Protein AF-0000000079572889 (afdb_homodimer)

Nearest PDB structures (foldseek):
  4wls-assembly1_B  TM=6.883E-01  e=1.934E-03  Escherichia coli DH5[alpha]
  6jyw-assembly1_A  TM=7.791E-01  e=6.304E-03  Pseudomonas putida
  6jni-assembly3_E  TM=6.680E-01  e=2.540E-03  Pseudomonas putida
  6jni-assembly2_D  TM=7.021E-01  e=3.654E-03  Pseudomonas putida
  3gp4-assembly1_A  TM=6.039E-01  e=2.355E-02  Listeria monocytogenes serotype 4b str. F2365

InterPro domains:
  IPR000551 MerR-type HTH domain [PF13411] (1-68)
  IPR000551 MerR-type HTH domain [PS50937] (1-69)
  IPR000551 MerR-type HTH domain [SM00422] (1-70)
  IPR009061 Putative DNA-binding domain superfamily [SSF46955] (1-104)
  IPR047057 MerR transcriptional regulator [PTHR30204] (1-224)

Radius of gyration: 36.99 Å; Cα contacts (8 Å, |Δi|>4): 712; chains: 2; bounding box: 58×111×69 Å

Sequence (670 aa):
MRMQEICKISGFTKRNIHYYIKEGLLSPASDVQNGYYDFSEEEVKRLSLIRLFRNAGLSISVIRSILNTPDSTGLYLNQHIKELHKEKERLEGILSAMNDLFERLPVNTDIDKLYALGTQIHIPEICSYPESDSFDANDKLQVNRILWIHFLPEPPLTEYQEFLWQKLNHLTNIQYNENCRKIRQFLHTLDITDIDRLFKKKDKHINYVASLDHDGCLQYAEEMKNRIRAFMKNKENIDAWKRYYSLYIYPEIQIYDSEICSIMLEISPLFVDYCTNIHLTCERVYVWLQQTLEGKALEKQLLDLFDDKIDLIHSQHGELELLANFPQLILGAD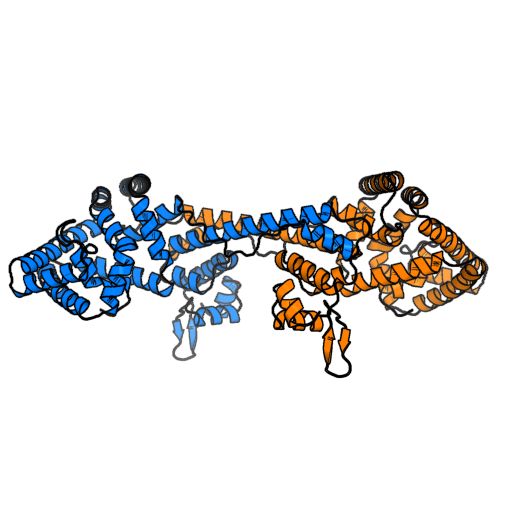WMRMQEICKISGFTKRNIHYYIKEGLLSPASDVQNGYYDFSEEEVKRLSLIRLFRNAGLSISVIRSILNTPDSTGLYLNQHIKELHKEKERLEGILSAMNDLFERLPVNTDIDKLYALGTQIHIPEICSYPESDSFDANDKLQVNRILWIHFLPEPPLTEYQEFLWQKLNHLTNIQYNENCRKIRQFLHTLDITDIDRLFKKKDKHINYVASLDHDGCLQYAEEMKNRIRAFMKNKENIDAWKRYYSLYIYPEIQIYDSEICSIMLEISPLFVDYCTNIHLTCERVYVWLQQTLEGKALEKQLLDLFDDKIDLIHSQHGELELLANFPQLILGADW

Foldseek 3Di:
DFLVVLCVLLVDDSVVVVVCVVLQLDDFDADPPPRTGDDDVLVSVSSNQVVVVVVLPDDSLLSSLCSLPVLCVLVVVVVSVLVVVVVVVLVVQQVVQVVQLVVPADPDDDPVRSVVSVVVGDHDPPPVPPPPLDDDLSLLVSLVCVLCVLQFDDDDFDPVLVVLVVVLSVCCVPPQSVLSSLQSVVVVVDDSVQVSQLVVVVNVVLQQLLPDDPVRLQVVLVLLVVLLVVLLVDPVSLVVLLVCLVRHVVSSLVCCLDVSVVSSVVRGVSSVSNVVSLLSSLLVNVVCLVPDPVSVVSVVVVCVSNVVSDDCDPSSRNVSVCSSCVCCNRVPDDD/DFLVVLCVLLVDDSVVVVVCVVLQLDDFDADPPPRTGDDDVLVSVSSNQVVVVVVLPDDSLVSSLCSLPVLCVLVVVVVSVLVVVVVVVLVVQQVVQVVQLVVPADPDDDPVRSVVSVVVGDHDPPPVPPVPLDDDLSLLVSLVCVLCVLQFDDDDFDPVLVVLVVVLSVCCVVPQSVLSSLQSVVVVVDDSVQVSQLVVVVNVVLQQLLPDDPVRLQVVLVLLVVLLVVLLVDPVSLVVLLVCLVRHVVSSLVSCLDVSVVSSVVRGVSSVSNVVSLLVSLVVNVCCLVPDPVSVVSVVVVCVSNVVSDDCDPSSRNVSVCSSCVCCNRVNDDD

Solvent-accessible surface area (backbone atoms only — not comparable to full-atom values): 36129 Å² total; per-residue (Å²): 80,41,69,70,55,50,26,66,73,70,70,44,50,72,68,55,54,51,48,34,40,73,71,59,62,40,80,61,49,57,41,87,87,80,60,47,57,42,39,55,72,65,50,52,45,47,52,54,46,49,52,54,40,47,66,63,67,52,51,70,68,59,50,34,45,29,72,75,36,32,66,49,38,58,55,53,49,54,53,46,49,54,52,50,50,52,50,50,51,47,51,51,38,33,47,52,32,50,50,52,51,56,74,64,50,58,86,76,40,43,67,68,56,48,38,61,50,50,76,73,52,66,63,64,66,86,49,78,59,63,72,71,82,75,79,50,70,65,53,44,52,40,43,50,42,68,73,42,45,81,41,54,67,74,79,81,70,50,72,65,43,48,49,48,50,52,50,45,53,52,50,44,58,71,74,36,48,67,41,39,53,28,36,47,52,44,57,68,72,48,52,70,69,53,51,52,48,30,54,53,44,44,45,53,48,50,53,52,49,32,67,45,51,76,68,46,28,56,52,47,25,54,51,38,54,53,32,38,56,54,42,73,72,32,67,67,53,51,53,49,48,64,68,36,24,77,26,37,54,52,34,51,48,54,47,60,60,34,74,57,36,60,51,45,48,70,58,10,68,59,39,42,37,27,51,54,36,49,41,52,22,27,46,54,43,49,50,42,29,72,71,37,72,67,26,41,52,50,51,50,50,52,44,68,72,42,53,88,66,63,57,71,72,56,66,63,17,47,50,52,56,48,52,33,38,35,52,40,45,73,69,64,42,78,128,79,43,68,70,55,50,24,66,74,69,69,45,51,72,68,53,53,51,47,35,40,72,72,60,62,39,81,60,51,58,42,86,88,80,61,49,56,40,38,54,72,65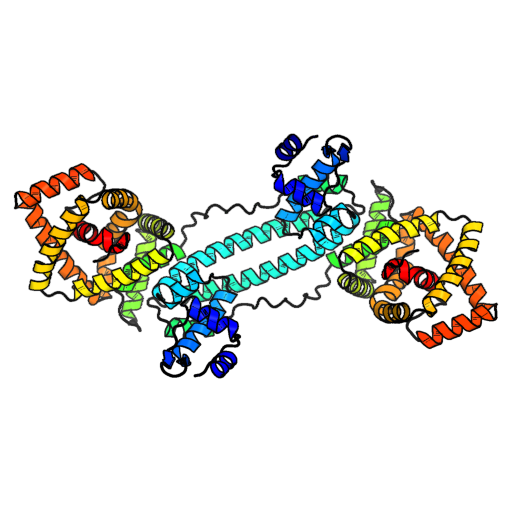,52,55,44,48,50,53,48,50,52,53,40,47,65,62,66,53,50,70,69,58,51,35,44,30,73,77,34,33,66,49,38,58,57,55,50,53,53,46,49,53,52,51,52,52,50,48,52,49,51,50,38,34,48,52,32,51,50,51,51,56,73,65,50,58,88,75,39,42,66,67,56,49,37,60,51,49,74,73,51,68,63,62,67,87,49,78,60,64,72,71,81,74,78,50,72,65,54,46,53,40,43,51,42,68,74,42,44,80,41,54,68,75,80,80,69,50,71,65,43,49,49,48,50,52,49,44,52,52,49,45,59,70,73,36,46,68,38,40,53,29,35,47,53,45,57,68,72,49,51,70,68,52,50,52,47,31,55,53,44,45,44,52,48,51,52,51,48,31,67,44,50,77,68,47,28,54,52,47,25,55,50,38,55,52,33,38,56,53,41,72,72,34,67,67,53,52,52,48,47,66,67,35,25,78,26,36,53,51,34,51,50,53,48,61,62,35,75,57,34,60,53,45,49,70,56,10,68,58,38,42,38,27,51,55,35,49,40,51,21,26,46,54,42,49,50,42,29,72,71,36,72,68,26,39,52,48,50,51,50,50,45,68,72,40,52,89,67,61,57,70,74,56,68,62,17,46,50,54,57,46,53,34,40,36,51,40,46,73,70,65,42,80,130

Organism: NCBI:txid592978

Structure (mmCIF, N/CA/C/O backbone):
data_AF-0000000079572889-model_v1
#
loop_
_entity.id
_entity.type
_entity.pdbx_description
1 polymer 'MerR family transcriptional regulator'
#
loop_
_atom_site.group_PDB
_atom_site.id
_atom_site.type_symbol
_atom_site.label_atom_id
_atom_site.label_alt_id
_atom_site.label_comp_id
_atom_site.label_asym_id
_atom_site.label_entity_id
_atom_site.label_seq_id
_atom_site.pdbx_PDB_ins_code
_atom_site.Cartn_x
_atom_site.Cartn_y
_atom_site.Cartn_z
_atom_site.occupancy
_atom_site.B_iso_or_equiv
_atom_site.auth_seq_id
_atom_site.auth_comp_id
_atom_site.auth_asym_id
_atom_site.auth_atom_id
_atom_site.pdbx_PDB_model_num
ATOM 1 N N . MET A 1 1 ? 28.609 23.125 -4.82 1 90.38 1 MET A N 1
ATOM 2 C CA . MET A 1 1 ? 28.719 21.828 -5.5 1 90.38 1 MET A CA 1
ATOM 3 C C . MET A 1 1 ? 27.938 21.844 -6.812 1 90.38 1 MET A C 1
ATOM 5 O O . MET A 1 1 ? 26.875 22.453 -6.902 1 90.38 1 MET A O 1
ATOM 9 N N . ARG A 1 2 ? 28.484 21.062 -7.828 1 91.62 2 ARG A N 1
ATOM 10 C CA . ARG A 1 2 ? 27.812 21.031 -9.125 1 91.62 2 ARG A CA 1
ATOM 11 C C . ARG A 1 2 ? 26.938 19.781 -9.266 1 91.62 2 ARG A C 1
ATOM 13 O O . ARG A 1 2 ? 26.891 18.953 -8.352 1 91.62 2 ARG A O 1
ATOM 20 N N . MET A 1 3 ? 26.25 19.766 -10.328 1 94.44 3 MET A N 1
ATOM 21 C CA . MET A 1 3 ? 25.234 18.75 -10.562 1 94.44 3 MET A CA 1
ATOM 22 C C . MET A 1 3 ? 25.812 17.344 -10.406 1 94.44 3 MET A C 1
ATOM 24 O O . MET A 1 3 ? 25.234 16.5 -9.719 1 94.44 3 MET A O 1
ATOM 28 N N . GLN A 1 4 ? 26.875 17.031 -10.953 1 93.81 4 GLN A N 1
ATOM 29 C CA . GLN A 1 4 ? 27.484 15.711 -10.906 1 93.81 4 GLN A CA 1
ATOM 30 C C . GLN A 1 4 ? 27.844 15.32 -9.477 1 93.81 4 GLN A C 1
ATOM 32 O O . GLN A 1 4 ? 27.625 14.18 -9.062 1 93.81 4 GLN A O 1
ATOM 37 N N . GLU A 1 5 ? 28.359 16.266 -8.812 1 94.31 5 GLU A N 1
ATOM 38 C CA . GLU A 1 5 ? 28.781 16.031 -7.438 1 94.31 5 GLU A CA 1
ATOM 39 C C . GLU A 1 5 ? 27.578 15.773 -6.531 1 94.31 5 GLU A C 1
ATOM 41 O O . GLU A 1 5 ? 27.609 14.867 -5.688 1 94.31 5 GLU A O 1
ATOM 46 N N . ILE A 1 6 ? 26.594 16.609 -6.688 1 94.12 6 ILE A N 1
ATOM 47 C CA . ILE A 1 6 ? 25.422 16.484 -5.828 1 94.12 6 ILE A CA 1
ATOM 48 C C . ILE A 1 6 ? 24.703 15.156 -6.121 1 94.12 6 ILE A C 1
ATOM 50 O O . ILE A 1 6 ? 24.141 14.539 -5.223 1 94.12 6 ILE A O 1
ATOM 54 N N . CYS A 1 7 ? 24.703 14.672 -7.332 1 95.19 7 CYS A N 1
ATOM 55 C CA . CYS A 1 7 ? 24.141 13.375 -7.695 1 95.19 7 CYS A CA 1
ATOM 56 C C . CYS A 1 7 ? 24.891 12.242 -7.008 1 95.19 7 CYS A C 1
ATOM 58 O O . CYS A 1 7 ? 24.281 11.32 -6.469 1 95.19 7 CYS A O 1
ATOM 60 N N . LYS A 1 8 ? 26.109 12.328 -7.023 1 93.94 8 LYS A N 1
ATOM 61 C CA . LYS A 1 8 ? 26.953 11.305 -6.414 1 93.94 8 LYS A CA 1
ATOM 62 C C . LYS A 1 8 ? 26.719 11.227 -4.91 1 93.94 8 LYS A C 1
ATOM 64 O O . LYS A 1 8 ? 26.609 10.133 -4.348 1 93.94 8 LYS A O 1
ATOM 69 N N . ILE A 1 9 ? 26.656 12.328 -4.305 1 92.25 9 ILE A N 1
ATOM 70 C CA . ILE A 1 9 ? 26.531 12.406 -2.854 1 92.25 9 ILE A CA 1
ATOM 71 C C . ILE A 1 9 ? 25.141 11.977 -2.42 1 92.25 9 ILE A C 1
ATOM 73 O O . ILE A 1 9 ? 24.984 11.266 -1.427 1 92.25 9 ILE A O 1
ATOM 77 N N . SER A 1 10 ? 24.188 12.398 -3.133 1 91.44 10 SER A N 1
ATOM 78 C CA . SER A 1 10 ? 22.812 12.18 -2.717 1 91.44 10 SER A CA 1
ATOM 79 C C . SER A 1 10 ? 22.266 10.852 -3.248 1 91.44 10 SER A C 1
ATOM 81 O O . SER A 1 10 ? 21.297 10.32 -2.721 1 91.44 10 SER A O 1
ATOM 83 N N . GLY A 1 11 ? 22.812 10.352 -4.383 1 91.81 11 GLY A N 1
ATOM 84 C CA . GLY A 1 11 ? 22.344 9.117 -5 1 91.81 11 GLY A CA 1
ATOM 85 C C . GLY A 1 11 ? 21.172 9.328 -5.941 1 91.81 11 GLY A C 1
ATOM 86 O O . GLY A 1 11 ? 20.641 8.367 -6.508 1 91.81 11 GLY A O 1
ATOM 87 N N . PHE A 1 12 ? 20.766 10.57 -6.086 1 94.94 12 PHE A N 1
ATOM 88 C CA . PHE A 1 12 ? 19.672 10.867 -7 1 94.94 12 PHE A CA 1
ATOM 89 C C . PHE A 1 12 ? 20.188 11.055 -8.422 1 94.94 12 PHE A C 1
ATOM 91 O O . PHE A 1 12 ? 21.359 11.406 -8.617 1 94.94 12 PHE A O 1
ATOM 98 N N . THR A 1 13 ? 19.375 10.836 -9.281 1 95.69 13 THR A N 1
ATOM 99 C CA . THR A 1 13 ? 19.734 11.102 -10.672 1 95.69 13 THR A CA 1
ATOM 100 C C . THR A 1 13 ? 19.578 12.586 -11 1 95.69 13 THR A C 1
ATOM 102 O O . THR A 1 13 ? 18.922 13.32 -10.266 1 95.69 13 THR A O 1
ATOM 105 N N . LYS A 1 14 ? 20.25 13 -12.141 1 95.44 14 LYS A N 1
ATOM 106 C CA . LYS A 1 14 ? 20.078 14.375 -12.609 1 95.44 14 LYS A CA 1
ATOM 107 C C . LYS A 1 14 ? 18.609 14.711 -12.828 1 95.44 14 LYS A C 1
ATOM 109 O O . LYS A 1 14 ? 18.172 15.812 -12.484 1 95.44 14 LYS A O 1
ATOM 114 N N . ARG A 1 15 ? 17.953 13.781 -13.305 1 95.88 15 ARG A N 1
ATOM 115 C CA . ARG A 1 15 ? 16.531 13.969 -13.578 1 95.88 15 ARG A CA 1
ATOM 116 C C . ARG A 1 15 ? 15.758 14.258 -12.289 1 95.88 15 ARG A C 1
ATOM 118 O O . ARG A 1 15 ? 14.914 15.156 -12.25 1 95.88 15 ARG A O 1
ATOM 125 N N . ASN A 1 16 ? 16.016 13.523 -11.219 1 96.19 16 ASN A N 1
ATOM 126 C CA . ASN A 1 16 ? 15.367 13.727 -9.93 1 96.19 16 ASN A CA 1
ATOM 127 C C . ASN A 1 16 ? 15.664 15.109 -9.367 1 96.19 16 ASN A C 1
ATOM 129 O O . ASN A 1 16 ? 14.758 15.789 -8.875 1 96.19 16 ASN A O 1
ATOM 133 N N . ILE A 1 17 ? 16.922 15.523 -9.461 1 96.5 17 ILE A N 1
ATOM 134 C CA . ILE A 1 17 ? 17.328 16.812 -8.914 1 96.5 17 ILE A CA 1
ATOM 135 C C . ILE A 1 17 ? 16.609 17.938 -9.641 1 96.5 17 ILE A C 1
ATOM 137 O O . ILE A 1 17 ? 16.094 18.859 -9 1 96.5 17 ILE A O 1
ATOM 141 N N . HIS A 1 18 ? 16.562 17.828 -10.984 1 95.25 18 HIS A N 1
ATOM 142 C CA . HIS A 1 18 ? 15.852 18.828 -11.75 1 95.25 18 HIS A CA 1
ATOM 143 C C . HIS A 1 18 ? 14.367 18.859 -11.375 1 95.25 18 HIS A C 1
ATOM 145 O O . HIS A 1 18 ? 13.766 19.938 -11.297 1 95.25 18 HIS A O 1
ATOM 151 N N . TYR A 1 19 ? 13.875 17.719 -11.18 1 96.81 19 TYR A N 1
ATOM 152 C CA . TYR A 1 19 ? 12.477 17.625 -10.789 1 96.81 19 TYR A CA 1
ATOM 153 C C . TYR A 1 19 ? 12.227 18.328 -9.461 1 96.81 19 TYR A C 1
ATOM 155 O O . TYR A 1 19 ? 11.25 19.062 -9.312 1 96.81 19 TYR A O 1
ATOM 163 N N . TYR A 1 20 ? 13.102 18.141 -8.5 1 96.62 20 TYR A N 1
ATOM 164 C CA . TYR A 1 20 ? 12.922 18.719 -7.172 1 96.62 20 TYR A CA 1
ATOM 165 C C . TYR A 1 20 ? 13.125 20.234 -7.199 1 96.62 20 TYR A C 1
ATOM 167 O O . TYR A 1 20 ? 12.539 20.953 -6.395 1 96.62 20 TYR A O 1
ATOM 175 N N . ILE A 1 21 ? 13.961 20.703 -8.125 1 95.38 21 ILE A N 1
ATOM 176 C CA . ILE A 1 21 ? 14.109 22.141 -8.328 1 95.38 21 ILE A CA 1
ATOM 177 C C . ILE A 1 21 ? 12.812 22.703 -8.906 1 95.38 21 ILE A C 1
ATOM 179 O O . ILE A 1 21 ? 12.297 23.719 -8.406 1 95.38 21 ILE A O 1
ATOM 183 N N . LYS A 1 22 ? 12.312 21.969 -9.883 1 95.44 22 LYS A N 1
ATOM 184 C CA . LYS A 1 22 ? 11.086 22.406 -10.539 1 95.44 22 LYS A CA 1
ATOM 185 C C . LYS A 1 22 ? 9.922 22.453 -9.555 1 95.44 22 LYS A C 1
ATOM 187 O O . LYS A 1 22 ? 9.094 23.359 -9.602 1 95.44 22 LYS A O 1
ATOM 192 N N . GLU A 1 23 ? 9.859 21.5 -8.641 1 95.06 23 GLU A N 1
ATOM 193 C CA . GLU A 1 23 ? 8.758 21.359 -7.695 1 95.06 23 GLU A CA 1
ATOM 194 C C . GLU A 1 23 ? 8.953 22.266 -6.48 1 95.06 23 GLU A C 1
ATOM 196 O O . GLU A 1 23 ? 8.125 22.281 -5.57 1 95.06 23 GLU A O 1
ATOM 201 N N . GLY A 1 24 ? 10.094 22.938 -6.363 1 94.44 24 GLY A N 1
ATOM 202 C CA . GLY A 1 24 ? 10.32 23.938 -5.324 1 94.44 24 GLY A CA 1
ATOM 203 C C . GLY A 1 24 ? 10.883 23.344 -4.047 1 94.44 24 GLY A C 1
ATOM 204 O O . GLY A 1 24 ? 10.859 23.984 -2.994 1 94.44 24 GLY A O 1
ATOM 205 N N . LEU A 1 25 ? 11.352 22.109 -4.121 1 96.62 25 LEU A N 1
ATOM 206 C CA . LEU A 1 25 ? 11.953 21.484 -2.951 1 96.62 25 LEU A CA 1
ATOM 207 C C . LEU A 1 25 ? 13.406 21.938 -2.785 1 96.62 25 LEU A C 1
ATOM 209 O O . LEU A 1 25 ? 13.938 21.938 -1.673 1 96.62 25 LEU A O 1
ATOM 213 N N . LEU A 1 26 ? 14.023 22.266 -3.867 1 96.12 26 LEU A N 1
ATOM 214 C CA . LEU A 1 26 ? 15.375 22.812 -3.896 1 96.12 26 LEU A CA 1
ATOM 215 C C . LEU A 1 26 ? 15.398 24.188 -4.559 1 96.12 26 LEU A C 1
ATOM 217 O O . LEU A 1 26 ? 14.609 24.453 -5.465 1 96.12 26 LEU A O 1
ATOM 221 N N . SER A 1 27 ? 16.234 24.953 -4.039 1 93.06 27 SER A N 1
ATOM 222 C CA . SER A 1 27 ? 16.422 26.281 -4.629 1 93.06 27 SER A CA 1
ATOM 223 C C . SER A 1 27 ? 17.891 26.641 -4.695 1 93.06 27 SER A C 1
ATOM 225 O O . SER A 1 27 ? 18.312 27.656 -4.129 1 93.06 27 SER A O 1
ATOM 227 N N . PRO A 1 28 ? 18.578 25.875 -5.492 1 93.75 28 PRO A N 1
ATOM 228 C CA . PRO A 1 28 ? 20 26.188 -5.605 1 93.75 28 PRO A CA 1
ATOM 229 C C . PRO A 1 28 ? 20.25 27.5 -6.355 1 93.75 28 PRO A C 1
ATOM 231 O O . PRO A 1 28 ? 19.406 27.938 -7.137 1 93.75 28 PRO A O 1
ATOM 234 N N . ALA A 1 29 ? 21.375 28.125 -6.043 1 92.44 29 ALA A N 1
ATOM 235 C CA . ALA A 1 29 ? 21.781 29.297 -6.809 1 92.44 29 ALA A CA 1
ATOM 236 C C . ALA A 1 29 ? 22.172 28.906 -8.234 1 92.44 29 ALA A C 1
ATOM 238 O O . ALA A 1 29 ? 22.609 27.781 -8.484 1 92.44 29 ALA A O 1
ATOM 239 N N . SER A 1 30 ? 21.797 29.672 -9.117 1 89.88 30 SER A N 1
ATOM 240 C CA . SER A 1 30 ? 22.188 29.438 -10.508 1 89.88 30 SER A CA 1
ATOM 241 C C . SER A 1 30 ? 23.094 30.547 -11.031 1 89.88 30 SER A C 1
ATOM 243 O O . SER A 1 30 ? 22.875 31.719 -10.727 1 89.88 30 SER A O 1
ATOM 245 N N . ASP A 1 31 ? 24.156 30.109 -11.703 1 85 31 ASP A N 1
ATOM 246 C CA . ASP A 1 31 ? 25.047 31.094 -12.328 1 85 31 ASP A CA 1
ATOM 247 C C . ASP A 1 31 ? 24.312 31.844 -13.445 1 85 31 ASP A C 1
ATOM 249 O O . ASP A 1 31 ? 23.75 31.234 -14.352 1 85 31 ASP A O 1
ATOM 253 N N . VAL A 1 32 ? 24.391 33.156 -13.398 1 84.38 32 VAL A N 1
ATOM 254 C CA . VAL A 1 32 ? 23.672 34 -14.336 1 84.38 32 VAL A CA 1
ATOM 255 C C . VAL A 1 32 ? 24.266 33.844 -15.734 1 84.38 32 VAL A C 1
ATOM 257 O O . VAL A 1 32 ? 23.547 33.938 -16.734 1 84.38 32 VAL A O 1
ATOM 260 N N . GLN A 1 33 ? 25.562 33.594 -15.797 1 83 33 GLN A N 1
ATOM 261 C CA . GLN A 1 33 ? 26.25 33.594 -17.078 1 83 33 GLN A CA 1
ATOM 262 C C . GLN A 1 33 ? 26.078 32.281 -17.797 1 83 33 GLN A C 1
ATOM 264 O O . GLN A 1 33 ? 25.812 32.25 -19 1 83 33 GLN A O 1
ATOM 269 N N . ASN A 1 34 ? 26.156 31.125 -17.141 1 82.94 34 ASN A N 1
ATOM 270 C CA . ASN A 1 34 ? 26.125 29.828 -17.812 1 82.94 34 ASN A CA 1
ATOM 271 C C . ASN A 1 34 ? 24.906 29.016 -17.406 1 82.94 34 ASN A C 1
ATOM 273 O O . ASN A 1 34 ? 24.609 27.984 -18.016 1 82.94 34 ASN A O 1
ATOM 277 N N . GLY A 1 35 ? 24.188 29.438 -16.391 1 86.81 35 GLY A N 1
ATOM 278 C CA . GLY A 1 35 ? 22.938 28.797 -16.016 1 86.81 35 GLY A CA 1
ATOM 279 C C . GLY A 1 35 ? 23.125 27.578 -15.133 1 86.81 35 GLY A C 1
ATOM 280 O O . GLY A 1 35 ? 22.156 26.906 -14.781 1 86.81 35 GLY A O 1
ATOM 281 N N . TYR A 1 36 ? 24.391 27.312 -14.797 1 89.38 36 TYR A N 1
ATOM 282 C CA . TYR A 1 36 ? 24.656 26.109 -14.016 1 89.38 36 TYR A CA 1
ATOM 283 C C . TYR A 1 36 ? 24.281 26.328 -12.547 1 89.38 36 TYR A C 1
ATOM 285 O O . TYR A 1 36 ? 24.484 27.422 -12.008 1 89.38 36 TYR A O 1
ATOM 293 N N . TYR A 1 37 ? 23.797 25.266 -12.008 1 92.56 37 TYR A N 1
ATOM 294 C CA . TYR A 1 37 ? 23.406 25.328 -10.602 1 92.56 37 TYR A CA 1
ATOM 295 C C . TYR A 1 37 ? 24.625 25.156 -9.695 1 92.56 37 TYR A C 1
ATOM 297 O O . TYR A 1 37 ? 25.594 24.484 -10.047 1 92.56 37 TYR A O 1
ATOM 305 N N . ASP A 1 38 ? 24.547 25.922 -8.609 1 94.19 38 ASP A N 1
ATOM 306 C CA . ASP A 1 38 ? 25.469 25.734 -7.504 1 94.19 38 ASP A CA 1
ATOM 307 C C . ASP A 1 38 ? 24.734 25.328 -6.223 1 94.19 38 ASP A C 1
ATOM 309 O O . ASP A 1 38 ? 23.969 26.125 -5.668 1 94.19 38 ASP A O 1
ATOM 313 N N . PHE A 1 39 ? 25.047 24.125 -5.734 1 95.38 39 PHE A N 1
ATOM 314 C CA . PHE A 1 39 ? 24.312 23.562 -4.605 1 95.38 39 PHE A CA 1
ATOM 315 C C . PHE A 1 39 ? 25.094 23.75 -3.309 1 95.38 39 PHE A C 1
ATOM 317 O O . PHE A 1 39 ? 26.281 23.469 -3.248 1 95.38 39 PHE A O 1
ATOM 324 N N . SER A 1 40 ? 24.422 24.266 -2.312 1 94.31 40 SER A N 1
ATOM 325 C CA . SER A 1 40 ? 25.016 24.469 -0.995 1 94.31 40 SER A CA 1
ATOM 326 C C . SER A 1 40 ? 24.875 23.219 -0.128 1 94.31 40 SER A C 1
ATOM 328 O O . SER A 1 40 ? 24.266 22.234 -0.554 1 94.31 40 SER A O 1
ATOM 330 N N . GLU A 1 41 ? 25.406 23.266 1.081 1 93.5 41 GLU A N 1
ATOM 331 C CA . GLU A 1 41 ? 25.25 22.188 2.047 1 93.5 41 GLU A CA 1
ATOM 332 C C . GLU A 1 41 ? 23.797 22.016 2.457 1 93.5 41 GLU A C 1
ATOM 334 O O . GLU A 1 41 ? 23.359 20.906 2.775 1 93.5 41 GLU A O 1
ATOM 339 N N . GLU A 1 42 ? 23.125 23.062 2.447 1 94.44 42 GLU A N 1
ATOM 340 C CA . GLU A 1 42 ? 21.719 23.016 2.785 1 94.44 42 GLU A CA 1
ATOM 341 C C . GLU A 1 42 ? 20.938 22.141 1.805 1 94.44 42 GLU A C 1
ATOM 343 O O . GLU A 1 42 ? 20.031 21.406 2.201 1 94.44 42 GLU A O 1
ATOM 348 N N . GLU A 1 43 ? 21.328 22.219 0.538 1 95.38 43 GLU A N 1
ATOM 349 C CA . GLU A 1 43 ? 20.641 21.406 -0.467 1 95.38 43 GLU A CA 1
ATOM 350 C C . GLU A 1 43 ? 20.906 19.922 -0.25 1 95.38 43 GLU A C 1
ATOM 352 O O . GLU A 1 43 ? 20.031 19.094 -0.509 1 95.38 43 GLU A O 1
ATOM 357 N N . VAL A 1 44 ? 22.062 19.672 0.25 1 94.62 44 VAL A N 1
ATOM 358 C CA . VAL A 1 44 ? 22.391 18.281 0.555 1 94.62 44 VAL A CA 1
ATOM 359 C C . VAL A 1 44 ? 21.484 17.766 1.673 1 94.62 44 VAL A C 1
ATOM 361 O O . VAL A 1 44 ? 20.953 16.656 1.598 1 94.62 44 VAL A O 1
ATOM 364 N N . LYS A 1 45 ? 21.297 18.531 2.678 1 96.56 45 LYS A N 1
ATOM 365 C CA . LYS A 1 45 ? 20.406 18.172 3.785 1 96.56 45 LYS A CA 1
ATOM 366 C C . LYS A 1 45 ? 18.969 18 3.307 1 96.56 45 LYS A C 1
ATOM 368 O O . LYS A 1 45 ? 18.297 17.047 3.695 1 96.56 45 LYS A O 1
ATOM 373 N N . ARG A 1 46 ? 18.594 18.953 2.49 1 97.06 46 ARG A N 1
ATOM 374 C CA . ARG A 1 46 ? 17.25 18.875 1.952 1 97.06 46 ARG A CA 1
ATOM 375 C C . ARG A 1 46 ? 17.031 17.594 1.161 1 97.06 46 ARG A C 1
ATOM 377 O O . ARG A 1 46 ? 16 16.938 1.295 1 97.06 46 ARG A O 1
ATOM 384 N N . LEU A 1 47 ? 18.031 17.219 0.357 1 96.75 47 LEU A N 1
ATOM 385 C CA . LEU A 1 47 ? 17.938 16.016 -0.45 1 96.75 47 LEU A CA 1
ATOM 386 C C . LEU A 1 47 ? 17.859 14.773 0.436 1 96.75 47 LEU A C 1
ATOM 388 O O . LEU A 1 47 ? 17.141 13.828 0.128 1 96.75 47 LEU A O 1
ATOM 392 N N . SER A 1 48 ? 18.609 14.758 1.465 1 95.75 48 SER A N 1
ATOM 393 C CA . SER A 1 48 ? 18.547 13.648 2.414 1 95.75 48 SER A CA 1
ATOM 394 C C . SER A 1 48 ? 17.156 13.516 3.029 1 95.75 48 SER A C 1
ATOM 396 O O . SER A 1 48 ? 16.641 12.406 3.16 1 95.75 48 SER A O 1
ATOM 398 N N . LEU A 1 49 ? 16.594 14.609 3.334 1 96.81 49 LEU A N 1
ATOM 399 C CA . LEU A 1 49 ? 15.266 14.609 3.928 1 96.81 49 LEU A CA 1
ATOM 400 C C . LEU A 1 49 ? 14.211 14.18 2.908 1 96.81 49 LEU A C 1
ATOM 402 O O . LEU A 1 49 ? 13.258 13.484 3.252 1 96.81 49 LEU A O 1
ATOM 406 N N . ILE A 1 50 ? 14.383 14.625 1.704 1 96.69 50 ILE A N 1
ATOM 407 C CA . ILE A 1 50 ? 13.477 14.211 0.637 1 96.69 50 ILE A CA 1
ATOM 408 C C . ILE A 1 50 ? 13.477 12.688 0.516 1 96.69 50 ILE A C 1
ATOM 410 O O . ILE A 1 50 ? 12.414 12.07 0.448 1 96.69 50 ILE A O 1
ATOM 414 N N . ARG A 1 51 ? 14.641 12.102 0.497 1 94.31 51 ARG A N 1
ATOM 415 C CA . ARG A 1 51 ? 14.75 10.648 0.412 1 94.31 51 ARG A CA 1
ATOM 416 C C . ARG A 1 51 ? 14.055 9.977 1.588 1 94.31 51 ARG A C 1
ATOM 418 O O . ARG A 1 51 ? 13.305 9.016 1.404 1 94.31 51 ARG A O 1
ATOM 425 N N . LEU A 1 52 ? 14.281 10.461 2.713 1 94.69 52 LEU A N 1
ATOM 426 C CA . LEU A 1 52 ? 13.703 9.898 3.928 1 94.69 52 LEU A CA 1
ATOM 427 C C . LEU A 1 52 ? 12.18 9.898 3.852 1 94.69 52 LEU A C 1
ATOM 429 O O . LEU A 1 52 ? 11.547 8.859 4.055 1 94.69 52 LEU A O 1
ATOM 433 N N . PHE A 1 53 ? 11.602 11.047 3.529 1 96.25 53 PHE A N 1
ATOM 434 C CA . PHE A 1 53 ? 10.156 11.203 3.582 1 96.25 53 PHE A CA 1
ATOM 435 C C . PHE A 1 53 ? 9.492 10.508 2.398 1 96.25 53 PHE A C 1
ATOM 437 O O . PHE A 1 53 ? 8.383 9.984 2.521 1 96.25 53 PHE A O 1
ATOM 444 N N . ARG A 1 54 ? 10.188 10.422 1.255 1 94.62 54 ARG A N 1
ATOM 445 C CA . ARG A 1 54 ? 9.672 9.656 0.125 1 94.62 54 ARG A CA 1
ATOM 446 C C . ARG A 1 54 ? 9.602 8.172 0.456 1 94.62 54 ARG A C 1
ATOM 448 O O . ARG A 1 54 ? 8.609 7.504 0.143 1 94.62 54 ARG A O 1
ATOM 455 N N . ASN A 1 55 ? 10.672 7.738 1.053 1 92.56 55 ASN A N 1
ATOM 456 C CA . ASN A 1 55 ? 10.703 6.336 1.448 1 92.56 55 ASN A CA 1
ATOM 457 C C . ASN A 1 55 ? 9.617 6.02 2.473 1 92.56 55 ASN A C 1
ATOM 459 O O . ASN A 1 55 ? 9.148 4.883 2.555 1 92.56 55 ASN A O 1
ATOM 463 N N . ALA A 1 56 ? 9.211 7.027 3.16 1 94.88 56 ALA A N 1
ATOM 464 C CA . ALA A 1 56 ? 8.164 6.852 4.164 1 94.88 56 ALA A CA 1
ATOM 465 C C . ALA A 1 56 ? 6.781 6.973 3.535 1 94.88 56 ALA A C 1
ATOM 467 O O . ALA A 1 56 ? 5.77 6.711 4.195 1 94.88 56 ALA A O 1
ATOM 468 N N . GLY A 1 57 ? 6.707 7.445 2.328 1 94.06 57 GLY A N 1
ATOM 469 C CA . GLY A 1 57 ? 5.441 7.461 1.609 1 94.06 57 GLY A CA 1
ATOM 470 C C . GLY A 1 57 ? 4.789 8.828 1.579 1 94.06 57 GLY A C 1
ATOM 471 O O . GLY A 1 57 ? 3.627 8.961 1.188 1 94.06 57 GLY A O 1
ATOM 472 N N . LEU A 1 58 ? 5.488 9.867 1.986 1 95.75 58 LEU A N 1
ATOM 473 C CA . LEU A 1 58 ? 4.91 11.211 1.959 1 95.75 58 LEU A CA 1
ATOM 474 C C . LEU A 1 58 ? 4.914 11.773 0.543 1 95.75 58 LEU A C 1
ATOM 476 O O . LEU A 1 58 ? 5.816 11.484 -0.243 1 95.75 58 LEU A O 1
ATOM 480 N N . SER A 1 59 ? 3.961 12.562 0.268 1 95.69 59 SER A N 1
ATOM 481 C CA . SER A 1 59 ? 3.848 13.156 -1.057 1 95.69 59 SER A CA 1
ATOM 482 C C . SER A 1 59 ? 4.828 14.312 -1.228 1 95.69 59 SER A C 1
ATOM 484 O O . SER A 1 59 ? 5.301 14.883 -0.243 1 95.69 59 SER A O 1
ATOM 486 N N . ILE A 1 60 ? 5.047 14.711 -2.396 1 96.31 60 ILE A N 1
ATOM 487 C CA . ILE A 1 60 ? 5.961 15.789 -2.756 1 96.31 60 ILE A CA 1
ATOM 488 C C . ILE A 1 60 ? 5.457 17.109 -2.168 1 96.31 60 ILE A C 1
ATOM 490 O O . ILE A 1 60 ? 6.246 17.906 -1.67 1 96.31 60 ILE A O 1
ATOM 494 N N . SER A 1 61 ? 4.191 17.312 -2.174 1 95.62 61 SER A N 1
ATOM 495 C CA . SER A 1 61 ? 3.605 18.547 -1.649 1 95.62 61 SER A CA 1
ATOM 496 C C . SER A 1 61 ? 3.826 18.656 -0.145 1 95.62 61 SER A C 1
ATOM 498 O O . SER A 1 61 ? 4.184 19.734 0.351 1 95.62 61 SER A O 1
ATOM 500 N N . VAL A 1 62 ? 3.646 17.578 0.545 1 96.56 62 VAL A N 1
ATOM 501 C CA . VAL A 1 62 ? 3.844 17.562 1.99 1 96.56 62 VAL A CA 1
ATOM 502 C C . VAL A 1 62 ? 5.32 17.797 2.312 1 96.56 62 VAL A C 1
ATOM 504 O O . VAL A 1 62 ? 5.652 18.562 3.209 1 96.56 62 VAL A O 1
ATOM 507 N N . ILE A 1 63 ? 6.168 17.125 1.555 1 97.56 63 ILE A N 1
ATOM 508 C CA . ILE A 1 63 ? 7.602 17.266 1.783 1 97.56 63 ILE A CA 1
ATOM 509 C C . ILE A 1 63 ? 8.039 18.703 1.542 1 97.56 63 ILE A C 1
ATOM 511 O O . ILE A 1 63 ? 8.828 19.25 2.309 1 97.56 63 ILE A O 1
ATOM 515 N N . ARG A 1 64 ? 7.531 19.281 0.498 1 96.31 64 ARG A N 1
ATOM 516 C CA . ARG A 1 64 ? 7.832 20.672 0.216 1 96.31 64 ARG A CA 1
ATOM 517 C C . ARG A 1 64 ? 7.449 21.562 1.393 1 96.31 64 ARG A C 1
ATOM 519 O O . ARG A 1 64 ? 8.227 22.438 1.792 1 96.31 64 ARG A O 1
ATOM 526 N N . SER A 1 65 ? 6.316 21.359 1.923 1 95.06 65 SER A N 1
ATOM 527 C CA . SER A 1 65 ? 5.855 22.141 3.064 1 95.06 65 SER A CA 1
ATOM 528 C C . SER A 1 65 ? 6.762 21.938 4.273 1 95.06 65 SER A C 1
ATOM 530 O O . SER A 1 65 ? 7.125 22.906 4.949 1 95.06 65 SER A O 1
ATOM 532 N N . ILE A 1 66 ? 7.141 20.719 4.539 1 96.38 66 ILE A N 1
ATOM 533 C CA . ILE A 1 66 ? 8.016 20.406 5.664 1 96.38 66 ILE A CA 1
ATOM 534 C C . ILE A 1 66 ? 9.352 21.125 5.5 1 96.38 66 ILE A C 1
ATOM 536 O O . ILE A 1 66 ? 9.883 21.688 6.465 1 96.38 66 ILE A O 1
ATOM 540 N N . LEU A 1 67 ? 9.812 21.172 4.324 1 96.19 67 LEU A N 1
ATOM 541 C CA . LEU A 1 67 ? 11.109 21.781 4.07 1 96.19 67 LEU A CA 1
ATOM 542 C C . LEU A 1 67 ? 11.016 23.312 4.172 1 96.19 67 LEU A C 1
ATOM 544 O O . LEU A 1 67 ? 11.961 23.969 4.613 1 96.19 67 LEU A O 1
ATOM 548 N N . ASN A 1 68 ? 9.906 23.844 3.77 1 91.88 68 ASN A N 1
ATOM 549 C CA . ASN A 1 68 ? 9.734 25.297 3.793 1 91.88 68 ASN A CA 1
ATOM 550 C C . ASN A 1 68 ? 9.281 25.781 5.164 1 91.88 68 ASN A C 1
ATOM 552 O O . ASN A 1 68 ? 9.586 26.906 5.559 1 91.88 68 ASN A O 1
ATOM 556 N N . THR A 1 69 ? 8.539 24.953 5.836 1 91.19 69 THR A N 1
ATOM 557 C CA . THR A 1 69 ? 8.016 25.219 7.176 1 91.19 69 THR A CA 1
ATOM 558 C C . THR A 1 69 ? 8.273 24.031 8.102 1 91.19 69 THR A C 1
ATOM 560 O O . THR A 1 69 ? 7.332 23.344 8.5 1 91.19 69 THR A O 1
ATOM 563 N N . PRO A 1 70 ? 9.492 23.906 8.539 1 92.31 70 PRO A N 1
ATOM 564 C CA . PRO A 1 70 ? 9.875 22.719 9.305 1 92.31 70 PRO A CA 1
ATOM 565 C C . PRO A 1 70 ? 9.039 22.531 10.57 1 92.31 70 PRO A C 1
ATOM 567 O O . PRO A 1 70 ? 8.82 21.406 11.016 1 92.31 70 PRO A O 1
ATOM 570 N N . ASP A 1 71 ? 8.492 23.609 11.047 1 89.19 71 ASP A N 1
ATOM 571 C CA . ASP A 1 71 ? 7.688 23.547 12.266 1 89.19 71 ASP A CA 1
ATOM 572 C C . ASP A 1 71 ? 6.375 22.812 12.023 1 89.19 71 ASP A C 1
ATOM 574 O O . ASP A 1 71 ? 5.703 22.391 12.977 1 89.19 71 ASP A O 1
ATOM 578 N N . SER A 1 72 ? 6.043 22.625 10.789 1 90.69 72 SER A N 1
ATOM 579 C CA . SER A 1 72 ? 4.816 21.906 10.461 1 90.69 72 SER A CA 1
ATOM 580 C C . SER A 1 72 ? 5.059 20.391 10.398 1 90.69 72 SER A C 1
ATOM 582 O O . SER A 1 72 ? 4.121 19.609 10.219 1 90.69 72 SER A O 1
ATOM 584 N N . THR A 1 73 ? 6.246 19.953 10.602 1 94.25 73 THR A N 1
ATOM 585 C CA . THR A 1 73 ? 6.629 18.547 10.43 1 94.25 73 THR A CA 1
ATOM 586 C C . THR A 1 73 ? 5.758 17.656 11.305 1 94.25 73 THR A C 1
ATOM 588 O O . THR A 1 73 ? 5.258 16.625 10.836 1 94.25 73 THR A O 1
ATOM 591 N N . GLY A 1 74 ? 5.559 18.062 12.547 1 93 74 GLY A N 1
ATOM 592 C CA . GLY A 1 74 ? 4.781 17.25 13.461 1 93 74 GLY A CA 1
ATOM 593 C C . GLY A 1 74 ? 3.354 17.016 12.992 1 93 74 GLY A C 1
ATOM 594 O O . GLY A 1 74 ? 2.805 15.93 13.172 1 93 74 GLY A O 1
ATOM 595 N N . LEU A 1 75 ? 2.828 18.016 12.438 1 91.88 75 LEU A N 1
ATOM 596 C CA . LEU A 1 75 ? 1.461 17.938 11.93 1 91.88 75 LEU A CA 1
ATOM 597 C C . LEU A 1 75 ? 1.354 16.875 10.836 1 91.88 75 LEU A C 1
ATOM 599 O O . LEU A 1 75 ? 0.488 16 10.891 1 91.88 75 LEU A O 1
ATOM 603 N N . TYR A 1 76 ? 2.246 16.891 9.898 1 94 76 TYR A N 1
ATOM 604 C CA . TYR A 1 76 ? 2.199 15.992 8.758 1 94 76 TYR A CA 1
ATOM 605 C C . TYR A 1 76 ? 2.574 14.57 9.164 1 94 76 TYR A C 1
ATOM 607 O O . TYR A 1 76 ? 2.008 13.602 8.648 1 94 76 TYR A O 1
ATOM 615 N N . LEU A 1 77 ? 3.502 14.5 10.047 1 95.38 77 LEU A N 1
ATOM 616 C CA . LEU A 1 77 ? 3.895 13.172 10.516 1 95.38 77 LEU A CA 1
ATOM 617 C C . LEU A 1 77 ? 2.736 12.484 11.219 1 95.38 77 LEU A C 1
ATOM 619 O O . LEU A 1 77 ? 2.477 11.297 10.984 1 95.38 77 LEU A O 1
ATOM 623 N N . ASN A 1 78 ? 2.111 13.25 12.062 1 93.88 78 ASN A N 1
ATOM 624 C CA . ASN A 1 78 ? 0.981 12.672 12.781 1 93.88 78 ASN A CA 1
ATOM 625 C C . ASN A 1 78 ? -0.121 12.219 11.828 1 93.88 78 ASN A C 1
ATOM 627 O O . ASN A 1 78 ? -0.701 11.148 12.008 1 93.88 78 ASN A O 1
ATOM 631 N N . GLN A 1 79 ? -0.39 12.992 10.898 1 92.06 79 GLN A N 1
ATOM 632 C CA . GLN A 1 79 ? -1.391 12.641 9.898 1 92.06 79 GLN A CA 1
ATOM 633 C C . GLN A 1 79 ? -0.976 11.391 9.125 1 92.06 79 GLN A C 1
ATOM 635 O O . GLN A 1 79 ? -1.795 10.5 8.883 1 92.06 79 GLN A O 1
ATOM 640 N N . HIS A 1 80 ? 0.251 11.344 8.758 1 94.56 80 HIS A N 1
ATOM 641 C CA . HIS A 1 80 ? 0.757 10.211 7.988 1 94.56 80 HIS A CA 1
ATOM 642 C C . HIS A 1 80 ? 0.722 8.93 8.812 1 94.56 80 HIS A C 1
ATOM 644 O O . HIS A 1 80 ? 0.384 7.863 8.289 1 94.56 80 HIS A O 1
ATOM 650 N N . ILE A 1 81 ? 1.084 9.023 10.023 1 95.25 81 ILE A N 1
ATOM 651 C CA . ILE A 1 81 ? 1.064 7.875 10.922 1 95.25 81 ILE A CA 1
ATOM 652 C C . ILE A 1 81 ? -0.347 7.297 10.992 1 95.25 81 ILE A C 1
ATOM 654 O O . ILE A 1 81 ? -0.53 6.082 10.922 1 95.25 81 ILE A O 1
ATOM 658 N N . LYS A 1 82 ? -1.28 8.133 11.078 1 92.81 82 LYS A N 1
ATOM 659 C CA . LYS A 1 82 ? -2.664 7.672 11.117 1 92.81 82 LYS A CA 1
ATOM 660 C C . LYS A 1 82 ? -3.055 6.977 9.82 1 92.81 82 LYS A C 1
ATOM 662 O O . LYS A 1 82 ? -3.746 5.953 9.836 1 92.81 82 LYS A O 1
ATOM 667 N N . GLU A 1 83 ? -2.643 7.555 8.742 1 92.38 83 GLU A N 1
ATOM 668 C CA . GLU A 1 83 ? -2.908 6.945 7.445 1 92.38 83 GLU A CA 1
ATOM 669 C C . GLU A 1 83 ? -2.26 5.57 7.34 1 92.38 83 GLU A C 1
ATOM 671 O O . GLU A 1 83 ? -2.859 4.633 6.809 1 92.38 83 GLU A O 1
ATOM 676 N N . LEU A 1 84 ? -1.043 5.492 7.797 1 94.06 84 LEU A N 1
ATOM 677 C CA . LEU A 1 84 ? -0.315 4.23 7.766 1 94.06 84 LEU A CA 1
ATOM 678 C C . LEU A 1 84 ? -1.008 3.18 8.625 1 94.06 84 LEU A C 1
ATOM 680 O O . LEU A 1 84 ? -1.052 2.002 8.258 1 94.06 84 LEU A O 1
ATOM 684 N N . HIS A 1 85 ? -1.548 3.582 9.75 1 93.69 85 HIS A N 1
ATOM 685 C CA . HIS A 1 85 ? -2.277 2.648 10.602 1 93.69 85 HIS A CA 1
ATOM 686 C C . HIS A 1 85 ? -3.521 2.117 9.898 1 93.69 85 HIS A C 1
ATOM 688 O O . HIS A 1 85 ? -3.836 0.929 9.992 1 93.69 85 HIS A O 1
ATOM 694 N N . LYS A 1 86 ? -4.172 2.969 9.281 1 91.5 86 LYS A N 1
ATOM 695 C CA . LYS A 1 86 ? -5.348 2.545 8.523 1 91.5 86 LYS A CA 1
ATOM 696 C C . LYS A 1 86 ? -4.969 1.548 7.43 1 91.5 86 LYS A C 1
ATOM 698 O O . LYS A 1 86 ? -5.672 0.559 7.215 1 91.5 86 LYS A O 1
ATOM 703 N N . GLU A 1 87 ? -3.951 1.851 6.738 1 92.5 87 GLU A N 1
ATOM 704 C CA . GLU A 1 87 ? -3.469 0.951 5.695 1 92.5 87 GLU A CA 1
ATOM 705 C C . GLU A 1 87 ? -3.098 -0.413 6.27 1 92.5 87 GLU A C 1
ATOM 707 O O . GLU A 1 87 ? -3.387 -1.447 5.664 1 92.5 87 GLU A O 1
ATOM 712 N N . LYS A 1 88 ? -2.418 -0.387 7.375 1 93.81 88 LYS A N 1
ATOM 713 C CA . LYS A 1 88 ? -2.033 -1.631 8.031 1 93.81 88 LYS A CA 1
ATOM 714 C C . LYS A 1 88 ? -3.258 -2.463 8.398 1 93.81 88 LYS A C 1
ATOM 716 O O . LYS A 1 88 ? -3.273 -3.68 8.188 1 93.81 88 LYS A O 1
ATOM 721 N N . GLU A 1 89 ? -4.215 -1.821 8.938 1 92.69 89 GLU A N 1
ATOM 722 C CA . GLU A 1 89 ? -5.441 -2.52 9.305 1 92.69 89 GLU A CA 1
ATOM 723 C C . GLU A 1 89 ? -6.121 -3.125 8.078 1 92.69 89 GLU A C 1
ATOM 725 O O . GLU A 1 89 ? -6.617 -4.25 8.133 1 92.69 89 GLU A O 1
ATOM 730 N N . ARG A 1 90 ? -6.148 -2.367 7.102 1 92.62 90 ARG A N 1
ATOM 731 C CA . ARG A 1 90 ? -6.727 -2.867 5.859 1 92.62 90 ARG A CA 1
ATOM 732 C C . ARG A 1 90 ? -5.961 -4.086 5.348 1 92.62 90 ARG A C 1
ATOM 734 O O . ARG A 1 90 ? -6.566 -5.09 4.973 1 92.62 90 ARG A O 1
ATOM 741 N N . LEU A 1 91 ? -4.691 -4.008 5.281 1 94.5 91 LEU A N 1
ATOM 742 C CA . LEU A 1 91 ? -3.846 -5.105 4.832 1 94.5 91 LEU A CA 1
ATOM 743 C C . LEU A 1 91 ? -4.082 -6.355 5.672 1 94.5 91 LEU A C 1
ATOM 745 O O . LEU A 1 91 ? -4.129 -7.465 5.141 1 94.5 91 LEU A O 1
ATOM 749 N N . GLU A 1 92 ? -4.242 -6.164 6.949 1 95.19 92 GLU A N 1
ATOM 750 C CA . GLU A 1 92 ? -4.508 -7.281 7.848 1 95.19 92 GLU A CA 1
ATOM 751 C C . GLU A 1 92 ? -5.855 -7.93 7.535 1 95.19 92 GLU A C 1
ATOM 753 O O . GLU A 1 92 ? -5.992 -9.156 7.598 1 95.19 92 GLU A O 1
ATOM 758 N N . GLY A 1 93 ? -6.773 -7.062 7.273 1 94.69 93 GLY A N 1
ATOM 759 C CA . GLY A 1 93 ? -8.062 -7.586 6.863 1 94.69 93 GLY A CA 1
ATOM 760 C C . GLY A 1 93 ? -8 -8.391 5.582 1 94.69 93 GLY A C 1
ATOM 761 O O . GLY A 1 93 ? -8.602 -9.461 5.484 1 94.69 93 GLY A O 1
ATOM 762 N N . ILE A 1 94 ? -7.316 -7.953 4.594 1 95.94 94 ILE A N 1
ATOM 763 C CA . ILE A 1 94 ? -7.16 -8.648 3.322 1 95.94 94 ILE A CA 1
ATOM 764 C C . ILE A 1 94 ? -6.438 -9.977 3.545 1 95.94 94 ILE A C 1
ATOM 766 O O . ILE A 1 94 ? -6.844 -11.008 3.01 1 95.94 94 ILE A O 1
ATOM 770 N N . LEU A 1 95 ? -5.324 -9.922 4.293 1 96.31 95 LEU A N 1
ATOM 771 C CA . LEU A 1 95 ? -4.555 -11.125 4.605 1 96.31 95 LEU A CA 1
ATOM 772 C C . LEU A 1 95 ? -5.438 -12.18 5.254 1 96.31 95 LEU A C 1
ATOM 774 O O . LEU A 1 95 ? -5.371 -13.359 4.891 1 96.31 95 LEU A O 1
ATOM 778 N N . SER A 1 96 ? -6.223 -11.742 6.215 1 96 96 SER A N 1
ATOM 779 C CA . SER A 1 96 ? -7.129 -12.672 6.879 1 96 96 SER A CA 1
ATOM 780 C C . SER A 1 96 ? -8.109 -13.297 5.891 1 96 96 SER A C 1
ATOM 782 O O . SER A 1 96 ? -8.336 -14.508 5.914 1 96 96 SER A O 1
ATOM 784 N N . ALA A 1 97 ? -8.641 -12.492 5.059 1 95.5 97 ALA A N 1
ATOM 785 C CA . ALA A 1 97 ? -9.594 -12.969 4.059 1 95.5 97 ALA A CA 1
ATOM 786 C C . ALA A 1 97 ? -8.938 -13.945 3.088 1 95.5 97 ALA A C 1
ATOM 788 O O . ALA A 1 97 ? -9.5 -14.992 2.77 1 95.5 97 ALA A O 1
ATOM 789 N N . MET A 1 98 ? -7.797 -13.641 2.588 1 95.69 98 MET A N 1
ATOM 790 C CA . MET A 1 98 ? -7.105 -14.484 1.611 1 95.69 98 MET A CA 1
ATOM 791 C C . MET A 1 98 ? -6.656 -15.797 2.242 1 95.69 98 MET A C 1
ATOM 793 O O . MET A 1 98 ? -6.684 -16.844 1.592 1 95.69 98 MET A O 1
ATOM 797 N N . ASN A 1 99 ? -6.215 -15.711 3.475 1 95.19 99 ASN A N 1
ATOM 798 C CA . ASN A 1 99 ? -5.879 -16.938 4.188 1 95.19 99 ASN A CA 1
ATOM 799 C C . ASN A 1 99 ? -7.098 -17.844 4.344 1 95.19 99 ASN A C 1
ATOM 801 O O . ASN A 1 99 ? -7 -19.062 4.176 1 95.19 99 ASN A O 1
ATOM 805 N N . ASP A 1 100 ? -8.164 -17.203 4.742 1 95.44 100 ASP A N 1
ATOM 806 C CA . ASP A 1 100 ? -9.406 -17.953 4.859 1 95.44 100 ASP A CA 1
ATOM 807 C C . ASP A 1 100 ? -9.773 -18.609 3.533 1 95.44 100 ASP A C 1
ATOM 809 O O . ASP A 1 100 ? -10.102 -19.797 3.492 1 95.44 100 ASP A O 1
ATOM 813 N N . LEU A 1 101 ? -9.727 -17.859 2.463 1 95.12 101 LEU A N 1
ATOM 814 C CA . LEU A 1 101 ? -10.023 -18.375 1.131 1 95.12 101 LEU A CA 1
ATOM 815 C C . LEU A 1 101 ? -9.086 -19.516 0.765 1 95.12 101 LEU A C 1
ATOM 817 O O . LEU A 1 101 ? -9.539 -20.547 0.267 1 95.12 101 LEU A O 1
ATOM 821 N N . PHE A 1 102 ? -7.859 -19.359 1.022 1 94.25 102 PHE A N 1
ATOM 822 C CA . PHE A 1 102 ? -6.852 -20.375 0.709 1 94.25 102 PHE A CA 1
ATOM 823 C C . PHE A 1 102 ? -7.121 -21.672 1.472 1 94.25 102 PHE A C 1
ATOM 825 O O . PHE A 1 102 ? -7.066 -22.75 0.898 1 94.25 102 PHE A O 1
ATOM 832 N N . GLU A 1 103 ? -7.371 -21.562 2.732 1 91.44 103 GLU A N 1
ATOM 833 C CA . GLU A 1 103 ? -7.578 -22.719 3.596 1 91.44 103 GLU A CA 1
ATOM 834 C C . GLU A 1 103 ? -8.82 -23.5 3.186 1 91.44 103 GLU A C 1
ATOM 836 O O . GLU A 1 103 ? -8.867 -24.719 3.314 1 91.44 103 GLU A O 1
ATOM 841 N N . ARG A 1 104 ? -9.805 -22.766 2.684 1 92.19 104 ARG A N 1
ATOM 842 C CA . ARG A 1 104 ? -11.086 -23.391 2.377 1 92.19 104 ARG A CA 1
ATOM 843 C C . ARG A 1 104 ? -11.164 -23.781 0.904 1 92.19 104 ARG A C 1
ATOM 845 O O . ARG A 1 104 ? -12.172 -24.328 0.454 1 92.19 104 ARG A O 1
ATOM 852 N N . LEU A 1 105 ? -10.141 -23.516 0.186 1 90.94 105 LEU A N 1
ATOM 853 C CA . LEU A 1 105 ? -10.148 -23.812 -1.242 1 90.94 105 LEU A CA 1
ATOM 854 C C . LEU A 1 105 ? -10.289 -25.312 -1.489 1 90.94 105 LEU A C 1
ATOM 856 O O . LEU A 1 105 ? -9.516 -26.109 -0.946 1 90.94 105 LEU A O 1
ATOM 860 N N . PRO A 1 106 ? -11.234 -25.656 -2.26 1 84.62 106 PRO A N 1
ATOM 861 C CA . PRO A 1 106 ? -11.367 -27.094 -2.57 1 84.62 106 PRO A CA 1
ATOM 862 C C . PRO A 1 106 ? -10.195 -27.609 -3.402 1 84.62 106 PRO A C 1
ATOM 864 O O . PRO A 1 106 ? -9.523 -26.844 -4.086 1 84.62 106 PRO A O 1
ATOM 867 N N . VAL A 1 107 ? -9.984 -28.922 -3.275 1 77.94 107 VAL A N 1
ATOM 868 C CA . VAL A 1 107 ? -8.891 -29.578 -3.996 1 77.94 107 VAL A CA 1
ATOM 869 C C . VAL A 1 107 ? -9.047 -29.328 -5.496 1 77.94 107 VAL A C 1
ATOM 871 O O . VAL A 1 107 ? -8.07 -29.031 -6.184 1 77.94 107 VAL A O 1
ATOM 874 N N . ASN A 1 108 ? -10.227 -29.547 -6.008 1 79.56 108 ASN A N 1
ATOM 875 C CA . ASN A 1 108 ? -10.57 -29.156 -7.371 1 79.56 108 ASN A CA 1
ATOM 876 C C . ASN A 1 108 ? -11.492 -27.938 -7.398 1 79.56 108 ASN A C 1
ATOM 878 O O . ASN A 1 108 ? -12.508 -27.906 -6.691 1 79.56 108 ASN A O 1
ATOM 882 N N . THR A 1 109 ? -11.047 -26.969 -8.117 1 86.75 109 THR A N 1
ATOM 883 C CA . THR A 1 109 ? -11.766 -25.703 -8.07 1 86.75 109 THR A CA 1
ATOM 884 C C . THR A 1 109 ? -12.359 -25.359 -9.438 1 86.75 109 THR A C 1
ATOM 886 O O . THR A 1 109 ? -11.719 -25.594 -10.469 1 86.75 109 THR A O 1
ATOM 889 N N . ASP A 1 110 ? -13.633 -25.016 -9.43 1 89.88 110 ASP A N 1
ATOM 890 C CA . ASP A 1 110 ? -14.266 -24.422 -10.602 1 89.88 110 ASP A CA 1
ATOM 891 C C . ASP A 1 110 ? -14.914 -23.078 -10.25 1 89.88 110 ASP A C 1
ATOM 893 O O . ASP A 1 110 ? -14.828 -22.625 -9.102 1 89.88 110 ASP A O 1
ATOM 897 N N . ILE A 1 111 ? -15.508 -22.5 -11.164 1 93.31 111 ILE A N 1
ATOM 898 C CA . ILE A 1 111 ? -16.047 -21.156 -10.984 1 93.31 111 ILE A CA 1
ATOM 899 C C . ILE A 1 111 ? -17.172 -21.172 -9.953 1 93.31 111 ILE A C 1
ATOM 901 O O . ILE A 1 111 ? -17.25 -20.281 -9.102 1 93.31 111 ILE A O 1
ATOM 905 N N . ASP A 1 112 ? -17.953 -22.219 -10.055 1 93.81 112 ASP A N 1
ATOM 906 C CA . ASP A 1 112 ? -19.094 -22.312 -9.141 1 93.81 112 ASP A CA 1
ATOM 907 C C . ASP A 1 112 ? -18.641 -22.438 -7.695 1 93.81 112 ASP A C 1
ATOM 909 O O . ASP A 1 112 ? -19.156 -21.766 -6.805 1 93.81 112 ASP A O 1
ATOM 913 N N . LYS A 1 113 ? -17.688 -23.234 -7.473 1 92.5 113 LYS A N 1
ATOM 914 C CA . LYS A 1 113 ? -17.141 -23.438 -6.133 1 92.5 113 LYS A CA 1
ATOM 915 C C . LYS A 1 113 ? -16.438 -22.188 -5.625 1 92.5 113 LYS A C 1
ATOM 917 O O . LYS A 1 113 ? -16.578 -21.812 -4.461 1 92.5 113 LYS A O 1
ATOM 922 N N . LEU A 1 114 ? -15.664 -21.688 -6.504 1 94.44 114 LEU A N 1
ATOM 923 C CA . LEU A 1 114 ? -14.945 -20.484 -6.137 1 94.44 114 LEU A CA 1
ATOM 924 C C . LEU A 1 114 ? -15.914 -19.344 -5.805 1 94.44 114 LEU A C 1
ATOM 926 O O . LEU A 1 114 ? -15.688 -18.594 -4.855 1 94.44 114 LEU A O 1
ATOM 930 N N . TYR A 1 115 ? -16.969 -19.25 -6.586 1 95.81 115 TYR A N 1
ATOM 931 C CA . TYR A 1 115 ? -18 -18.234 -6.34 1 95.81 115 TYR A CA 1
ATOM 932 C C . TYR A 1 115 ? -18.672 -18.469 -4.992 1 95.81 115 TYR A C 1
ATOM 934 O O . TYR A 1 115 ? -18.844 -17.531 -4.215 1 95.81 115 TYR A O 1
ATOM 942 N N . ALA A 1 116 ? -19.062 -19.688 -4.77 1 95.06 116 ALA A N 1
ATOM 943 C CA . ALA A 1 116 ? -19.719 -20.031 -3.508 1 95.06 116 ALA A CA 1
ATOM 944 C C . ALA A 1 116 ? -18.828 -19.672 -2.316 1 95.06 116 ALA A C 1
ATOM 946 O O . ALA A 1 116 ? -19.312 -19.125 -1.322 1 95.06 116 ALA A O 1
ATOM 947 N N . LEU A 1 117 ? -17.625 -19.953 -2.414 1 94.88 117 LEU A N 1
ATOM 948 C CA . LEU A 1 117 ? -16.672 -19.625 -1.359 1 94.88 117 LEU A CA 1
ATOM 949 C C . LEU A 1 117 ? -16.469 -18.109 -1.255 1 94.88 117 LEU A C 1
ATOM 951 O O . LEU A 1 117 ? -16.453 -17.562 -0.153 1 94.88 117 LEU A O 1
ATOM 955 N N . GLY A 1 118 ? -16.312 -17.453 -2.355 1 94.62 118 GLY A N 1
ATOM 956 C CA . GLY A 1 118 ? -16.078 -16.031 -2.402 1 94.62 118 GLY A CA 1
ATOM 957 C C . GLY A 1 118 ? -17.172 -15.219 -1.731 1 94.62 118 GLY A C 1
ATOM 958 O O . GLY A 1 118 ? -16.891 -14.18 -1.124 1 94.62 118 GLY A O 1
ATOM 959 N N . THR A 1 119 ? -18.375 -15.688 -1.841 1 94.12 119 THR A N 1
ATOM 960 C CA . THR A 1 119 ? -19.516 -14.969 -1.267 1 94.12 119 THR A CA 1
ATOM 961 C C . THR A 1 119 ? -19.453 -14.984 0.258 1 94.12 119 THR A C 1
ATOM 963 O O . THR A 1 119 ? -20.109 -14.18 0.922 1 94.12 119 THR A O 1
ATOM 966 N N . GLN A 1 120 ? -18.656 -15.914 0.741 1 94.81 120 GLN A N 1
ATOM 967 C CA . GLN A 1 120 ? -18.531 -16.047 2.189 1 94.81 120 GLN A CA 1
ATOM 968 C C . GLN A 1 120 ? -17.328 -15.273 2.715 1 94.81 120 GLN A C 1
ATOM 970 O O . GLN A 1 120 ? -17.109 -15.211 3.926 1 94.81 120 GLN A O 1
ATOM 975 N N . ILE A 1 121 ? -16.594 -14.758 1.805 1 93.25 121 ILE A N 1
ATOM 976 C CA . ILE A 1 121 ? -15.367 -14.07 2.176 1 93.25 121 ILE A CA 1
ATOM 977 C C . ILE A 1 121 ? -15.594 -12.562 2.182 1 93.25 121 ILE A C 1
ATOM 979 O O . ILE A 1 121 ? -16.141 -12.008 1.223 1 93.25 121 ILE A O 1
ATOM 983 N N . HIS A 1 122 ? -15.219 -11.891 3.221 1 88.38 122 HIS A N 1
ATOM 984 C CA . HIS A 1 122 ? -15.352 -10.438 3.334 1 88.38 122 HIS A CA 1
ATOM 985 C C . HIS A 1 122 ? -13.992 -9.75 3.229 1 88.38 122 HIS A C 1
ATOM 987 O O . HIS A 1 122 ? -13.086 -10.047 4.008 1 88.38 122 HIS A O 1
ATOM 993 N N . ILE A 1 123 ? -13.898 -8.961 2.256 1 87.81 123 ILE A N 1
ATOM 994 C CA . ILE A 1 123 ? -12.695 -8.148 2.113 1 87.81 123 ILE A CA 1
ATOM 995 C C . ILE A 1 123 ? -13 -6.699 2.479 1 87.81 123 ILE A C 1
ATOM 997 O O . ILE A 1 123 ? -13.961 -6.117 1.969 1 87.81 123 ILE A O 1
ATOM 1001 N N . PRO A 1 124 ? -12.234 -6.156 3.342 1 82 124 PRO A N 1
ATOM 1002 C CA . PRO A 1 124 ? -12.492 -4.762 3.711 1 82 124 PRO A CA 1
ATOM 1003 C C . PRO A 1 124 ? -12.406 -3.811 2.52 1 82 124 PRO A C 1
ATOM 1005 O O . PRO A 1 124 ? -11.547 -3.986 1.645 1 82 124 PRO A O 1
ATOM 1008 N N . GLU A 1 125 ? -13.445 -3.08 2.238 1 72.19 125 GLU A N 1
ATOM 1009 C CA . GLU A 1 125 ? -13.414 -2.074 1.18 1 72.19 125 GLU A CA 1
ATOM 1010 C C . GLU A 1 125 ? -12.43 -0.955 1.512 1 72.19 125 GLU A C 1
ATOM 1012 O O . GLU A 1 125 ? -12.125 -0.715 2.682 1 72.19 125 GLU A O 1
ATOM 1017 N N . ILE A 1 126 ? -11.75 -0.606 0.408 1 62.59 126 ILE A N 1
ATOM 1018 C CA . ILE A 1 126 ? -10.922 0.581 0.606 1 62.59 126 ILE A CA 1
ATOM 1019 C C . ILE A 1 126 ? -11.766 1.7 1.213 1 62.59 126 ILE A C 1
ATOM 1021 O O . ILE A 1 126 ? -12.719 2.172 0.593 1 62.59 126 ILE A O 1
ATOM 1025 N N . CYS A 1 127 ? -12.695 1.328 2.018 1 49.72 127 CYS A N 1
ATOM 1026 C CA . CYS A 1 127 ? -13.438 2.471 2.535 1 49.72 127 CYS A CA 1
ATOM 1027 C C . CYS A 1 127 ? -12.492 3.574 2.996 1 49.72 127 CYS A C 1
ATOM 1029 O O . CYS A 1 127 ? -11.461 3.297 3.6 1 49.72 127 CYS A O 1
ATOM 1031 N N . SER A 1 128 ? -12.453 4.641 2.219 1 45.72 128 SER A N 1
ATOM 1032 C CA . SER A 1 128 ? -11.945 5.816 2.926 1 45.72 128 SER A CA 1
ATOM 1033 C C . SER A 1 128 ? -12.234 5.723 4.422 1 45.72 128 SER A C 1
ATOM 1035 O O . SER A 1 128 ? -13.383 5.852 4.848 1 45.72 128 SER A O 1
ATOM 1037 N N . TYR A 1 129 ? -11.734 4.422 4.996 1 44.22 129 TYR A N 1
ATOM 1038 C CA . TYR A 1 129 ? -12.016 4.434 6.426 1 44.22 129 TYR A CA 1
ATOM 1039 C C . TYR A 1 129 ? -12.344 5.844 6.906 1 44.22 129 TYR A C 1
ATOM 1041 O O . TYR A 1 129 ? -11.609 6.793 6.609 1 44.22 129 TYR A O 1
ATOM 1049 N N . PRO A 1 130 ? -13.562 5.969 7.168 1 43.44 130 PRO A N 1
ATOM 1050 C CA . PRO A 1 130 ? -13.836 7.281 7.754 1 43.44 130 PRO A CA 1
ATOM 1051 C C . PRO A 1 130 ? -12.68 7.801 8.609 1 43.44 130 PRO A C 1
ATOM 1053 O O . PRO A 1 130 ? -11.914 7.008 9.164 1 43.44 130 PRO A O 1
ATOM 1056 N N . GLU A 1 131 ? -12.047 8.703 8.242 1 47.53 131 GLU A N 1
ATOM 1057 C CA . GLU A 1 131 ? -11.117 9.375 9.148 1 47.53 131 GLU A CA 1
ATOM 1058 C C . GLU A 1 131 ? -11.352 8.938 10.594 1 47.53 131 GLU A C 1
ATOM 1060 O O . GLU A 1 131 ? -12.398 9.219 11.172 1 47.53 131 GLU A O 1
ATOM 1065 N N . SER A 1 132 ? -11.188 7.727 10.875 1 49.41 132 SER A N 1
ATOM 1066 C CA . SER A 1 132 ? -11.281 7.492 12.312 1 49.41 132 SER A CA 1
ATOM 1067 C C . SER A 1 132 ? -10.992 8.758 13.102 1 49.41 132 SER A C 1
ATOM 1069 O O . SER A 1 132 ? -9.953 9.398 12.914 1 49.41 132 SER A O 1
ATOM 1071 N N . ASP A 1 133 ? -11.914 9.562 13.305 1 58.62 133 ASP A N 1
ATOM 1072 C CA . ASP A 1 133 ? -11.969 10.68 14.242 1 58.62 133 ASP A CA 1
ATOM 1073 C C . ASP A 1 133 ? -11.156 10.391 15.492 1 58.62 133 ASP A C 1
ATOM 1075 O O . ASP A 1 133 ? -11.547 10.773 16.594 1 58.62 133 ASP A O 1
ATOM 1079 N N . SER A 1 134 ? -10.062 9.492 15.281 1 75.19 134 SER A N 1
ATOM 1080 C CA . SER A 1 134 ? -9.367 9.188 16.531 1 75.19 134 SER A CA 1
ATOM 1081 C C . SER A 1 134 ? -8.523 10.367 16.984 1 75.19 134 SER A C 1
ATOM 1083 O O . SER A 1 134 ? -7.672 10.859 16.25 1 75.19 134 SER A O 1
ATOM 1085 N N . PHE A 1 135 ? -9.055 11.039 17.891 1 85.5 135 PHE A N 1
ATOM 1086 C CA . PHE A 1 135 ? -8.336 12.086 18.609 1 85.5 135 PHE A CA 1
ATOM 1087 C C . PHE A 1 135 ? -7.527 11.492 19.766 1 85.5 135 PHE A C 1
ATOM 1089 O O . PHE A 1 135 ? -8.094 11.094 20.781 1 85.5 135 PHE A O 1
ATOM 1096 N N . ASP A 1 136 ? -6.215 11.336 19.484 1 87.06 136 ASP A N 1
ATOM 1097 C CA . ASP A 1 136 ? -5.379 10.648 20.453 1 87.06 136 ASP A CA 1
ATOM 1098 C C . ASP A 1 136 ? -4.348 11.602 21.062 1 87.06 136 ASP A C 1
ATOM 1100 O O . ASP A 1 136 ? -4.457 12.82 20.922 1 87.06 136 ASP A O 1
ATOM 1104 N N . ALA A 1 137 ? -3.461 11.094 21.812 1 85 137 ALA A N 1
ATOM 1105 C CA . ALA A 1 137 ? -2.48 11.891 22.547 1 85 137 ALA A CA 1
ATOM 1106 C C . ALA A 1 137 ? -1.57 12.656 21.594 1 85 137 ALA A C 1
ATOM 1108 O O . ALA A 1 137 ? -1.181 13.789 21.875 1 85 137 ALA A O 1
ATOM 1109 N N . ASN A 1 138 ? -1.248 12.109 20.484 1 87.5 138 ASN A N 1
ATOM 1110 C CA . ASN A 1 138 ? -0.4 12.773 19.5 1 87.5 138 ASN A CA 1
ATOM 1111 C C . ASN A 1 138 ? -1.094 13.992 18.891 1 87.5 138 ASN A C 1
ATOM 1113 O O . ASN A 1 138 ? -0.447 15 18.609 1 87.5 138 ASN A O 1
ATOM 1117 N N . ASP A 1 139 ? -2.35 13.844 18.688 1 90.94 139 ASP A N 1
ATOM 1118 C CA . ASP A 1 139 ? -3.123 14.984 18.203 1 90.94 139 ASP A CA 1
ATOM 1119 C C . ASP A 1 139 ? -3.025 16.172 19.156 1 90.94 139 ASP A C 1
ATOM 1121 O O . ASP A 1 139 ? -2.812 17.297 18.734 1 90.94 139 ASP A O 1
ATOM 1125 N N . LYS A 1 140 ? -3.18 15.852 20.422 1 89.38 140 LYS A N 1
ATOM 1126 C CA . LYS A 1 140 ? -3.135 16.891 21.438 1 89.38 140 LYS A CA 1
ATOM 1127 C C . LYS A 1 140 ? -1.765 17.578 21.469 1 89.38 140 LYS A C 1
ATOM 1129 O O . LYS A 1 140 ? -1.672 18.797 21.562 1 89.38 140 LYS A O 1
ATOM 1134 N N . LEU A 1 141 ? -0.844 16.75 21.391 1 88.25 141 LEU A N 1
ATOM 1135 C CA . LEU A 1 141 ? 0.518 17.266 21.391 1 88.25 141 LEU A CA 1
ATOM 1136 C C . LEU A 1 141 ? 0.75 18.188 20.203 1 88.25 141 LEU A C 1
ATOM 1138 O O . LEU A 1 141 ? 1.374 19.25 20.328 1 88.25 141 LEU A O 1
ATOM 1142 N N . GLN A 1 142 ? 0.249 17.828 19.125 1 89.44 142 GLN A N 1
ATOM 1143 C CA . GLN A 1 142 ? 0.47 18.625 17.922 1 89.44 142 GLN A CA 1
ATOM 1144 C C . GLN A 1 142 ? -0.333 19.922 17.953 1 89.44 142 GLN A C 1
ATOM 1146 O O . GLN A 1 142 ? 0.141 20.969 17.5 1 89.44 142 GLN A O 1
ATOM 1151 N N . VAL A 1 143 ? -1.515 19.797 18.453 1 90.75 143 VAL A N 1
ATOM 1152 C CA . VAL A 1 143 ? -2.32 21 18.594 1 90.75 143 VAL A CA 1
ATOM 1153 C C . VAL A 1 143 ? -1.605 22 19.516 1 90.75 143 VAL A C 1
ATOM 1155 O O . VAL A 1 143 ? -1.511 23.188 19.188 1 90.75 143 VAL A O 1
ATOM 1158 N N . ASN A 1 144 ? -1.082 21.5 20.562 1 89.31 144 ASN A N 1
ATOM 1159 C CA . ASN A 1 144 ? -0.348 22.359 21.484 1 89.31 144 ASN A CA 1
ATOM 1160 C C . ASN A 1 144 ? 0.881 22.969 20.828 1 89.31 144 ASN A C 1
ATOM 1162 O O . ASN A 1 144 ? 1.176 24.156 21.031 1 89.31 144 ASN A O 1
ATOM 1166 N N . ARG A 1 145 ? 1.506 22.188 20.156 1 88.94 145 ARG A N 1
ATOM 1167 C CA . ARG A 1 145 ? 2.684 22.688 19.438 1 88.94 145 ARG A CA 1
ATOM 1168 C C . ARG A 1 145 ? 2.316 23.812 18.484 1 88.94 145 ARG A C 1
ATOM 1170 O O . ARG A 1 145 ? 2.994 24.844 18.438 1 88.94 145 ARG A O 1
ATOM 1177 N N . ILE A 1 146 ? 1.285 23.641 17.797 1 89.75 146 ILE A N 1
ATOM 1178 C CA . ILE A 1 146 ? 0.885 24.609 16.797 1 89.75 146 ILE A CA 1
ATOM 1179 C C . ILE A 1 146 ? 0.431 25.906 17.469 1 89.75 146 ILE A C 1
ATOM 1181 O O . ILE A 1 146 ? 0.703 27 16.984 1 89.75 146 ILE A O 1
ATOM 1185 N N . LEU A 1 147 ? -0.138 25.766 18.609 1 90.5 147 LEU A N 1
ATOM 1186 C CA . LEU A 1 147 ? -0.636 26.906 19.344 1 90.5 147 LEU A CA 1
ATOM 1187 C C . LEU A 1 147 ? 0.518 27.766 19.875 1 90.5 147 LEU A C 1
ATOM 1189 O O . LEU A 1 147 ? 0.424 28.984 19.906 1 90.5 147 LEU A O 1
ATOM 1193 N N . TRP A 1 148 ? 1.634 27.078 20.156 1 92.38 148 TRP A N 1
ATOM 1194 C CA . TRP A 1 148 ? 2.602 27.797 20.984 1 92.38 148 TRP A CA 1
ATOM 1195 C C . TRP A 1 148 ? 3.957 27.875 20.297 1 92.38 148 TRP A C 1
ATOM 1197 O O . TRP A 1 148 ? 4.844 28.625 20.734 1 92.38 148 TRP A O 1
ATOM 1207 N N . ILE A 1 149 ? 4.133 27.234 19.219 1 89.19 149 ILE A N 1
ATOM 1208 C CA . ILE A 1 149 ? 5.445 27.031 18.625 1 89.19 149 ILE A CA 1
ATOM 1209 C C . ILE A 1 149 ? 6.082 28.391 18.297 1 89.19 149 ILE A C 1
ATOM 1211 O O . ILE A 1 149 ? 7.293 28.562 18.469 1 89.19 149 ILE A O 1
ATOM 1215 N N . HIS A 1 150 ? 5.352 29.344 17.938 1 89.94 150 HIS A N 1
ATOM 1216 C CA . HIS A 1 150 ? 5.879 30.625 17.484 1 89.94 150 HIS A CA 1
ATOM 1217 C C . HIS A 1 150 ? 6.379 31.453 18.672 1 89.94 150 HIS A C 1
ATOM 1219 O O . HIS A 1 150 ? 7.098 32.438 18.469 1 89.94 150 HIS A O 1
ATOM 1225 N N . PHE A 1 151 ? 6.023 31.047 19.812 1 93.19 151 PHE A N 1
ATOM 1226 C CA . PHE A 1 151 ? 6.406 31.797 21 1 93.19 151 PHE A CA 1
ATOM 1227 C C . PHE A 1 151 ? 7.609 31.156 21.688 1 93.19 151 PHE A C 1
ATOM 1229 O O . PHE A 1 151 ? 8.242 31.766 22.547 1 93.19 151 PHE A O 1
ATOM 1236 N N . LEU A 1 152 ? 7.832 29.984 21.312 1 89 152 LEU A N 1
ATOM 1237 C CA . LEU A 1 152 ? 8.867 29.25 22.016 1 89 152 LEU A CA 1
ATOM 1238 C C . LEU A 1 152 ? 10.25 29.828 21.734 1 89 152 LEU A C 1
ATOM 1240 O O . LEU A 1 152 ? 10.531 30.25 20.609 1 89 152 LEU A O 1
ATOM 1244 N N . PRO A 1 153 ? 11.055 29.875 22.766 1 87.25 153 PRO A N 1
ATOM 1245 C CA . PRO A 1 153 ? 12.406 30.406 22.578 1 87.25 153 PRO A CA 1
ATOM 1246 C C . PRO A 1 153 ? 13.266 29.516 21.672 1 87.25 153 PRO A C 1
ATOM 1248 O O . PRO A 1 153 ? 12.938 28.344 21.453 1 87.25 153 PRO A O 1
ATOM 1251 N N . GLU A 1 154 ? 14.328 30.125 21.156 1 79.88 154 GLU A N 1
ATOM 1252 C CA . GLU A 1 154 ? 15.258 29.375 20.312 1 79.88 154 GLU A CA 1
ATOM 1253 C C . GLU A 1 154 ? 15.938 28.266 21.109 1 79.88 154 GLU A C 1
ATOM 1255 O O . GLU A 1 154 ? 16.312 28.453 22.266 1 79.88 154 GLU A O 1
ATOM 1260 N N . PRO A 1 155 ? 16.109 27.203 20.594 1 75.69 155 PRO A N 1
ATOM 1261 C CA . PRO A 1 155 ? 16.766 26.094 21.281 1 75.69 155 PRO A CA 1
ATOM 1262 C C . PRO A 1 155 ? 18.25 26.375 21.547 1 75.69 155 PRO A C 1
ATOM 1264 O O . PRO A 1 155 ? 18.875 27.156 20.828 1 75.69 155 PRO A O 1
ATOM 1267 N N . PRO A 1 156 ? 18.844 25.734 22.625 1 78.38 156 PRO A N 1
ATOM 1268 C CA . PRO A 1 156 ? 18.234 24.734 23.516 1 78.38 156 PRO A CA 1
ATOM 1269 C C . PRO A 1 156 ? 17.469 25.359 24.688 1 78.38 156 PRO A C 1
ATOM 1271 O O . PRO A 1 156 ? 17.922 26.359 25.25 1 78.38 156 PRO A O 1
ATOM 1274 N N . LEU A 1 157 ? 16.359 24.781 25 1 83.38 157 LEU A N 1
ATOM 1275 C CA . LEU A 1 157 ? 15.602 25.203 26.172 1 83.38 157 LEU A CA 1
ATOM 1276 C C . LEU A 1 157 ? 16.328 24.797 27.453 1 83.38 157 LEU A C 1
ATOM 1278 O O . LEU A 1 157 ? 17.031 23.797 27.484 1 83.38 157 LEU A O 1
ATOM 1282 N N . THR A 1 158 ? 16.156 25.656 28.406 1 89.94 158 THR A N 1
ATOM 1283 C CA . THR A 1 158 ? 16.672 25.281 29.719 1 89.94 158 THR A CA 1
ATOM 1284 C C . THR A 1 158 ? 15.891 24.109 30.297 1 89.94 158 THR A C 1
ATOM 1286 O O . THR A 1 158 ? 14.789 23.812 29.828 1 89.94 158 THR A O 1
ATOM 1289 N N . GLU A 1 159 ? 16.469 23.453 31.297 1 91.75 159 GLU A N 1
ATOM 1290 C CA . GLU A 1 159 ? 15.766 22.344 31.953 1 91.75 159 GLU A CA 1
ATOM 1291 C C . GLU A 1 159 ? 14.43 22.812 32.531 1 91.75 159 GLU A C 1
ATOM 1293 O O . GLU A 1 159 ? 13.445 22.078 32.469 1 91.75 159 GLU A O 1
ATOM 1298 N N . TYR A 1 160 ? 14.531 23.984 33.031 1 93.75 160 TYR A N 1
ATOM 1299 C CA . TYR A 1 160 ? 13.32 24.547 33.625 1 93.75 160 TYR A CA 1
ATOM 1300 C C . TYR A 1 160 ? 12.266 24.797 32.562 1 93.75 160 TYR A C 1
ATOM 1302 O O . TYR A 1 160 ? 11.094 24.469 32.75 1 93.75 160 TYR A O 1
ATOM 1310 N N . GLN A 1 161 ? 12.602 25.375 31.453 1 91.56 161 GLN A N 1
ATOM 1311 C CA . GLN A 1 161 ? 11.672 25.625 30.344 1 91.56 161 GLN A CA 1
ATOM 1312 C C . GLN A 1 161 ? 11.102 24.328 29.797 1 91.56 161 GLN A C 1
ATOM 1314 O O . GLN A 1 161 ? 9.922 24.25 29.453 1 91.56 161 GLN A O 1
ATOM 1319 N N . GLU A 1 162 ? 11.93 23.359 29.766 1 89.19 162 GLU A N 1
ATOM 1320 C CA . GLU A 1 162 ? 11.484 22.047 29.312 1 89.19 162 GLU A CA 1
ATOM 1321 C C . GLU A 1 162 ? 10.461 21.438 30.266 1 89.19 162 GLU A C 1
ATOM 1323 O O . GLU A 1 162 ? 9.477 20.844 29.828 1 89.19 162 GLU A O 1
ATOM 1328 N N . PHE A 1 163 ? 10.805 21.578 31.453 1 93.75 163 PHE A N 1
ATOM 1329 C CA . PHE A 1 163 ? 9.883 21.109 32.469 1 93.75 163 PHE A CA 1
ATOM 1330 C C . PHE A 1 163 ? 8.531 21.797 32.344 1 93.75 163 PHE A C 1
ATOM 1332 O O . PHE A 1 163 ? 7.484 21.141 32.406 1 93.75 163 PHE A O 1
ATOM 1339 N N . LEU A 1 164 ? 8.547 23.078 32.188 1 94.5 164 LEU A N 1
ATOM 1340 C CA . LEU A 1 164 ? 7.312 23.844 32.031 1 94.5 164 LEU A CA 1
ATOM 1341 C C . LEU A 1 164 ? 6.555 23.438 30.781 1 94.5 164 LEU A C 1
ATOM 1343 O O . LEU A 1 164 ? 5.32 23.391 30.781 1 94.5 164 LEU A O 1
ATOM 1347 N N . TRP A 1 165 ? 7.277 23.188 29.766 1 91.5 165 TRP A N 1
ATOM 1348 C CA . TRP A 1 165 ? 6.648 22.75 28.516 1 91.5 165 TRP A CA 1
ATOM 1349 C C . TRP A 1 165 ? 5.93 21.422 28.703 1 91.5 165 TRP A C 1
ATOM 1351 O O . TRP A 1 165 ? 4.816 21.234 28.203 1 91.5 165 TRP A O 1
ATOM 1361 N N . GLN A 1 166 ? 6.535 20.484 29.375 1 90.69 166 GLN A N 1
ATOM 1362 C CA . GLN A 1 166 ? 5.902 19.203 29.672 1 90.69 166 GLN A CA 1
ATOM 1363 C C . GLN A 1 166 ? 4.66 19.375 30.531 1 90.69 166 GLN A C 1
ATOM 1365 O O . GLN A 1 166 ? 3.648 18.703 30.328 1 90.69 166 GLN A O 1
ATOM 1370 N N . LYS A 1 167 ? 4.852 20.234 31.484 1 93.75 167 LYS A N 1
ATOM 1371 C CA . LYS A 1 167 ? 3.713 20.547 32.344 1 93.75 167 LYS A CA 1
ATOM 1372 C C . LYS A 1 167 ? 2.555 21.125 31.547 1 93.75 167 LYS A C 1
ATOM 1374 O O . LYS A 1 167 ? 1.398 20.75 31.75 1 93.75 167 LYS A O 1
ATOM 1379 N N . LEU A 1 168 ? 2.891 22.031 30.656 1 92.94 168 LEU A N 1
ATOM 1380 C CA . LEU A 1 168 ? 1.896 22.641 29.781 1 92.94 168 LEU A CA 1
ATOM 1381 C C . LEU A 1 168 ? 1.188 21.594 28.938 1 92.94 168 LEU A C 1
ATOM 1383 O O . LEU A 1 168 ? -0.04 21.594 28.828 1 92.94 168 LEU A O 1
ATOM 1387 N N . ASN A 1 169 ? 1.944 20.719 28.391 1 89.31 169 ASN A N 1
ATOM 1388 C CA . ASN A 1 169 ? 1.381 19.656 27.578 1 89.31 169 ASN A CA 1
ATOM 1389 C C . ASN A 1 169 ? 0.462 18.75 28.391 1 89.31 169 ASN A C 1
ATOM 1391 O O . ASN A 1 169 ? -0.612 18.375 27.922 1 89.31 169 ASN A O 1
ATOM 1395 N N . HIS A 1 170 ? 0.86 18.453 29.547 1 89.94 170 HIS A N 1
ATOM 1396 C CA . HIS A 1 170 ? 0.069 17.594 30.422 1 89.94 170 HIS A CA 1
ATOM 1397 C C . HIS A 1 170 ? -1.247 18.25 30.797 1 89.94 170 HIS A C 1
ATOM 1399 O O . HIS A 1 170 ? -2.307 17.625 30.75 1 89.94 170 HIS A O 1
ATOM 1405 N N . LEU A 1 171 ? -1.153 19.5 31.125 1 89.44 171 LEU A N 1
ATOM 1406 C CA . LEU A 1 171 ? -2.336 20.25 31.531 1 89.44 171 LEU A CA 1
ATOM 1407 C C . LEU A 1 171 ? -3.324 20.375 30.375 1 89.44 171 LEU A C 1
ATOM 1409 O O . LEU A 1 171 ? -4.535 20.25 30.578 1 89.44 171 LEU A O 1
ATOM 1413 N N . THR A 1 172 ? -2.83 20.719 29.234 1 86.19 172 THR A N 1
ATOM 1414 C CA . THR A 1 172 ? -3.684 20.844 28.062 1 86.19 172 THR A CA 1
ATOM 1415 C C . THR A 1 172 ? -4.391 19.531 27.766 1 86.19 172 THR A C 1
ATOM 1417 O O . THR A 1 172 ? -5.562 19.516 27.375 1 86.19 172 THR A O 1
ATOM 1420 N N . ASN A 1 173 ? -3.645 18.469 27.938 1 82 173 ASN A N 1
ATOM 1421 C CA . ASN A 1 173 ? -4.176 17.141 27.672 1 82 173 ASN A CA 1
ATOM 1422 C C . ASN A 1 173 ? -5.344 16.812 28.594 1 82 173 ASN A C 1
ATOM 1424 O O . ASN A 1 173 ? -6.277 16.109 28.188 1 82 173 ASN A O 1
ATOM 1428 N N . ILE A 1 174 ? -5.324 17.25 29.719 1 85.56 174 ILE A N 1
ATOM 1429 C CA . ILE A 1 174 ? -6.305 16.844 30.734 1 85.56 174 ILE A CA 1
ATOM 1430 C C . ILE A 1 174 ? -7.492 17.797 30.703 1 85.56 174 ILE A C 1
ATOM 1432 O O . ILE A 1 174 ? -8.641 17.375 30.844 1 85.56 174 ILE A O 1
ATOM 1436 N N . GLN A 1 175 ? -7.258 19.047 30.516 1 86.69 175 GLN A N 1
ATOM 1437 C CA . GLN A 1 175 ? -8.289 20.031 30.812 1 86.69 175 GLN A CA 1
ATOM 1438 C C . GLN A 1 175 ? -8.93 20.562 29.531 1 86.69 175 GLN A C 1
ATOM 1440 O O . GLN A 1 175 ? -10.062 21.031 29.531 1 86.69 175 GLN A O 1
ATOM 1445 N N . TYR A 1 176 ? -8.297 20.438 28.438 1 87.31 176 TYR A N 1
ATOM 1446 C CA . TYR A 1 176 ? -8.805 21.141 27.266 1 87.31 176 TYR A CA 1
ATOM 1447 C C . TYR A 1 176 ? -8.914 20.219 26.078 1 87.31 176 TYR A C 1
ATOM 1449 O O . TYR A 1 176 ? -8.625 20.609 24.938 1 87.31 176 TYR A O 1
ATOM 1457 N N . ASN A 1 177 ? -9.305 19.109 26.375 1 87.94 177 ASN A N 1
ATOM 1458 C CA . ASN A 1 177 ? -9.422 18.062 25.375 1 87.94 177 ASN A CA 1
ATOM 1459 C C . ASN A 1 177 ? -10.375 18.453 24.25 1 87.94 177 ASN A C 1
ATOM 1461 O O . ASN A 1 177 ? -10.062 18.266 23.078 1 87.94 177 ASN A O 1
ATOM 1465 N N . GLU A 1 178 ? -11.484 18.984 24.656 1 91.12 178 GLU A N 1
ATOM 1466 C CA . GLU A 1 178 ? -12.484 19.328 23.656 1 91.12 178 GLU A CA 1
ATOM 1467 C C . GLU A 1 178 ? -12.016 20.469 22.766 1 91.12 178 GLU A C 1
ATOM 1469 O O . GLU A 1 178 ? -12.258 20.484 21.562 1 91.12 178 GLU A O 1
ATOM 1474 N N . ASN A 1 179 ? -11.375 21.438 23.344 1 93.62 179 ASN A N 1
ATOM 1475 C CA . ASN A 1 179 ? -10.828 22.547 22.578 1 93.62 179 ASN A CA 1
ATOM 1476 C C . ASN A 1 179 ? -9.773 22.062 21.578 1 93.62 179 ASN A C 1
ATOM 1478 O O . ASN A 1 179 ? -9.789 22.469 20.422 1 93.62 179 ASN A O 1
ATOM 1482 N N . CYS A 1 180 ? -8.977 21.172 22.078 1 92.5 180 CYS A N 1
ATOM 1483 C CA . CYS A 1 180 ? -7.926 20.641 21.219 1 92.5 180 CYS A CA 1
ATOM 1484 C C . CYS A 1 180 ? -8.523 19.844 20.062 1 92.5 180 CYS A C 1
ATOM 1486 O O . CYS A 1 180 ? -8.023 19.906 18.938 1 92.5 180 CYS A O 1
ATOM 1488 N N . ARG A 1 181 ? -9.539 19.078 20.312 1 92.12 181 ARG A N 1
ATOM 1489 C CA . ARG A 1 181 ? -10.219 18.297 19.281 1 92.12 181 ARG A CA 1
ATOM 1490 C C . ARG A 1 181 ? -10.781 19.203 18.188 1 92.12 181 ARG A C 1
ATOM 1492 O O . ARG A 1 181 ? -10.656 18.891 17 1 92.12 181 ARG A O 1
ATOM 1499 N N . LYS A 1 182 ? -11.383 20.281 18.625 1 94.38 182 LYS A N 1
ATOM 1500 C CA . LYS A 1 182 ? -11.953 21.234 17.672 1 94.38 182 LYS A CA 1
ATOM 1501 C C . LYS A 1 182 ? -10.867 21.891 16.828 1 94.38 182 LYS A C 1
ATOM 1503 O O . LYS A 1 182 ? -11.008 22 15.609 1 94.38 182 LYS A O 1
ATOM 1508 N N . ILE A 1 183 ? -9.836 22.266 17.453 1 94.06 183 ILE A N 1
ATOM 1509 C CA . ILE A 1 183 ? -8.734 22.906 16.734 1 94.06 183 ILE A CA 1
ATOM 1510 C C . ILE A 1 183 ? -8.133 21.922 15.734 1 94.06 183 ILE A C 1
ATOM 1512 O O . ILE A 1 183 ? -7.797 22.297 14.609 1 94.06 183 ILE A O 1
ATOM 1516 N N . ARG A 1 184 ? -8.016 20.734 16.188 1 92.31 184 ARG A N 1
ATOM 1517 C CA . ARG A 1 184 ? -7.527 19.703 15.273 1 92.31 184 ARG A CA 1
ATOM 1518 C C . ARG A 1 184 ? -8.43 19.578 14.055 1 92.31 184 ARG A C 1
ATOM 1520 O O . ARG A 1 184 ? -7.949 19.453 12.922 1 92.31 184 ARG A O 1
ATOM 1527 N N . GLN A 1 185 ? -9.656 19.609 14.234 1 91.56 185 GLN A N 1
ATOM 1528 C CA . GLN A 1 185 ? -10.625 19.547 13.133 1 91.56 185 GLN A CA 1
ATOM 1529 C C . GLN A 1 185 ? -10.445 20.719 12.18 1 91.56 185 GLN A C 1
ATOM 1531 O O . GLN A 1 185 ? -10.492 20.547 10.961 1 91.56 185 GLN A O 1
ATOM 1536 N N . PHE A 1 186 ? -10.242 21.797 12.758 1 93.31 186 PHE A N 1
ATOM 1537 C CA . PHE A 1 186 ? -9.992 23 11.961 1 93.31 186 PHE A CA 1
ATOM 1538 C C . PHE A 1 186 ? -8.758 22.812 11.086 1 93.31 186 PHE A C 1
ATOM 1540 O O . PHE A 1 186 ? -8.797 23.062 9.883 1 93.31 186 PHE A O 1
ATOM 1547 N N . LEU A 1 187 ? -7.742 22.328 11.672 1 90.56 187 LEU A N 1
ATOM 1548 C CA . LEU A 1 187 ? -6.484 22.156 10.953 1 90.56 187 LEU A CA 1
ATOM 1549 C C . LEU A 1 187 ? -6.645 21.188 9.797 1 90.56 187 LEU A C 1
ATOM 1551 O O . LEU A 1 187 ? -6 21.328 8.758 1 90.56 187 LEU A O 1
ATOM 1555 N N . HIS A 1 188 ? -7.5 20.281 9.938 1 87.62 188 HIS A N 1
ATOM 1556 C CA . HIS A 1 188 ? -7.715 19.266 8.914 1 87.62 188 HIS A CA 1
ATOM 1557 C C . HIS A 1 188 ? -8.516 19.812 7.742 1 87.62 188 HIS A C 1
ATOM 1559 O O . HIS A 1 188 ? -8.578 19.203 6.676 1 87.62 188 HIS A O 1
ATOM 1565 N N . THR A 1 189 ? -9.156 20.938 7.973 1 89.56 189 THR A N 1
ATOM 1566 C CA . THR A 1 189 ? -9.898 21.547 6.879 1 89.56 189 THR A CA 1
ATOM 1567 C C . THR A 1 189 ? -8.969 22.359 5.984 1 89.56 189 THR A C 1
ATOM 1569 O O . THR A 1 189 ? -9.344 22.734 4.871 1 89.56 189 THR A O 1
ATOM 1572 N N . LEU A 1 190 ? -7.793 22.609 6.473 1 89.25 190 LEU A N 1
ATOM 1573 C CA . LEU A 1 190 ? -6.848 23.438 5.738 1 89.25 190 LEU A CA 1
ATOM 1574 C C . LEU A 1 190 ? -6.043 22.609 4.746 1 89.25 190 LEU A C 1
ATOM 1576 O O . LEU A 1 190 ? -5.676 21.469 5.043 1 89.25 190 LEU A O 1
ATOM 1580 N N . ASP A 1 191 ? -5.766 23.219 3.631 1 89.56 191 ASP A N 1
ATOM 1581 C CA . ASP A 1 191 ? -4.863 22.547 2.695 1 89.56 191 ASP A CA 1
ATOM 1582 C C . ASP A 1 191 ? -3.408 22.891 2.996 1 89.56 191 ASP A C 1
ATOM 1584 O O . ASP A 1 191 ? -3.127 23.672 3.908 1 89.56 191 ASP A O 1
ATOM 1588 N N . ILE A 1 192 ? -2.57 22.391 2.307 1 90.31 192 ILE A N 1
ATOM 1589 C CA . ILE A 1 192 ? -1.14 22.5 2.576 1 90.31 192 ILE A CA 1
ATOM 1590 C C . ILE A 1 192 ? -0.696 23.953 2.443 1 90.31 192 ILE A C 1
ATOM 1592 O O . ILE A 1 192 ? 0.048 24.469 3.287 1 90.31 192 ILE A O 1
ATOM 1596 N N . THR A 1 193 ? -1.179 24.609 1.428 1 88.94 193 THR A N 1
ATOM 1597 C CA . THR A 1 193 ? -0.823 26 1.201 1 88.94 193 THR A CA 1
ATOM 1598 C C . THR A 1 193 ? -1.324 26.875 2.346 1 88.94 193 THR A C 1
ATOM 1600 O O . THR A 1 193 ? -0.634 27.812 2.77 1 88.94 193 THR A O 1
ATOM 1603 N N . ASP A 1 194 ? -2.48 26.594 2.805 1 90.31 194 ASP A N 1
ATOM 1604 C CA . ASP A 1 194 ? -3.068 27.328 3.918 1 90.31 194 ASP A CA 1
ATOM 1605 C C . ASP A 1 194 ? -2.244 27.156 5.191 1 90.31 194 ASP A C 1
ATOM 1607 O O . ASP A 1 194 ? -2.037 28.109 5.941 1 90.31 194 ASP A O 1
ATOM 1611 N N . ILE A 1 195 ? -1.785 26 5.406 1 89.5 195 ILE A N 1
ATOM 1612 C CA . ILE A 1 195 ? -0.995 25.703 6.598 1 89.5 195 ILE A CA 1
ATOM 1613 C C . ILE A 1 195 ? 0.326 26.469 6.543 1 89.5 195 ILE A C 1
ATOM 1615 O O . ILE A 1 195 ? 0.709 27.125 7.512 1 89.5 195 ILE A O 1
ATOM 1619 N N . ASP A 1 196 ? 0.948 26.453 5.441 1 88.81 196 ASP A N 1
ATOM 1620 C CA . ASP A 1 196 ? 2.207 27.172 5.281 1 88.81 196 ASP A CA 1
ATOM 1621 C C . ASP A 1 196 ? 2.016 28.672 5.508 1 88.81 196 ASP A C 1
ATOM 1623 O O . ASP A 1 196 ? 2.797 29.297 6.223 1 88.81 196 ASP A O 1
ATOM 1627 N N . ARG A 1 197 ? 1.025 29.078 4.883 1 89.88 197 ARG A N 1
ATOM 1628 C CA . ARG A 1 197 ? 0.726 30.5 5.016 1 89.88 197 ARG A CA 1
ATOM 1629 C C . ARG A 1 197 ? 0.417 30.859 6.465 1 89.88 197 ARG A C 1
ATOM 1631 O O . ARG A 1 197 ? 0.886 31.891 6.969 1 89.88 197 ARG A O 1
ATOM 1638 N N . LEU A 1 198 ? -0.362 30.078 7.105 1 90.38 198 LEU A N 1
ATOM 1639 C CA . LEU A 1 198 ? -0.75 30.312 8.492 1 90.38 198 LEU A CA 1
ATOM 1640 C C . LEU A 1 198 ? 0.477 30.406 9.391 1 90.38 198 LEU A C 1
ATOM 1642 O O . LEU A 1 198 ? 0.592 31.328 10.203 1 90.38 198 LEU A O 1
ATOM 1646 N N . PHE A 1 199 ? 1.415 29.547 9.234 1 89.31 199 PHE A N 1
ATOM 1647 C CA . PHE A 1 199 ? 2.613 29.531 10.07 1 89.31 199 PHE A CA 1
ATOM 1648 C C . PHE A 1 199 ? 3.48 30.75 9.797 1 89.31 199 PHE A C 1
ATOM 1650 O O . PHE A 1 199 ? 3.943 31.406 10.734 1 89.31 199 PHE A O 1
ATOM 1657 N N . LYS A 1 200 ? 3.584 31.047 8.594 1 89.31 200 LYS A N 1
ATOM 1658 C CA . LYS A 1 200 ? 4.438 32.156 8.211 1 89.31 200 LYS A CA 1
ATOM 1659 C C . LYS A 1 200 ? 3.838 33.5 8.672 1 89.31 200 LYS A C 1
ATOM 1661 O O . LYS A 1 200 ? 4.539 34.344 9.234 1 89.31 200 LYS A O 1
ATOM 1666 N N . LYS A 1 201 ? 2.65 33.656 8.453 1 91.88 201 LYS A N 1
ATOM 1667 C CA . LYS A 1 201 ? 1.993 34.938 8.797 1 91.88 201 LYS A CA 1
ATOM 1668 C C . LYS A 1 201 ? 1.881 35.094 10.305 1 91.88 201 LYS A C 1
ATOM 1670 O O . LYS A 1 201 ? 2.018 36.188 10.828 1 91.88 201 LYS A O 1
ATOM 1675 N N . LYS A 1 202 ? 1.632 34 10.938 1 92.19 202 LYS A N 1
ATOM 1676 C CA . LYS A 1 202 ? 1.561 34.094 12.398 1 92.19 202 LYS A CA 1
ATOM 1677 C C . LYS A 1 202 ? 2.906 34.469 12.992 1 92.19 202 LYS A C 1
ATOM 1679 O O . LYS A 1 202 ? 2.967 35.281 13.922 1 92.19 202 LYS A O 1
ATOM 1684 N N . ASP A 1 203 ? 3.863 33.875 12.484 1 90.44 203 ASP A N 1
ATOM 1685 C CA . ASP A 1 203 ? 5.203 34.219 12.961 1 90.44 203 ASP A CA 1
ATOM 1686 C C . ASP A 1 203 ? 5.516 35.688 12.773 1 90.44 203 ASP A C 1
ATOM 1688 O O . ASP A 1 203 ? 5.969 36.344 13.711 1 90.44 203 ASP A O 1
ATOM 1692 N N . LYS A 1 204 ? 5.246 36.156 11.641 1 92.56 204 LYS A N 1
ATOM 1693 C CA . LYS A 1 204 ? 5.488 37.562 11.336 1 92.56 204 LYS A CA 1
ATOM 1694 C C . LYS A 1 204 ? 4.637 38.469 12.219 1 92.56 204 LYS A C 1
ATOM 1696 O O . LYS A 1 204 ? 5.121 39.5 12.719 1 92.56 204 LYS A O 1
ATOM 1701 N N . HIS A 1 205 ? 3.455 38.125 12.398 1 94.56 205 HIS A N 1
ATOM 1702 C CA . HIS A 1 205 ? 2.52 38.938 13.172 1 94.56 205 HIS A CA 1
ATOM 1703 C C . HIS A 1 205 ? 2.928 39 14.641 1 94.56 205 HIS A C 1
ATOM 1705 O O . HIS A 1 205 ? 2.936 40.062 15.242 1 94.56 205 HIS A O 1
ATOM 1711 N N . ILE A 1 206 ? 3.248 37.875 15.18 1 94.5 206 ILE A N 1
ATOM 1712 C CA . ILE A 1 206 ? 3.623 37.75 16.594 1 94.5 206 ILE A CA 1
ATOM 1713 C C . ILE A 1 206 ? 4.871 38.594 16.859 1 94.5 206 ILE A C 1
ATOM 1715 O O . ILE A 1 206 ? 4.918 39.375 17.812 1 94.5 206 ILE A O 1
ATOM 1719 N N . ASN A 1 207 ? 5.758 38.5 15.977 1 94.94 207 ASN A N 1
ATOM 1720 C CA . ASN A 1 207 ? 6.988 39.25 16.141 1 94.94 207 ASN A CA 1
ATOM 1721 C C . ASN A 1 207 ? 6.738 40.75 16.016 1 94.94 207 ASN A C 1
ATOM 1723 O O . ASN A 1 207 ? 7.34 41.562 16.734 1 94.94 207 ASN A O 1
ATOM 1727 N N . TYR A 1 208 ? 5.895 41.062 15.102 1 96.44 208 TYR A N 1
ATOM 1728 C CA . TYR A 1 208 ? 5.531 42.469 14.93 1 96.44 208 TYR A CA 1
ATOM 1729 C C . TYR A 1 208 ? 4.898 43.031 16.188 1 96.44 208 TYR A C 1
ATOM 1731 O O . TYR A 1 208 ? 5.371 44.031 16.734 1 96.44 208 TYR A O 1
ATOM 1739 N N . VAL A 1 209 ? 3.941 42.406 16.734 1 97 209 VAL A N 1
ATOM 1740 C CA . VAL A 1 209 ? 3.215 42.906 17.906 1 97 209 VAL A CA 1
ATOM 1741 C C . VAL A 1 209 ? 4.152 42.938 19.109 1 97 209 VAL A C 1
ATOM 1743 O O . VAL A 1 209 ? 4.125 43.906 19.875 1 97 209 VAL A O 1
ATOM 1746 N N . ALA A 1 210 ? 4.941 41.938 19.234 1 97.06 210 ALA A N 1
ATOM 1747 C CA . ALA A 1 210 ? 5.848 41.875 20.375 1 97.06 210 ALA A CA 1
ATOM 1748 C C . ALA A 1 210 ? 6.879 43 20.328 1 97.06 210 ALA A C 1
ATOM 1750 O O . ALA A 1 210 ? 7.375 43.406 21.375 1 97.06 210 ALA A O 1
ATOM 1751 N N . SER A 1 211 ? 7.141 43.5 19.188 1 97.44 211 SER A N 1
ATOM 1752 C CA . SER A 1 211 ? 8.203 44.469 19.016 1 97.44 211 SER A CA 1
ATOM 1753 C C . SER A 1 211 ? 7.691 45.906 19.25 1 97.44 211 SER A C 1
ATOM 1755 O O . SER A 1 211 ? 8.477 46.844 19.312 1 97.44 211 SER A O 1
ATOM 1757 N N . LEU A 1 212 ? 6.469 46.031 19.406 1 97.62 212 LEU A N 1
ATOM 1758 C CA . LEU A 1 212 ? 5.871 47.375 19.5 1 97.62 212 LEU A CA 1
ATOM 1759 C C . LEU A 1 212 ? 6.191 48.031 20.844 1 97.62 212 LEU A C 1
ATOM 1761 O O . LEU A 1 212 ? 6.23 47.344 21.875 1 97.62 212 LEU A O 1
ATOM 1765 N N . ASP A 1 213 ? 6.441 49.281 20.797 1 97.06 213 ASP A N 1
ATOM 1766 C CA . ASP A 1 213 ? 6.48 50.094 22.016 1 97.06 213 ASP A CA 1
ATOM 1767 C C . ASP A 1 213 ? 5.117 50.688 22.312 1 97.06 213 ASP A C 1
ATOM 1769 O O . ASP A 1 213 ? 4.125 50.375 21.672 1 97.06 213 ASP A O 1
ATOM 1773 N N . HIS A 1 214 ? 5.047 51.531 23.312 1 96.31 214 HIS A N 1
ATOM 1774 C CA . HIS A 1 214 ? 3.768 52.094 23.734 1 96.31 214 HIS A CA 1
ATOM 1775 C C . HIS A 1 214 ? 3.092 52.844 22.594 1 96.31 214 HIS A C 1
ATOM 1777 O O . HIS A 1 214 ? 1.896 52.656 22.344 1 96.31 214 HIS A O 1
ATOM 1783 N N . ASP A 1 215 ? 3.824 53.656 21.859 1 97.19 215 ASP A N 1
ATOM 1784 C CA . ASP A 1 215 ? 3.277 54.406 20.75 1 97.19 215 ASP A CA 1
ATOM 1785 C C . ASP A 1 215 ? 2.889 53.5 19.594 1 97.19 215 ASP A C 1
ATOM 1787 O O . ASP A 1 215 ? 1.897 53.75 18.906 1 97.19 215 ASP A O 1
ATOM 1791 N N . GLY A 1 216 ? 3.684 52.562 19.438 1 97.75 216 GLY A N 1
ATOM 1792 C CA . GLY A 1 216 ? 3.377 51.562 18.422 1 97.75 216 GLY A CA 1
ATOM 1793 C C . GLY A 1 216 ? 2.072 50.812 18.688 1 97.75 216 GLY A C 1
ATOM 1794 O O . GLY A 1 216 ? 1.319 50.531 17.75 1 97.75 216 GLY A O 1
ATOM 1795 N N . CYS A 1 217 ? 1.807 50.531 19.906 1 97.75 217 CYS A N 1
ATOM 1796 C CA . CYS A 1 217 ? 0.562 49.875 20.281 1 97.75 217 CYS A CA 1
ATOM 1797 C C . CYS A 1 217 ? -0.64 50.75 19.984 1 97.75 217 CYS A C 1
ATOM 1799 O O . CYS A 1 217 ? -1.684 50.281 19.547 1 97.75 217 CYS A O 1
ATOM 1801 N N . LEU A 1 218 ? -0.497 52 20.266 1 96.81 218 LEU A N 1
ATOM 1802 C CA . LEU A 1 218 ? -1.578 52.969 19.984 1 96.81 218 LEU A CA 1
ATOM 1803 C C . LEU A 1 218 ? -1.859 53.031 18.484 1 96.81 218 LEU A C 1
ATOM 1805 O O . LEU A 1 218 ? -3.02 53.062 18.078 1 96.81 218 LEU A O 1
ATOM 1809 N N . GLN A 1 219 ? -0.762 53.094 17.75 1 97.69 219 GLN A N 1
ATOM 1810 C CA . GLN A 1 219 ? -0.912 53.125 16.297 1 97.69 219 GLN A CA 1
ATOM 1811 C C . GLN A 1 219 ? -1.543 51.812 15.797 1 97.69 219 GLN A C 1
ATOM 1813 O O . GLN A 1 219 ? -2.377 51.844 14.891 1 97.69 219 GLN A O 1
ATOM 1818 N N . TYR A 1 220 ? -1.082 50.781 16.375 1 97.69 220 TYR A N 1
ATOM 1819 C CA . TYR A 1 220 ? -1.632 49.469 15.992 1 97.69 220 TYR A CA 1
ATOM 1820 C C . TYR A 1 220 ? -3.117 49.406 16.328 1 97.69 220 TYR A C 1
ATOM 1822 O O . TYR A 1 220 ? -3.895 48.781 15.578 1 97.69 220 TYR A O 1
ATOM 1830 N N . ALA A 1 221 ? -3.557 49.938 17.391 1 97.75 221 ALA A N 1
ATOM 1831 C CA . ALA A 1 221 ? -4.973 49.969 17.766 1 97.75 221 ALA A CA 1
ATOM 1832 C C . ALA A 1 221 ? -5.793 50.688 16.688 1 97.75 221 ALA A C 1
ATOM 1834 O O . ALA A 1 221 ? -6.898 50.25 16.359 1 97.75 221 ALA A O 1
ATOM 1835 N N . GLU A 1 222 ? -5.188 51.75 16.172 1 97.31 222 GLU A N 1
ATOM 1836 C CA . GLU A 1 222 ? -5.867 52.469 15.094 1 97.31 222 GLU A CA 1
ATOM 1837 C C . GLU A 1 222 ? -5.98 51.594 13.844 1 97.31 222 GLU A C 1
ATOM 1839 O O . GLU A 1 222 ? -7.012 51.594 13.172 1 97.31 222 GLU A O 1
ATOM 1844 N N . GLU A 1 223 ? -4.941 50.938 13.633 1 96.81 223 GLU A N 1
ATOM 1845 C CA . GLU A 1 223 ? -4.949 50.031 12.492 1 96.81 223 GLU A CA 1
ATOM 1846 C C . GLU A 1 223 ? -5.992 48.906 12.672 1 96.81 223 GLU A C 1
ATOM 1848 O O . GLU A 1 223 ? -6.684 48.562 11.719 1 96.81 223 GLU A O 1
ATOM 1853 N N . MET A 1 224 ? -6.082 48.375 13.82 1 97.06 224 MET A N 1
ATOM 1854 C CA . MET A 1 224 ? -7.043 47.344 14.109 1 97.06 224 MET A CA 1
ATOM 1855 C C . MET A 1 224 ? -8.469 47.812 13.883 1 97.06 224 MET A C 1
ATOM 1857 O O . MET A 1 224 ? -9.297 47.062 13.344 1 97.06 224 MET A O 1
ATOM 1861 N N . LYS A 1 225 ? -8.75 49.031 14.289 1 96.5 225 LYS A N 1
ATOM 1862 C CA . LYS A 1 225 ? -10.07 49.594 14.062 1 96.5 225 LYS A CA 1
ATOM 1863 C C . LYS A 1 225 ? -10.43 49.594 12.578 1 96.5 225 LYS A C 1
ATOM 1865 O O . LYS A 1 225 ? -11.523 49.188 12.195 1 96.5 225 LYS A O 1
ATOM 1870 N N . ASN A 1 226 ? -9.477 50 11.828 1 95.94 226 ASN A N 1
ATOM 1871 C CA . ASN A 1 226 ? -9.672 50.062 10.383 1 95.94 226 ASN A CA 1
ATOM 1872 C C . ASN A 1 226 ? -9.859 48.656 9.789 1 95.94 226 ASN A C 1
ATOM 1874 O O . ASN A 1 226 ? -10.695 48.469 8.906 1 95.94 226 ASN A O 1
ATOM 1878 N N . ARG A 1 227 ? -9.117 47.75 10.289 1 96 227 ARG A N 1
ATOM 1879 C CA . ARG A 1 227 ? -9.188 46.375 9.781 1 96 227 ARG A CA 1
ATOM 1880 C C . ARG A 1 227 ? -10.523 45.75 10.133 1 96 227 ARG A C 1
ATOM 1882 O O . ARG A 1 227 ? -11.062 44.969 9.352 1 96 227 ARG A O 1
ATOM 1889 N N . ILE A 1 228 ? -11 46.031 11.266 1 96 228 ILE A N 1
ATOM 1890 C CA . ILE A 1 228 ? -12.281 45.469 11.688 1 96 228 ILE A CA 1
ATOM 1891 C C . ILE A 1 228 ? -13.398 46.031 10.812 1 96 228 ILE A C 1
ATOM 1893 O O . ILE A 1 228 ? -14.305 45.312 10.406 1 96 228 ILE A O 1
ATOM 1897 N N . ARG A 1 229 ? -13.297 47.312 10.555 1 94.62 229 ARG A N 1
ATOM 1898 C CA . ARG A 1 229 ? -14.266 47.938 9.664 1 94.62 229 ARG A CA 1
ATOM 1899 C C . ARG A 1 229 ? -14.242 47.281 8.281 1 94.62 229 ARG A C 1
ATOM 1901 O O . ARG A 1 229 ? -15.289 47 7.699 1 94.62 229 ARG A O 1
ATOM 1908 N N . ALA A 1 230 ? -13.078 47.094 7.84 1 94.5 230 ALA A N 1
ATOM 1909 C CA . ALA A 1 230 ? -12.914 46.469 6.531 1 94.5 230 ALA A CA 1
ATOM 1910 C C . ALA A 1 230 ? -13.438 45.031 6.551 1 94.5 230 ALA A C 1
ATOM 1912 O O . ALA A 1 230 ? -14.016 44.562 5.57 1 94.5 230 ALA A O 1
ATOM 1913 N N . PHE A 1 231 ? -13.188 44.312 7.621 1 94.94 231 PHE A N 1
ATOM 1914 C CA . PHE A 1 231 ? -13.656 42.938 7.809 1 94.94 231 PHE A CA 1
ATOM 1915 C C . PHE A 1 231 ? -15.172 42.875 7.664 1 94.94 231 PHE A C 1
ATOM 1917 O O . PHE A 1 231 ? -15.695 41.969 7.023 1 94.94 231 PHE A O 1
ATOM 1924 N N . MET A 1 232 ? -15.852 43.812 8.156 1 93.06 232 MET A N 1
ATOM 1925 C CA . MET A 1 232 ? -17.312 43.812 8.219 1 93.06 232 MET A CA 1
ATOM 1926 C C . MET A 1 232 ? -17.906 44.062 6.84 1 93.06 232 MET A C 1
ATOM 1928 O O . MET A 1 232 ? -19.078 43.75 6.602 1 93.06 232 MET A O 1
ATOM 1932 N N . LYS A 1 233 ? -17.141 44.531 5.953 1 93.44 233 LYS A N 1
ATOM 1933 C CA . LYS A 1 233 ? -17.641 44.844 4.617 1 93.44 233 LYS A CA 1
ATOM 1934 C C . LYS A 1 233 ? -17.516 43.656 3.682 1 93.44 233 LYS A C 1
ATOM 1936 O O . LYS A 1 233 ? -18.047 43.656 2.566 1 93.44 233 LYS A O 1
ATOM 1941 N N . ASN A 1 234 ? -16.922 42.625 4.102 1 94.06 234 ASN A N 1
ATOM 1942 C CA . ASN A 1 234 ? -16.672 41.469 3.268 1 94.06 234 ASN A CA 1
ATOM 1943 C C . ASN A 1 234 ? -17.5 40.25 3.73 1 94.06 234 ASN A C 1
ATOM 1945 O O . ASN A 1 234 ? -17.203 39.688 4.777 1 94.06 234 ASN A O 1
ATOM 1949 N N . LYS A 1 235 ? -18.312 39.781 2.904 1 94.06 235 LYS A N 1
ATOM 1950 C CA . LYS A 1 235 ? -19.234 38.719 3.242 1 94.06 235 LYS A CA 1
ATOM 1951 C C . LYS A 1 235 ? -18.484 37.375 3.424 1 94.06 235 LYS A C 1
ATOM 1953 O O . LYS A 1 235 ? -18.859 36.562 4.266 1 94.06 235 LYS A O 1
ATOM 1958 N N . GLU A 1 236 ? -17.516 37.219 2.684 1 93.69 236 GLU A N 1
ATOM 1959 C CA . GLU A 1 236 ? -16.734 36 2.789 1 93.69 236 GLU A CA 1
ATOM 1960 C C . GLU A 1 236 ? -16.047 35.906 4.152 1 93.69 236 GLU A C 1
ATOM 1962 O O . GLU A 1 236 ? -15.945 34.812 4.715 1 93.69 236 GLU A O 1
ATOM 1967 N N . ASN A 1 237 ? -15.586 37 4.602 1 94 237 ASN A N 1
ATOM 1968 C CA . ASN A 1 237 ? -14.977 37.062 5.93 1 94 237 ASN A CA 1
ATOM 1969 C C . ASN A 1 237 ? -15.984 36.656 7.012 1 94 237 ASN A C 1
ATOM 1971 O O . ASN A 1 237 ? -15.664 35.875 7.898 1 94 237 ASN A O 1
ATOM 1975 N N . ILE A 1 238 ? -17.078 37.188 6.871 1 94.81 238 ILE A N 1
ATOM 1976 C CA . ILE A 1 238 ? -18.125 37 7.863 1 94.81 238 ILE A CA 1
ATOM 1977 C C . ILE A 1 238 ? -18.531 35.531 7.887 1 94.81 238 ILE A C 1
ATOM 1979 O O . ILE A 1 238 ? -18.641 34.906 8.961 1 94.81 238 ILE A O 1
ATOM 1983 N N . ASP A 1 239 ? -18.688 34.969 6.75 1 95.31 239 ASP A N 1
ATOM 1984 C CA . ASP A 1 239 ? -19.078 33.562 6.648 1 95.31 239 ASP A CA 1
ATOM 1985 C C . ASP A 1 239 ? -18 32.656 7.203 1 95.31 239 ASP A C 1
ATOM 1987 O O . ASP A 1 239 ? -18.297 31.672 7.895 1 95.31 239 ASP A O 1
ATOM 1991 N N . ALA A 1 240 ? -16.844 32.969 6.898 1 94.75 240 ALA A N 1
ATOM 1992 C CA . ALA A 1 240 ? -15.727 32.156 7.379 1 94.75 240 ALA A CA 1
ATOM 1993 C C . ALA A 1 240 ? -15.602 32.25 8.898 1 94.75 240 ALA A C 1
ATOM 1995 O O . ALA A 1 240 ? -15.312 31.25 9.562 1 94.75 240 ALA A O 1
ATOM 1996 N N . TRP A 1 241 ? -15.742 33.438 9.445 1 95.62 241 TRP A N 1
ATOM 1997 C CA . TRP A 1 241 ? -15.703 33.625 10.898 1 95.62 241 TRP A CA 1
ATOM 1998 C C . TRP A 1 241 ? -16.766 32.75 11.578 1 95.62 241 TRP A C 1
ATOM 2000 O O . TRP A 1 241 ? -16.469 32.062 12.555 1 95.62 241 TRP A O 1
ATOM 2010 N N . LYS A 1 242 ? -17.906 32.75 11 1 95.94 242 LYS A N 1
ATOM 2011 C CA . LYS A 1 242 ? -19 31.953 11.562 1 95.94 242 LYS A CA 1
ATOM 2012 C C . LYS A 1 242 ? -18.688 30.469 11.477 1 95.94 242 LYS A C 1
ATOM 2014 O O . LYS A 1 242 ? -18.969 29.703 12.414 1 95.94 242 LYS A O 1
ATOM 2019 N N . ARG A 1 243 ? -18.078 30.125 10.43 1 94.44 243 ARG A N 1
ATOM 2020 C CA . ARG A 1 243 ? -17.75 28.734 10.18 1 94.44 243 ARG A CA 1
ATOM 2021 C C . ARG A 1 243 ? -16.688 28.234 11.156 1 94.44 243 ARG A C 1
ATOM 2023 O O . ARG A 1 243 ? -16.75 27.094 11.617 1 94.44 243 ARG A O 1
ATOM 2030 N N . TYR A 1 244 ? -15.742 29.109 11.484 1 95.12 244 TYR A N 1
ATOM 2031 C CA . TYR A 1 244 ? -14.562 28.641 12.219 1 95.12 244 TYR A CA 1
ATOM 2032 C C . TYR A 1 244 ? -14.641 29.062 13.68 1 95.12 244 TYR A C 1
ATOM 2034 O O . TYR A 1 244 ? -13.781 28.688 14.484 1 95.12 244 TYR A O 1
ATOM 2042 N N . TYR A 1 245 ? -15.648 29.781 14.031 1 96.31 245 TYR A N 1
ATOM 2043 C CA . TYR A 1 245 ? -15.703 30.328 15.391 1 96.31 245 TYR A CA 1
ATOM 2044 C C . TYR A 1 245 ? -15.664 29.219 16.422 1 96.31 245 TYR A C 1
ATOM 2046 O O . TYR A 1 245 ? -14.828 29.234 17.328 1 96.31 245 TYR A O 1
ATOM 2054 N N . SER A 1 246 ? -16.484 28.219 16.188 1 95 246 SER A N 1
ATOM 2055 C CA . SER A 1 246 ? -16.594 27.141 17.172 1 95 246 SER A CA 1
ATOM 2056 C C . SER A 1 246 ? -15.43 26.156 17.062 1 95 246 SER A C 1
ATOM 2058 O O . SER A 1 246 ? -15.109 25.453 18.016 1 95 246 SER A O 1
ATOM 2060 N N . LEU A 1 247 ? -14.758 26.156 15.922 1 94.19 247 LEU A N 1
ATOM 2061 C CA . LEU A 1 247 ? -13.734 25.156 15.656 1 94.19 247 LEU A CA 1
ATOM 2062 C C . LEU A 1 247 ? -12.352 25.672 16.047 1 94.19 247 LEU A C 1
ATOM 2064 O O . LEU A 1 247 ? -11.484 24.906 16.469 1 94.19 247 LEU A O 1
ATOM 2068 N N . TYR A 1 248 ? -12.258 26.938 15.953 1 94.81 248 TYR A N 1
ATOM 2069 C CA . TYR A 1 248 ? -10.891 27.422 16.078 1 94.81 248 TYR A CA 1
ATOM 2070 C C . TYR A 1 248 ? -10.836 28.656 16.969 1 94.81 248 TYR A C 1
ATOM 2072 O O . TYR A 1 248 ? -10.125 28.672 17.984 1 94.81 248 TYR A O 1
ATOM 2080 N N . ILE A 1 249 ? -11.625 29.703 16.75 1 94.88 249 ILE A N 1
ATOM 2081 C CA . ILE A 1 249 ? -11.523 31.016 17.391 1 94.88 249 ILE A CA 1
ATOM 2082 C C . ILE A 1 249 ? -11.805 30.875 18.875 1 94.88 249 ILE A C 1
ATOM 2084 O O . ILE A 1 249 ? -10.953 31.203 19.719 1 94.88 249 ILE A O 1
ATOM 2088 N N . TYR A 1 250 ? -12.922 30.344 19.109 1 94.69 250 TYR A N 1
ATOM 2089 C CA . TYR A 1 250 ? -13.344 30.25 20.5 1 94.69 250 TYR A CA 1
ATOM 2090 C C . TYR A 1 250 ? -12.43 29.328 21.297 1 94.69 250 TYR A C 1
ATOM 2092 O O . TYR A 1 250 ? -11.93 29.688 22.359 1 94.69 250 TYR A O 1
ATOM 2100 N N . PRO A 1 251 ? -12.125 28.141 20.75 1 94.44 251 PRO A N 1
ATOM 2101 C CA . PRO A 1 251 ? -11.242 27.234 21.4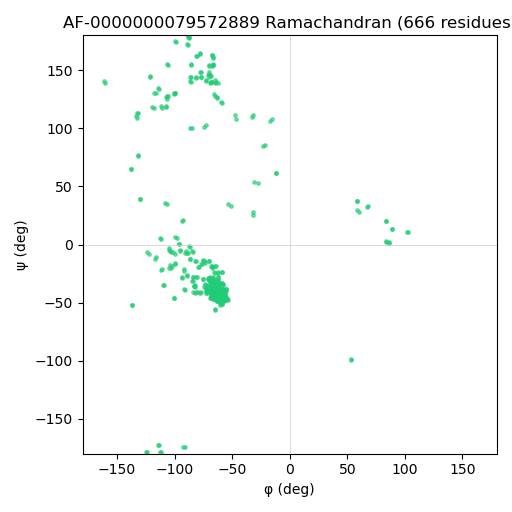84 1 94.44 251 PRO A CA 1
ATOM 2102 C C . PRO A 1 251 ? -9.852 27.828 21.719 1 94.44 251 PRO A C 1
ATOM 2104 O O . PRO A 1 251 ? -9.273 27.656 22.797 1 94.44 251 PRO A O 1
ATOM 2107 N N . GLU A 1 252 ? -9.32 28.469 20.797 1 92.75 252 GLU A N 1
ATOM 2108 C CA . GLU A 1 252 ? -7.996 29.062 20.938 1 92.75 252 GLU A CA 1
ATOM 2109 C C . GLU A 1 252 ? -7.984 30.141 22.016 1 92.75 252 GLU A C 1
ATOM 2111 O O . GLU A 1 252 ? -7.09 30.188 22.859 1 92.75 252 GLU A O 1
ATOM 2116 N N . ILE A 1 253 ? -8.984 31.016 22.031 1 92.69 253 ILE A N 1
ATOM 2117 C CA . ILE A 1 253 ? -9.078 32.094 22.984 1 92.69 253 ILE A CA 1
ATOM 2118 C C . ILE A 1 253 ? -9.234 31.547 24.391 1 92.69 253 ILE A C 1
ATOM 2120 O O . ILE A 1 253 ? -8.664 32.094 25.344 1 92.69 253 ILE A O 1
ATOM 2124 N N . GLN A 1 254 ? -9.969 30.5 24.469 1 91.38 254 GLN A N 1
ATOM 2125 C CA . GLN A 1 254 ? -10.172 29.875 25.781 1 91.38 254 GLN A CA 1
ATOM 2126 C C . GLN A 1 254 ? -8.852 29.344 26.344 1 91.38 254 GLN A C 1
ATOM 2128 O O . GLN A 1 254 ? -8.609 29.438 27.547 1 91.38 254 GLN A O 1
ATOM 2133 N N . ILE A 1 255 ? -8.062 28.844 25.5 1 91.31 255 ILE A N 1
ATOM 2134 C CA . ILE A 1 255 ? -6.781 28.297 25.922 1 91.31 255 ILE A CA 1
ATOM 2135 C C . ILE A 1 255 ? -5.836 29.438 26.312 1 91.31 255 ILE A C 1
ATOM 2137 O O . ILE A 1 255 ? -5.16 29.359 27.328 1 91.31 255 ILE A O 1
ATOM 2141 N N . TYR A 1 256 ? -5.867 30.5 25.547 1 89.5 256 TYR A N 1
ATOM 2142 C CA . TYR A 1 256 ? -4.984 31.625 25.797 1 89.5 256 TYR A CA 1
ATOM 2143 C C . TYR A 1 256 ? -5.375 32.344 27.078 1 89.5 256 TYR A C 1
ATOM 2145 O O . TYR A 1 256 ? -4.539 32.969 27.719 1 89.5 256 TYR A O 1
ATOM 2153 N N . ASP A 1 257 ? -6.645 32.25 27.375 1 88.31 257 ASP A N 1
ATOM 2154 C CA . ASP A 1 257 ? -7.145 32.906 28.594 1 88.31 257 ASP A CA 1
ATOM 2155 C C . ASP A 1 257 ? -7.145 31.953 29.766 1 88.31 257 ASP A C 1
ATOM 2157 O O . ASP A 1 257 ? -7.77 32.219 30.797 1 88.31 257 ASP A O 1
ATOM 2161 N N . SER A 1 258 ? -6.422 30.906 29.781 1 89.75 258 SER A N 1
ATOM 2162 C CA . SER A 1 258 ? -6.418 29.891 30.828 1 89.75 258 SER A CA 1
ATOM 2163 C C . SER A 1 258 ? -5.102 29.906 31.594 1 89.75 258 SER A C 1
ATOM 2165 O O . SER A 1 258 ? -4.242 30.75 31.359 1 89.75 258 SER A O 1
ATOM 2167 N N . GLU A 1 259 ? -5.039 28.984 32.531 1 89.75 259 GLU A N 1
ATOM 2168 C CA . GLU A 1 259 ? -3.838 28.844 33.344 1 89.75 259 GLU A CA 1
ATOM 2169 C C . GLU A 1 259 ? -2.639 28.422 32.5 1 89.75 259 GLU A C 1
ATOM 2171 O O . GLU A 1 259 ? -1.489 28.641 32.906 1 89.75 259 GLU A O 1
ATOM 2176 N N . ILE A 1 260 ? -2.879 27.906 31.359 1 91.62 260 ILE A N 1
ATOM 2177 C CA . ILE A 1 260 ? -1.807 27.5 30.469 1 91.62 260 ILE A CA 1
ATOM 2178 C C . ILE A 1 260 ? -0.999 28.719 30.031 1 91.62 260 ILE A C 1
ATOM 2180 O O . ILE A 1 260 ? 0.221 28.641 29.875 1 91.62 260 ILE A O 1
ATOM 2184 N N . CYS A 1 261 ? -1.693 29.781 29.875 1 91.56 261 CYS A N 1
ATOM 2185 C CA . CYS A 1 261 ? -1.053 31.031 29.5 1 91.56 261 CYS A CA 1
ATOM 2186 C C . CYS A 1 261 ? 0.008 31.438 30.516 1 91.56 261 CYS A C 1
ATOM 2188 O O . CYS A 1 261 ? 1.087 31.906 30.141 1 91.56 261 CYS A O 1
ATOM 2190 N N . SER A 1 262 ? -0.314 31.203 31.766 1 93.88 262 SER A N 1
ATOM 2191 C CA . SER A 1 262 ? 0.624 31.562 32.812 1 93.88 262 SER A CA 1
ATOM 2192 C C . SER A 1 262 ? 1.929 30.781 32.688 1 93.88 262 SER A C 1
ATOM 2194 O O . SER A 1 262 ? 3.006 31.312 32.969 1 93.88 262 SER A O 1
ATOM 2196 N N . ILE A 1 263 ? 1.794 29.562 32.281 1 95.75 263 ILE A N 1
ATOM 2197 C CA . ILE A 1 263 ? 2.979 28.734 32.094 1 95.75 263 ILE A CA 1
ATOM 2198 C C . ILE A 1 263 ? 3.807 29.25 30.922 1 95.75 263 ILE A C 1
ATOM 2200 O O . ILE A 1 263 ? 5.031 29.359 31.016 1 95.75 263 ILE A O 1
ATOM 2204 N N . MET A 1 264 ? 3.166 29.625 29.922 1 95.38 264 MET A N 1
ATOM 2205 C CA . MET A 1 264 ? 3.873 30.125 28.75 1 95.38 264 MET A CA 1
ATOM 2206 C C . MET A 1 264 ? 4.547 31.469 29.047 1 95.38 264 MET A C 1
ATOM 2208 O O . MET A 1 264 ? 5.617 31.75 28.516 1 95.38 264 MET A O 1
ATOM 2212 N N . LEU A 1 265 ? 3.977 32.25 29.906 1 96.12 265 LEU A N 1
ATOM 2213 C CA . LEU A 1 265 ? 4.574 33.5 30.312 1 96.12 265 LEU A CA 1
ATOM 2214 C C . LEU A 1 265 ? 5.922 33.281 31 1 96.12 265 LEU A C 1
ATOM 2216 O O . LEU A 1 265 ? 6.824 34.125 30.891 1 96.12 265 LEU A O 1
ATOM 2220 N N . GLU A 1 266 ? 5.988 32.156 31.562 1 95.69 266 GLU A N 1
ATOM 2221 C CA . GLU A 1 266 ? 7.234 31.812 32.25 1 95.69 266 GLU A CA 1
ATOM 2222 C C . GLU A 1 266 ? 8.266 31.25 31.266 1 95.69 266 GLU A C 1
ATOM 2224 O O . GLU A 1 266 ? 9.469 31.406 31.469 1 95.69 266 GLU A O 1
ATOM 2229 N N . ILE A 1 267 ? 7.801 30.672 30.266 1 94.44 267 ILE A N 1
ATOM 2230 C CA . ILE A 1 267 ? 8.68 29.984 29.312 1 94.44 267 ILE A CA 1
ATOM 2231 C C . ILE A 1 267 ? 9.266 31 28.328 1 94.44 267 ILE A C 1
ATOM 2233 O O . ILE A 1 267 ? 10.445 30.938 27.984 1 94.44 267 ILE A O 1
ATOM 2237 N N . SER A 1 268 ? 8.477 32 27.953 1 95.56 268 SER A N 1
ATOM 2238 C CA . SER A 1 268 ? 8.82 32.75 26.75 1 95.56 268 SER A CA 1
ATOM 2239 C C . SER A 1 268 ? 8.766 34.25 27.016 1 95.56 268 SER A C 1
ATOM 2241 O O . SER A 1 268 ? 7.684 34.844 27.141 1 95.56 268 SER A O 1
ATOM 2243 N N . PRO A 1 269 ? 9.852 34.875 26.969 1 95.06 269 PRO A N 1
ATOM 2244 C CA . PRO A 1 269 ? 9.852 36.344 27.047 1 95.06 269 PRO A CA 1
ATOM 2245 C C . PRO A 1 269 ? 9.109 37 25.875 1 95.06 269 PRO A C 1
ATOM 2247 O O . PRO A 1 269 ? 8.469 38.031 26.047 1 95.06 269 PRO A O 1
ATOM 2250 N N . LEU A 1 270 ? 9.227 36.406 24.734 1 96.25 270 LEU A N 1
ATOM 2251 C CA . LEU A 1 270 ? 8.5 36.906 23.578 1 96.25 270 LEU A CA 1
ATOM 2252 C C . LEU A 1 270 ? 7 36.938 23.828 1 96.25 270 LEU A C 1
ATOM 2254 O O . LEU A 1 270 ? 6.312 37.875 23.438 1 96.25 270 LEU A O 1
ATOM 2258 N N . PHE A 1 271 ? 6.566 35.938 24.469 1 96.69 271 PHE A N 1
ATOM 2259 C CA . PHE A 1 271 ? 5.141 35.844 24.766 1 96.69 271 PHE A CA 1
ATOM 2260 C C . PHE A 1 271 ? 4.734 36.938 25.766 1 96.69 271 PHE A C 1
ATOM 2262 O O . PHE A 1 271 ? 3.637 37.5 25.672 1 96.69 271 PHE A O 1
ATOM 2269 N N . VAL A 1 272 ? 5.551 37.219 26.672 1 97 272 VAL A N 1
ATOM 2270 C CA . VAL A 1 272 ? 5.285 38.281 27.641 1 97 272 VAL A CA 1
ATOM 2271 C C . VAL A 1 272 ? 5.098 39.625 26.891 1 97 272 VAL A C 1
ATOM 2273 O O . VAL A 1 272 ? 4.125 40.344 27.141 1 97 272 VAL A O 1
ATOM 2276 N N . ASP A 1 273 ? 6.027 39.844 26.047 1 97.56 273 ASP A N 1
ATOM 2277 C CA . ASP A 1 273 ? 5.957 41.094 25.266 1 97.56 273 ASP A CA 1
ATOM 2278 C C . ASP A 1 273 ? 4.691 41.125 24.406 1 97.56 273 ASP A C 1
ATOM 2280 O O . ASP A 1 273 ? 4.012 42.156 24.344 1 97.56 273 ASP A O 1
ATOM 2284 N N . TYR A 1 274 ? 4.465 40.031 23.797 1 97.31 274 TYR A N 1
ATOM 2285 C CA . TYR A 1 274 ? 3.291 39.938 22.938 1 97.31 274 TYR A CA 1
ATOM 2286 C C . TYR A 1 274 ? 2.012 40.188 23.734 1 97.31 274 TYR A C 1
ATOM 2288 O O . TYR A 1 274 ? 1.162 40.969 23.328 1 97.31 274 TYR A O 1
ATOM 2296 N N . CYS A 1 275 ? 1.853 39.5 24.844 1 95.81 275 CYS A N 1
ATOM 2297 C CA . CYS A 1 275 ? 0.655 39.594 25.672 1 95.81 275 CYS A CA 1
ATOM 2298 C C . CYS A 1 275 ? 0.47 41 26.203 1 95.81 275 CYS A C 1
ATOM 2300 O O . CYS A 1 275 ? -0.646 41.531 26.219 1 95.81 275 CYS A O 1
ATOM 2302 N N . THR A 1 276 ? 1.522 41.562 26.625 1 96.75 276 THR A N 1
ATOM 2303 C CA . THR A 1 276 ? 1.46 42.906 27.141 1 96.75 276 THR A CA 1
ATOM 2304 C C . THR A 1 276 ? 0.956 43.875 26.078 1 96.75 276 THR A C 1
ATOM 2306 O O . THR A 1 276 ? 0.044 44.688 26.328 1 96.75 276 THR A O 1
ATOM 2309 N N . ASN A 1 277 ? 1.56 43.781 24.953 1 97.62 277 ASN A N 1
ATOM 2310 C CA . ASN A 1 277 ? 1.239 44.688 23.859 1 97.62 277 ASN A CA 1
ATOM 2311 C C . ASN A 1 277 ? -0.169 44.469 23.328 1 97.62 277 ASN A C 1
ATOM 2313 O O . ASN A 1 277 ? -0.908 45.406 23.062 1 97.62 277 ASN A O 1
ATOM 2317 N N . ILE A 1 278 ? -0.514 43.219 23.219 1 96.12 278 ILE A N 1
ATOM 2318 C CA . ILE A 1 278 ? -1.805 42.906 22.609 1 96.12 278 ILE A CA 1
ATOM 2319 C C . ILE A 1 278 ? -2.93 43.281 23.562 1 96.12 278 ILE A C 1
ATOM 2321 O O . ILE A 1 278 ? -3.998 43.719 23.141 1 96.12 278 ILE A O 1
ATOM 2325 N N . HIS A 1 279 ? -2.719 43.094 24.844 1 95.62 279 HIS A N 1
ATOM 2326 C CA . HIS A 1 279 ? -3.719 43.469 25.828 1 95.62 279 HIS A CA 1
ATOM 2327 C C . HIS A 1 279 ? -3.936 44.969 25.844 1 95.62 279 HIS A C 1
ATOM 2329 O O . HIS A 1 279 ? -5.074 45.438 25.922 1 95.62 279 HIS A O 1
ATOM 2335 N N . LEU A 1 280 ? -2.873 45.625 25.75 1 97.06 280 LEU A N 1
ATOM 2336 C CA . LEU A 1 280 ? -2.961 47.094 25.688 1 97.06 280 LEU A CA 1
ATOM 2337 C C . LEU A 1 280 ? -3.715 47.531 24.438 1 97.06 280 LEU A C 1
ATOM 2339 O O . LEU A 1 280 ? -4.59 48.406 24.516 1 97.06 280 LEU A O 1
ATOM 2343 N N . THR A 1 281 ? -3.354 46.969 23.359 1 97.62 281 THR A N 1
ATOM 2344 C CA . THR A 1 281 ? -3.949 47.344 22.078 1 97.62 281 THR A CA 1
ATOM 2345 C C . THR A 1 281 ? -5.441 47.031 22.078 1 97.62 281 THR A C 1
ATOM 2347 O O . THR A 1 281 ? -6.258 47.875 21.672 1 97.62 281 THR A O 1
ATOM 2350 N N . CYS A 1 282 ? -5.762 45.875 22.5 1 97.31 282 CYS A N 1
ATOM 2351 C CA . CYS A 1 282 ? -7.156 45.469 22.5 1 97.31 282 CYS A CA 1
ATOM 2352 C C . CYS A 1 282 ? -7.98 46.312 23.469 1 97.31 282 CYS A C 1
ATOM 2354 O O . CYS A 1 282 ? -9.133 46.625 23.172 1 97.31 282 CYS A O 1
ATOM 2356 N N . GLU A 1 283 ? -7.414 46.594 24.594 1 97.12 283 GLU A N 1
ATOM 2357 C CA . GLU A 1 283 ? -8.094 47.469 25.547 1 97.12 283 GLU A CA 1
ATOM 2358 C C . GLU A 1 283 ? -8.406 48.844 24.922 1 97.12 283 GLU A C 1
ATOM 2360 O O . GLU A 1 283 ? -9.5 49.375 25.109 1 97.12 283 GLU A O 1
ATOM 2365 N N . ARG A 1 284 ? -7.492 49.344 24.219 1 97.38 284 ARG A N 1
ATOM 2366 C CA . ARG A 1 284 ? -7.68 50.625 23.562 1 97.38 284 ARG A CA 1
ATOM 2367 C C . ARG A 1 284 ? -8.812 50.562 22.547 1 97.38 284 ARG A C 1
ATOM 2369 O O . ARG A 1 284 ? -9.562 51.531 22.375 1 97.38 284 ARG A O 1
ATOM 2376 N N . VAL A 1 285 ? -8.828 49.531 21.844 1 97.75 285 VAL A N 1
ATOM 2377 C CA . VAL A 1 285 ? -9.883 49.375 20.844 1 97.75 285 VAL A CA 1
ATOM 2378 C C . VAL A 1 285 ? -11.234 49.188 21.531 1 97.75 285 VAL A C 1
ATOM 2380 O O . VAL A 1 285 ? -12.234 49.75 21.078 1 97.75 285 VAL A O 1
ATOM 2383 N N . TYR A 1 286 ? -11.227 48.438 22.562 1 97.75 286 TYR A N 1
ATOM 2384 C CA . TYR A 1 286 ? -12.477 48.219 23.281 1 97.75 286 TYR A CA 1
ATOM 2385 C C . TYR A 1 286 ? -13.016 49.5 23.875 1 97.75 286 TYR A C 1
ATOM 2387 O O . TYR A 1 286 ? -14.219 49.781 23.844 1 97.75 286 TYR A O 1
ATOM 2395 N N . VAL A 1 287 ? -12.148 50.281 24.453 1 97.25 287 VAL A N 1
ATOM 2396 C CA . VAL A 1 287 ? -12.539 51.562 25.016 1 97.25 287 VAL A CA 1
ATOM 2397 C C . VAL A 1 287 ? -13.141 52.438 23.922 1 97.25 287 VAL A C 1
ATOM 2399 O O . VAL A 1 287 ? -14.148 53.125 24.156 1 97.25 287 VAL A O 1
ATOM 2402 N N . TRP A 1 288 ? -12.547 52.438 22.812 1 97.12 288 TRP A N 1
ATOM 2403 C CA . TRP A 1 288 ? -13.07 53.156 21.672 1 97.12 288 TRP A CA 1
ATOM 2404 C C . TRP A 1 288 ? -14.469 52.656 21.297 1 97.12 288 TRP A C 1
ATOM 2406 O O . TRP A 1 288 ? -15.359 53.469 21.016 1 97.12 288 TRP A O 1
ATOM 2416 N N . LEU A 1 289 ? -14.688 51.375 21.297 1 96.69 289 LEU A N 1
ATOM 2417 C CA . LEU A 1 289 ? -15.984 50.781 21 1 96.69 289 LEU A CA 1
ATOM 2418 C C . LEU A 1 289 ? -17.047 51.281 21.969 1 96.69 289 LEU A C 1
ATOM 2420 O O . LEU A 1 289 ? -18.203 51.5 21.594 1 96.69 289 LEU A O 1
ATOM 2424 N N . GLN A 1 290 ? -16.625 51.531 23.203 1 95.75 290 GLN A N 1
ATOM 2425 C CA . GLN A 1 290 ? -17.562 51.844 24.266 1 95.75 290 GLN A CA 1
ATOM 2426 C C . GLN A 1 290 ? -17.781 53.344 24.375 1 95.75 290 GLN A C 1
ATOM 2428 O O . GLN A 1 290 ? -18.844 53.812 24.812 1 95.75 290 GLN A O 1
ATOM 2433 N N . GLN A 1 291 ? -16.891 54.125 23.922 1 96.44 291 GLN A N 1
ATOM 2434 C CA . GLN A 1 291 ? -16.922 55.531 24.297 1 96.44 291 GLN A CA 1
ATOM 2435 C C . GLN A 1 291 ? -17.281 56.406 23.094 1 96.44 291 GLN A C 1
ATOM 2437 O O . GLN A 1 291 ? -17.703 57.562 23.266 1 96.44 291 GLN A O 1
ATOM 2442 N N . THR A 1 292 ? -17.109 55.938 21.922 1 96.56 292 THR A N 1
ATOM 2443 C CA . THR A 1 292 ? -17.359 56.781 20.75 1 96.56 292 THR A CA 1
ATOM 2444 C C . THR A 1 292 ? -18.656 56.344 20.062 1 96.56 292 THR A C 1
ATOM 2446 O O . THR A 1 292 ? -19.047 55.188 20.156 1 96.56 292 THR A O 1
ATOM 2449 N N . LEU A 1 293 ? -19.266 57.25 19.344 1 96.25 293 LEU A N 1
ATOM 2450 C CA . LEU A 1 293 ? -20.484 56.969 18.609 1 96.25 293 LEU A CA 1
ATOM 2451 C C . LEU A 1 293 ? -20.219 55.938 17.516 1 96.25 293 LEU A C 1
ATOM 2453 O O . LEU A 1 293 ? -21.016 55 17.312 1 96.25 293 LEU A O 1
ATOM 2457 N N . GLU A 1 294 ? -19.203 56.156 16.875 1 94.94 294 GLU A N 1
ATOM 2458 C CA . GLU A 1 294 ? -18.828 55.219 15.82 1 94.94 294 GLU A CA 1
ATOM 2459 C C . GLU A 1 294 ? -18.531 53.844 16.375 1 94.94 294 GLU A C 1
ATOM 2461 O O . GLU A 1 294 ? -18.922 52.844 15.766 1 94.94 294 GLU A O 1
ATOM 2466 N N . GLY A 1 295 ? -17.812 53.812 17.422 1 95.94 295 GLY A N 1
ATOM 2467 C CA . GLY A 1 295 ? -17.5 52.531 18.062 1 95.94 295 GLY A CA 1
ATOM 2468 C C . GLY A 1 295 ? -18.719 51.781 18.531 1 95.94 295 GLY A C 1
ATOM 2469 O O . GLY A 1 295 ? -18.844 50.594 18.281 1 95.94 295 GLY A O 1
ATOM 2470 N N . LYS A 1 296 ? -19.625 52.438 19.109 1 96.69 296 LYS A N 1
ATOM 2471 C CA . LYS A 1 296 ? -20.844 51.812 19.609 1 96.69 296 LYS A CA 1
ATOM 2472 C C . LYS A 1 296 ? -21.688 51.25 18.453 1 96.69 296 LYS A C 1
ATOM 2474 O O . LYS A 1 296 ? -22.297 50.188 18.578 1 96.69 296 LYS A O 1
ATOM 2479 N N . ALA A 1 297 ? -21.656 52 17.453 1 96.38 297 ALA A N 1
ATOM 2480 C CA . ALA A 1 297 ? -22.375 51.562 16.266 1 96.38 297 ALA A CA 1
ATOM 2481 C C . ALA A 1 297 ? -21.766 50.25 15.711 1 96.38 297 ALA A C 1
ATOM 2483 O O . ALA A 1 297 ? -22.484 49.344 15.32 1 96.38 297 ALA A O 1
ATOM 2484 N N . LEU A 1 298 ? -20.469 50.281 15.664 1 95.88 298 LEU A N 1
ATOM 2485 C CA . LEU A 1 298 ? -19.781 49.094 15.164 1 95.88 298 LEU A CA 1
ATOM 2486 C C . LEU A 1 298 ? -20 47.906 16.078 1 95.88 298 LEU A C 1
ATOM 2488 O O . LEU A 1 298 ? -20.203 46.781 15.602 1 95.88 298 LEU A O 1
ATOM 2492 N N . GLU A 1 299 ? -19.906 48.125 17.328 1 95.88 299 GLU A N 1
ATOM 2493 C CA . GLU A 1 299 ? -20.141 47.062 18.297 1 95.88 299 GLU A CA 1
ATOM 2494 C C . GLU A 1 299 ? -21.531 46.438 18.109 1 95.88 299 GLU A C 1
ATOM 2496 O O . GLU A 1 299 ? -21.688 45.219 18.141 1 95.88 299 GLU A O 1
ATOM 2501 N N . LYS A 1 300 ? -22.5 47.281 17.953 1 95.88 300 LYS A N 1
ATOM 2502 C CA . LYS A 1 300 ? -23.875 46.812 17.734 1 95.88 300 LYS A CA 1
ATOM 2503 C C . LYS A 1 300 ? -23.969 46 16.469 1 95.88 300 LYS A C 1
ATOM 2505 O O . LYS A 1 300 ? -24.641 44.969 16.453 1 95.88 300 LYS A O 1
ATOM 2510 N N . GLN A 1 301 ? -23.344 46.375 15.469 1 95.69 301 GLN A N 1
ATOM 2511 C CA . GLN A 1 301 ? -23.359 45.656 14.203 1 95.69 301 GLN A CA 1
ATOM 2512 C C . GLN A 1 301 ? -22.719 44.281 14.367 1 95.69 301 GLN A C 1
ATOM 2514 O O . GLN A 1 301 ? -23.234 43.281 13.836 1 95.69 301 GLN A O 1
ATOM 2519 N N . LEU A 1 302 ? -21.594 44.312 15.039 1 95.81 302 LEU A N 1
ATOM 2520 C CA . LEU A 1 302 ? -20.875 43.031 15.273 1 95.81 302 LEU A CA 1
ATOM 2521 C C . LEU A 1 302 ? -21.75 42.062 16.062 1 95.81 302 LEU A C 1
ATOM 2523 O O . LEU A 1 302 ? -21.859 40.906 15.703 1 95.81 302 LEU A O 1
ATOM 2527 N N . LEU A 1 303 ? -22.391 42.531 17.062 1 95.19 303 LEU A N 1
ATOM 2528 C CA . LEU A 1 303 ? -23.219 41.688 17.922 1 95.19 303 LEU A CA 1
ATOM 2529 C C . LEU A 1 303 ? -24.453 41.219 17.188 1 95.19 303 LEU A C 1
ATOM 2531 O O . LEU A 1 303 ? -24.875 40.062 17.359 1 95.19 303 LEU A O 1
ATOM 2535 N N . ASP A 1 304 ? -25 42.062 16.375 1 94.81 304 ASP A N 1
ATOM 2536 C CA . ASP A 1 304 ? -26.172 41.688 15.594 1 94.81 304 ASP A CA 1
ATOM 2537 C C . ASP A 1 304 ? -25.828 40.625 14.555 1 94.81 304 ASP A C 1
ATOM 2539 O O . ASP A 1 304 ? -26.609 39.719 14.297 1 94.81 304 ASP A O 1
ATOM 2543 N N . LEU A 1 305 ? -24.719 40.781 14.008 1 94.62 305 LEU A N 1
ATOM 2544 C CA . LEU A 1 305 ? -24.328 39.938 12.898 1 94.62 305 LEU A CA 1
ATOM 2545 C C . LEU A 1 305 ? -23.891 38.562 13.398 1 94.62 305 LEU A C 1
ATOM 2547 O O . LEU A 1 305 ? -24.156 37.531 12.742 1 94.62 305 LEU A O 1
ATOM 2551 N N . PHE A 1 306 ? -23.156 38.531 14.492 1 95.62 306 PHE A N 1
ATOM 2552 C CA . PHE A 1 306 ? -22.516 37.281 14.891 1 95.62 306 PHE A CA 1
ATOM 2553 C C . PHE A 1 306 ? -23.25 36.625 16.062 1 95.62 306 PHE A C 1
ATOM 2555 O O . PHE A 1 306 ? -23.062 35.469 16.344 1 95.62 306 PHE A O 1
ATOM 2562 N N . ASP A 1 307 ? -24.047 37.438 16.703 1 92.31 307 ASP A N 1
ATOM 2563 C CA . ASP A 1 307 ? -24.859 36.938 17.797 1 92.31 307 ASP A CA 1
ATOM 2564 C C . ASP A 1 307 ? -24.016 36.219 18.844 1 92.31 307 ASP A C 1
ATOM 2566 O O . ASP A 1 307 ? -23.234 36.875 19.547 1 92.31 307 ASP A O 1
ATOM 2570 N N . ASP A 1 308 ? -23.969 34.875 18.828 1 92 308 ASP A N 1
ATOM 2571 C CA . ASP A 1 308 ? -23.281 34.125 19.875 1 92 308 ASP A CA 1
ATOM 2572 C C . ASP A 1 308 ? -21.875 33.719 19.422 1 92 308 ASP A C 1
ATOM 2574 O O . ASP A 1 308 ? -21.156 33.031 20.156 1 92 308 ASP A O 1
ATOM 2578 N N . LYS A 1 309 ? -21.484 34.188 18.281 1 96.06 309 LYS A N 1
ATOM 2579 C CA . LYS A 1 309 ? -20.188 33.812 17.734 1 96.06 309 LYS A CA 1
ATOM 2580 C C . LYS A 1 309 ? -19.188 34.938 17.828 1 96.06 309 LYS A C 1
ATOM 2582 O O . LYS A 1 309 ? -18.422 35.188 16.891 1 96.06 309 LYS A O 1
ATOM 2587 N N . ILE A 1 310 ? -19.344 35.656 18.891 1 95.81 310 ILE A N 1
ATOM 2588 C CA . ILE A 1 310 ? -18.359 36.688 19.172 1 95.81 310 ILE A CA 1
ATOM 2589 C C . ILE A 1 310 ? -18.406 37.094 20.641 1 95.81 310 ILE A C 1
ATOM 2591 O O . ILE A 1 310 ? -19.484 37.062 21.25 1 95.81 310 ILE A O 1
ATOM 2595 N N . ASP A 1 311 ? -17.281 37.281 21.188 1 95.44 311 ASP A N 1
ATOM 2596 C CA . ASP A 1 311 ? -17.141 37.75 22.547 1 95.44 311 ASP A CA 1
ATOM 2597 C C . ASP A 1 311 ? -16.109 38.906 22.641 1 95.44 311 ASP A C 1
ATOM 2599 O O . ASP A 1 311 ? -14.906 38.656 22.547 1 95.44 311 ASP A O 1
ATOM 2603 N N . LEU A 1 312 ? -16.641 40.094 22.891 1 94.94 312 LEU A N 1
ATOM 2604 C CA . LEU A 1 312 ? -15.773 41.281 22.875 1 94.94 312 LEU A CA 1
ATOM 2605 C C . LEU A 1 312 ? -15.375 41.688 24.281 1 94.94 312 LEU A C 1
ATOM 2607 O O . LEU A 1 312 ? -14.492 42.531 24.469 1 94.94 312 LEU A O 1
ATOM 2611 N N . ILE A 1 313 ? -15.961 41.062 25.25 1 93.56 313 ILE A N 1
ATOM 2612 C CA . ILE A 1 313 ? -15.836 41.531 26.625 1 93.56 313 ILE A CA 1
ATOM 2613 C C . ILE A 1 313 ? -14.797 40.688 27.359 1 93.56 313 ILE A C 1
ATOM 2615 O O . ILE A 1 313 ? -13.938 41.25 28.047 1 93.56 313 ILE A O 1
ATOM 2619 N N . HIS A 1 314 ? -14.828 39.469 27.25 1 92.56 314 HIS A N 1
ATOM 2620 C CA . HIS A 1 314 ? -14.008 38.594 28.078 1 92.56 314 HIS A CA 1
ATOM 2621 C C . HIS A 1 314 ? -12.648 38.344 27.438 1 92.56 314 HIS A C 1
ATOM 2623 O O . HIS A 1 314 ? -12.367 38.844 26.359 1 92.56 314 HIS A O 1
ATOM 2629 N N . SER A 1 315 ? -11.703 37.688 28.109 1 92.19 315 SER A N 1
ATOM 2630 C CA . SER A 1 315 ? -10.391 37.281 27.641 1 92.19 315 SER A CA 1
ATOM 2631 C C . SER A 1 315 ? -9.562 38.469 27.172 1 92.19 315 SER A C 1
ATOM 2633 O O . SER A 1 315 ? -8.953 38.438 26.109 1 92.19 315 SER A O 1
ATOM 2635 N N . GLN A 1 316 ? -9.734 39.531 27.906 1 92.56 316 GLN A N 1
ATOM 2636 C CA . GLN A 1 316 ? -8.984 40.781 27.656 1 92.56 316 GLN A CA 1
ATOM 2637 C C . GLN A 1 316 ? -9.25 41.281 26.25 1 92.56 316 GLN A C 1
ATOM 2639 O O . GLN A 1 316 ? -8.336 41.781 25.578 1 92.56 316 GLN A O 1
ATOM 2644 N N . HIS A 1 317 ? -10.398 41 25.719 1 94.75 317 HIS A N 1
ATOM 2645 C CA . HIS A 1 317 ? -10.875 41.5 24.422 1 94.75 317 HIS A CA 1
ATOM 2646 C C . HIS A 1 317 ? -10.062 40.906 23.281 1 94.75 317 HIS A C 1
ATOM 2648 O O . HIS A 1 317 ? -9.82 41.562 22.266 1 94.75 317 HIS A O 1
ATOM 2654 N N . GLY A 1 318 ? -9.617 39.688 23.453 1 93.25 318 GLY A N 1
ATOM 2655 C CA . GLY A 1 318 ? -8.703 39.062 22.516 1 93.25 318 GLY A CA 1
ATOM 2656 C C . GLY A 1 318 ? -9.328 38.812 21.156 1 93.25 318 GLY A C 1
ATOM 2657 O O . GLY A 1 318 ? -8.625 38.75 20.141 1 93.25 318 GLY A O 1
ATOM 2658 N N . GLU A 1 319 ? -10.594 38.625 21.109 1 95.25 319 GLU A N 1
ATOM 2659 C CA . GLU A 1 319 ? -11.242 38.312 19.844 1 95.25 319 GLU A CA 1
ATOM 2660 C C . GLU A 1 319 ? -11.18 39.5 18.891 1 95.25 319 GLU A C 1
ATOM 2662 O O . GLU A 1 319 ? -11.336 39.344 17.672 1 95.25 319 GLU A O 1
ATOM 2667 N N . LEU A 1 320 ? -10.953 40.688 19.469 1 95.75 320 LEU A N 1
ATOM 2668 C CA . LEU A 1 320 ? -10.789 41.875 18.625 1 95.75 320 LEU A CA 1
ATOM 2669 C C . LEU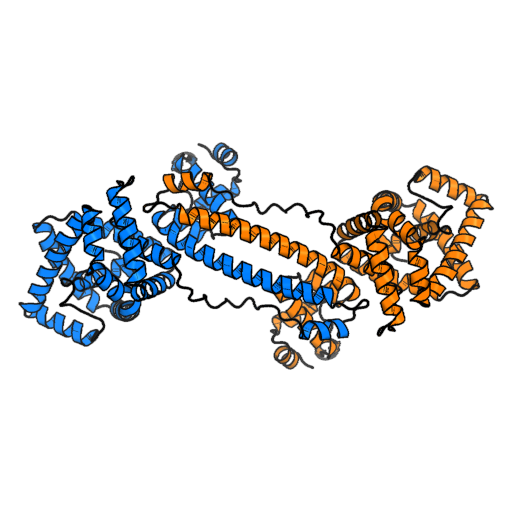 A 1 320 ? -9.531 41.75 17.766 1 95.75 320 LEU A C 1
ATOM 2671 O O . LEU A 1 320 ? -9.539 42.156 16.594 1 95.75 320 LEU A O 1
ATOM 2675 N N . GLU A 1 321 ? -8.516 41.25 18.406 1 94.75 321 GLU A N 1
ATOM 2676 C CA . GLU A 1 321 ? -7.277 41.062 17.656 1 94.75 321 GLU A CA 1
ATOM 2677 C C . GLU A 1 321 ? -7.465 40.031 16.547 1 94.75 321 GLU A C 1
ATOM 2679 O O . GLU A 1 321 ? -6.961 40.188 15.445 1 94.75 321 GLU A O 1
ATOM 2684 N N . LEU A 1 322 ? -8.094 38.969 16.875 1 93.44 322 LEU A N 1
ATOM 2685 C CA . LEU A 1 322 ? -8.328 37.938 15.883 1 93.44 322 LEU A CA 1
ATOM 2686 C C . LEU A 1 322 ? -9.227 38.438 14.758 1 93.44 322 LEU A C 1
ATOM 2688 O O . LEU A 1 322 ? -9.008 38.094 13.586 1 93.44 322 LEU A O 1
ATOM 2692 N N . LEU A 1 323 ? -10.195 39.156 15.125 1 94.88 323 LEU A N 1
ATOM 2693 C CA . LEU A 1 323 ? -11.094 39.719 14.133 1 94.88 323 LEU A CA 1
ATOM 2694 C C . LEU A 1 323 ? -10.336 40.594 13.156 1 94.88 323 LEU A C 1
ATOM 2696 O O . LEU A 1 323 ? -10.547 40.531 11.945 1 94.88 323 LEU A O 1
ATOM 2700 N N . ALA A 1 324 ? -9.492 41.438 13.664 1 95.44 324 ALA A N 1
ATOM 2701 C CA . ALA A 1 324 ? -8.742 42.375 12.859 1 95.44 324 ALA A CA 1
ATOM 2702 C C . ALA A 1 324 ? -7.797 41.656 11.891 1 95.44 324 ALA A C 1
ATOM 2704 O O . ALA A 1 324 ? -7.539 42.156 10.797 1 95.44 324 ALA A O 1
ATOM 2705 N N . ASN A 1 325 ? -7.324 40.562 12.297 1 94.31 325 ASN A N 1
ATOM 2706 C CA . ASN A 1 325 ? -6.27 39.906 11.516 1 94.31 325 ASN A CA 1
ATOM 2707 C C . ASN A 1 325 ? -6.758 38.625 10.875 1 94.31 325 ASN A C 1
ATOM 2709 O O . ASN A 1 325 ? -5.996 37.938 10.18 1 94.31 325 ASN A O 1
ATOM 2713 N N . PHE A 1 326 ? -7.969 38.312 10.992 1 93.5 326 PHE A N 1
ATOM 2714 C CA . PHE A 1 326 ? -8.555 37.062 10.539 1 93.5 326 PHE A CA 1
ATOM 2715 C C . PHE A 1 326 ? -8.359 36.875 9.031 1 93.5 326 PHE A C 1
ATOM 2717 O O . PHE A 1 326 ? -7.918 35.844 8.578 1 93.5 326 PHE A O 1
ATOM 2724 N N . PRO A 1 327 ? -8.617 37.906 8.203 1 92.62 327 PRO A N 1
ATOM 2725 C CA . PRO A 1 327 ? -8.445 37.75 6.758 1 92.62 327 PRO A CA 1
ATOM 2726 C C . PRO A 1 327 ? -7.016 37.375 6.371 1 92.62 327 PRO A C 1
ATOM 2728 O O . PRO A 1 327 ? -6.797 36.562 5.484 1 92.62 327 PRO A O 1
ATOM 2731 N N . GLN A 1 328 ? -6.098 37.969 7.062 1 89.94 328 GLN A N 1
ATOM 2732 C CA . GLN A 1 328 ? -4.695 37.75 6.723 1 89.94 328 GLN A CA 1
ATOM 2733 C C . GLN A 1 328 ? -4.188 36.438 7.285 1 89.94 328 GLN A C 1
ATOM 2735 O O . GLN A 1 328 ? -3.523 35.656 6.586 1 89.94 328 GLN A O 1
ATOM 2740 N N . LEU A 1 329 ? -4.566 36.125 8.461 1 87.31 329 LEU A N 1
ATOM 2741 C CA . LEU A 1 329 ? -3.988 35 9.156 1 87.31 329 LEU A CA 1
ATOM 2742 C C . LEU A 1 329 ? -4.672 33.688 8.742 1 87.31 329 LEU A C 1
ATOM 2744 O O . LEU A 1 329 ? -4.023 32.656 8.625 1 87.31 329 LEU A O 1
ATOM 2748 N N . ILE A 1 330 ? -5.977 33.781 8.5 1 86 330 ILE A N 1
ATOM 2749 C CA . ILE A 1 330 ? -6.73 32.562 8.312 1 86 330 ILE A CA 1
ATOM 2750 C C . ILE A 1 330 ? -7.148 32.438 6.852 1 86 330 ILE A C 1
ATOM 2752 O O . ILE A 1 330 ? -7.102 31.328 6.281 1 86 330 ILE A O 1
ATOM 2756 N N . LEU A 1 331 ? -7.441 33.531 6.184 1 87.38 331 LEU A N 1
ATOM 2757 C CA . LEU A 1 331 ? -7.992 33.438 4.836 1 87.38 331 LEU A CA 1
ATOM 2758 C C . LEU A 1 331 ? -6.93 33.781 3.793 1 87.38 331 LEU A C 1
ATOM 2760 O O . LEU A 1 331 ? -7.172 33.625 2.592 1 87.38 331 LEU A O 1
ATOM 2764 N N . GLY A 1 332 ? -5.793 34.188 4.16 1 81.5 332 GLY A N 1
ATOM 2765 C CA . GLY A 1 332 ? -4.66 34.375 3.27 1 81.5 332 GLY A CA 1
ATOM 2766 C C . GLY A 1 332 ? -4.676 35.719 2.543 1 81.5 332 GLY A C 1
AT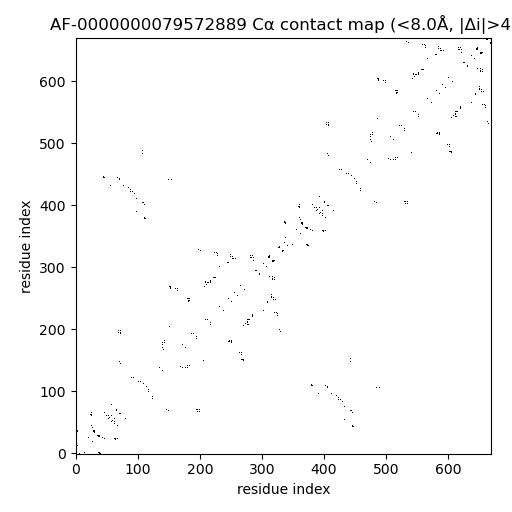OM 2767 O O . GLY A 1 332 ? -4.078 35.844 1.474 1 81.5 332 GLY A O 1
ATOM 2768 N N . ALA A 1 333 ? -5.406 36.625 3.08 1 82.69 333 ALA A N 1
ATOM 2769 C CA . ALA A 1 333 ? -5.418 37.969 2.486 1 82.69 333 ALA A CA 1
ATOM 2770 C C . ALA A 1 333 ? -4.086 38.688 2.699 1 82.69 333 ALA A C 1
ATOM 2772 O O . ALA A 1 333 ? -3.309 38.281 3.58 1 82.69 333 ALA A O 1
ATOM 2773 N N . ASP A 1 334 ? -3.734 39.5 1.733 1 78.12 334 ASP A N 1
ATOM 2774 C CA . ASP A 1 334 ? -2.525 40.312 1.893 1 78.12 334 ASP A CA 1
ATOM 2775 C C . ASP A 1 334 ? -2.705 41.375 2.98 1 78.12 334 ASP A C 1
ATOM 2777 O O . ASP A 1 334 ? -3.828 41.781 3.27 1 78.12 334 ASP A O 1
ATOM 2781 N N . TRP A 1 335 ? -1.642 41.625 3.664 1 69.81 335 TRP A N 1
ATOM 2782 C CA . TRP A 1 335 ? -1.713 42.688 4.645 1 69.81 335 TRP A CA 1
ATOM 2783 C C . TRP A 1 335 ? -1.859 44.031 3.951 1 69.81 335 TRP A C 1
ATOM 2785 O O . TRP A 1 335 ? -1.356 44.25 2.842 1 69.81 335 TRP A O 1
ATOM 2795 N N . MET B 1 1 ? -29.109 -11.719 -19.703 1 90.06 1 MET B N 1
ATOM 2796 C CA . MET B 1 1 ? -29.203 -10.383 -19.125 1 90.06 1 MET B CA 1
ATOM 2797 C C . MET B 1 1 ? -28.5 -9.352 -20 1 90.06 1 MET B C 1
ATOM 2799 O O . MET B 1 1 ? -27.453 -9.648 -20.578 1 90.06 1 MET B O 1
ATOM 2803 N N . ARG B 1 2 ? -29.062 -8.078 -20 1 91.5 2 ARG B N 1
ATOM 2804 C CA . ARG B 1 2 ? -28.453 -7.043 -20.812 1 91.5 2 ARG B CA 1
ATOM 2805 C C . ARG B 1 2 ? -27.562 -6.137 -19.984 1 91.5 2 ARG B C 1
ATOM 2807 O O . ARG B 1 2 ? -27.438 -6.312 -18.766 1 91.5 2 ARG B O 1
ATOM 2814 N N . MET B 1 3 ? -26.922 -5.266 -20.672 1 94.38 3 MET B N 1
ATOM 2815 C CA . MET B 1 3 ? -25.875 -4.426 -20.094 1 94.38 3 MET B CA 1
ATOM 2816 C C . MET B 1 3 ? -26.406 -3.678 -18.875 1 94.38 3 MET B C 1
ATOM 2818 O O . MET B 1 3 ? -25.781 -3.672 -17.812 1 94.38 3 MET B O 1
ATOM 2822 N N . GLN B 1 4 ? -27.516 -3.082 -18.922 1 93.69 4 GLN B N 1
ATOM 2823 C CA . GLN B 1 4 ? -28.078 -2.297 -17.828 1 93.69 4 GLN B CA 1
ATOM 2824 C C . GLN B 1 4 ? -28.344 -3.172 -16.594 1 93.69 4 GLN B C 1
ATOM 2826 O O . GLN B 1 4 ? -28.078 -2.771 -15.469 1 93.69 4 GLN B O 1
ATOM 2831 N N . GLU B 1 5 ? -28.859 -4.289 -16.906 1 94.19 5 GLU B N 1
ATOM 2832 C CA . GLU B 1 5 ? -29.203 -5.219 -15.836 1 94.19 5 GLU B CA 1
ATOM 2833 C C . GLU B 1 5 ? -27.953 -5.734 -15.133 1 94.19 5 GLU B C 1
ATOM 2835 O O . GLU B 1 5 ? -27.922 -5.824 -13.898 1 94.19 5 GLU B O 1
ATOM 2840 N N . ILE B 1 6 ? -27 -6.121 -15.93 1 94.06 6 ILE B N 1
ATOM 2841 C CA . ILE B 1 6 ? -25.781 -6.684 -15.352 1 94.06 6 ILE B CA 1
ATOM 2842 C C . ILE B 1 6 ? -25.047 -5.609 -14.547 1 94.06 6 ILE B C 1
ATOM 2844 O O . ILE B 1 6 ? -24.422 -5.906 -13.531 1 94.06 6 ILE B O 1
ATOM 2848 N N . CYS B 1 7 ? -25.094 -4.363 -14.922 1 95 7 CYS B N 1
ATOM 2849 C CA . CYS B 1 7 ? -24.516 -3.258 -14.172 1 95 7 CYS B CA 1
ATOM 2850 C C . CYS B 1 7 ? -25.203 -3.094 -12.82 1 95 7 CYS B C 1
ATOM 2852 O O . CYS B 1 7 ? -24.531 -2.922 -11.797 1 95 7 CYS B O 1
ATOM 2854 N N . LYS B 1 8 ? -26.422 -3.154 -12.828 1 93.81 8 LYS B N 1
ATOM 2855 C CA . LYS B 1 8 ? -27.203 -3.002 -11.609 1 93.81 8 LYS B CA 1
ATOM 2856 C C . LYS B 1 8 ? -26.906 -4.121 -10.617 1 93.81 8 LYS B C 1
ATOM 2858 O O . LYS B 1 8 ? -26.734 -3.871 -9.422 1 93.81 8 LYS B O 1
ATOM 2863 N N . ILE B 1 9 ? -26.828 -5.277 -11.102 1 92 9 ILE B N 1
ATOM 2864 C CA . ILE B 1 9 ? -26.641 -6.453 -10.258 1 92 9 ILE B CA 1
ATOM 2865 C C . ILE B 1 9 ? -25.219 -6.496 -9.727 1 92 9 ILE B C 1
ATOM 2867 O O . ILE B 1 9 ? -24.984 -6.816 -8.555 1 92 9 ILE B O 1
ATOM 2871 N N . SER B 1 10 ? -24.312 -6.188 -10.562 1 91.25 10 SER B N 1
ATOM 2872 C CA . SER B 1 10 ? -22.906 -6.344 -10.203 1 91.25 10 SER B CA 1
ATOM 2873 C C . SER B 1 10 ? -22.359 -5.086 -9.531 1 91.25 10 SER B C 1
ATOM 2875 O O . SER B 1 10 ? -21.359 -5.137 -8.828 1 91.25 10 SER B O 1
ATOM 2877 N N . GLY B 1 11 ? -22.922 -3.902 -9.812 1 91.62 11 GLY B N 1
ATOM 2878 C CA . GLY B 1 11 ? -22.469 -2.637 -9.266 1 91.62 11 GLY B CA 1
ATOM 2879 C C . GLY B 1 11 ? -21.344 -2.01 -10.078 1 91.62 11 GLY B C 1
ATOM 2880 O O . GLY B 1 11 ? -20.828 -0.953 -9.719 1 91.62 11 GLY B O 1
ATOM 2881 N N . PHE B 1 12 ? -20.984 -2.676 -11.156 1 94.81 12 PHE B N 1
ATOM 2882 C CA . PHE B 1 12 ? -19.953 -2.127 -12.016 1 94.81 12 PHE B CA 1
ATOM 2883 C C . PHE B 1 12 ? -20.547 -1.154 -13.031 1 94.81 12 PHE B C 1
ATOM 2885 O O . PHE B 1 12 ? -21.719 -1.251 -13.375 1 94.81 12 PHE B O 1
ATOM 2892 N N . THR B 1 13 ? -19.781 -0.323 -13.438 1 95.56 13 THR B N 1
ATOM 2893 C CA . THR B 1 13 ? -20.203 0.582 -14.5 1 95.56 13 THR B CA 1
ATOM 2894 C C . THR B 1 13 ? -20.094 -0.096 -15.859 1 95.56 13 THR B C 1
ATOM 2896 O O . THR B 1 13 ? -19.422 -1.114 -16 1 95.56 13 THR B O 1
ATOM 2899 N N . LYS B 1 14 ? -20.828 0.517 -16.875 1 95.44 14 LYS B N 1
ATOM 2900 C CA . LYS B 1 14 ? -20.734 0.024 -18.25 1 95.44 14 LYS B CA 1
ATOM 2901 C C . LYS B 1 14 ? -19.281 0.004 -18.719 1 95.44 14 LYS B C 1
ATOM 2903 O O . LYS B 1 14 ? -18.844 -0.944 -19.375 1 95.44 14 LYS B O 1
ATOM 2908 N N . ARG B 1 15 ? -18.609 0.989 -18.312 1 95.75 15 ARG B N 1
ATOM 2909 C CA . ARG B 1 15 ? -17.219 1.111 -18.703 1 95.75 15 ARG B CA 1
ATOM 2910 C C . ARG B 1 15 ? -16.391 -0.053 -18.156 1 95.75 15 ARG B C 1
ATOM 2912 O O . ARG B 1 15 ? -15.586 -0.641 -18.875 1 95.75 15 ARG B O 1
ATOM 2919 N N . ASN B 1 16 ? -16.578 -0.424 -16.906 1 96.06 16 ASN B N 1
ATOM 2920 C CA . ASN B 1 16 ? -15.883 -1.541 -16.281 1 96.06 16 ASN B CA 1
ATOM 2921 C C . ASN B 1 16 ? -16.188 -2.857 -17 1 96.06 16 ASN B C 1
ATOM 2923 O O . ASN B 1 16 ? -15.273 -3.646 -17.266 1 96.06 16 ASN B O 1
ATOM 2927 N N . ILE B 1 17 ? -17.438 -3.072 -17.312 1 96.38 17 ILE B N 1
ATOM 2928 C CA . ILE B 1 17 ? -17.859 -4.316 -17.953 1 96.38 17 ILE B CA 1
ATOM 2929 C C . ILE B 1 17 ? -17.203 -4.449 -19.328 1 96.38 17 ILE B C 1
ATOM 2931 O O . ILE B 1 17 ? -16.672 -5.508 -19.672 1 96.38 17 ILE B O 1
ATOM 2935 N N . HIS B 1 18 ? -17.234 -3.342 -20.078 1 95.19 18 HIS B N 1
ATOM 2936 C CA . HIS B 1 18 ? -16.578 -3.361 -21.375 1 95.19 18 HIS B CA 1
ATOM 2937 C C . HIS B 1 18 ? -15.094 -3.641 -21.25 1 95.19 18 HIS B C 1
ATOM 2939 O O . HIS B 1 18 ? -14.516 -4.363 -22.062 1 95.19 18 HIS B O 1
ATOM 2945 N N . TYR B 1 19 ? -14.539 -3.066 -20.25 1 96.69 19 TYR B N 1
ATOM 2946 C CA . TYR B 1 19 ? -13.117 -3.279 -20 1 96.69 19 TYR B CA 1
ATOM 2947 C C . TYR B 1 19 ? -12.828 -4.754 -19.734 1 96.69 19 TYR B C 1
ATOM 2949 O O . TYR B 1 19 ? -11.859 -5.309 -20.266 1 96.69 19 TYR B O 1
ATOM 2957 N N . TYR B 1 20 ? -13.656 -5.391 -18.938 1 96.56 20 TYR B N 1
ATOM 2958 C CA . TYR B 1 20 ? -13.43 -6.781 -18.562 1 96.56 20 TYR B CA 1
ATOM 2959 C C . TYR B 1 20 ? -13.672 -7.711 -19.75 1 96.56 20 TYR B C 1
ATOM 2961 O O . TYR B 1 20 ? -13.062 -8.781 -19.844 1 96.56 20 TYR B O 1
ATOM 2969 N N . ILE B 1 21 ? -14.562 -7.305 -20.656 1 95.25 21 ILE B N 1
ATOM 2970 C CA . ILE B 1 21 ? -14.758 -8.055 -21.891 1 95.25 21 ILE B CA 1
ATOM 2971 C C . ILE B 1 21 ? -13.508 -7.938 -22.766 1 95.25 21 ILE B C 1
ATOM 2973 O O . ILE B 1 21 ? -12.992 -8.945 -23.266 1 95.25 21 ILE B O 1
ATOM 2977 N N . LYS B 1 22 ? -13.039 -6.695 -22.828 1 95.31 22 LYS B N 1
ATOM 2978 C CA . LYS B 1 22 ? -11.859 -6.434 -23.641 1 95.31 22 LYS B CA 1
ATOM 2979 C C . LYS B 1 22 ? -10.648 -7.203 -23.125 1 95.31 22 LYS B C 1
ATOM 2981 O O . LYS B 1 22 ? -9.859 -7.734 -23.906 1 95.31 22 LYS B O 1
ATOM 2986 N N . GLU B 1 23 ? -10.516 -7.32 -21.812 1 95 23 GLU B N 1
ATOM 2987 C CA . GLU B 1 23 ? -9.359 -7.949 -21.172 1 95 23 GLU B CA 1
ATOM 2988 C C . GLU B 1 23 ? -9.523 -9.461 -21.094 1 95 23 GLU B C 1
ATOM 2990 O O . GLU B 1 23 ? -8.648 -10.164 -20.594 1 95 23 GLU B O 1
ATOM 2995 N N . GLY B 1 24 ? -10.688 -9.992 -21.484 1 94.31 24 GLY B N 1
ATOM 2996 C CA . GLY B 1 24 ? -10.891 -11.43 -21.594 1 94.31 24 GLY B CA 1
ATOM 2997 C C . GLY B 1 24 ? -11.375 -12.062 -20.312 1 94.31 24 GLY B C 1
ATOM 2998 O O . GLY B 1 24 ? -11.312 -13.289 -20.156 1 94.31 24 GLY B O 1
ATOM 2999 N N . LEU B 1 25 ? -11.797 -11.258 -19.391 1 96.56 25 LEU B N 1
ATOM 3000 C CA . LEU B 1 25 ? -12.328 -11.789 -18.125 1 96.56 25 LEU B CA 1
ATOM 3001 C C . LEU B 1 25 ? -13.773 -12.227 -18.297 1 96.56 25 LEU B C 1
ATOM 3003 O O . LEU B 1 25 ? -14.25 -13.109 -17.578 1 96.56 25 LEU B O 1
ATOM 3007 N N . LEU B 1 26 ? -14.461 -11.609 -19.203 1 96.06 26 LEU B N 1
ATOM 3008 C CA . LEU B 1 26 ? -15.828 -11.953 -19.562 1 96.06 26 LEU B CA 1
ATOM 3009 C C . LEU B 1 26 ? -15.922 -12.305 -21.047 1 96.06 26 LEU B C 1
ATOM 3011 O O . LEU B 1 26 ? -15.188 -11.75 -21.875 1 96.06 26 LEU B O 1
ATOM 3015 N N . SER B 1 27 ? -16.75 -13.219 -21.281 1 93.06 27 SER B N 1
ATOM 3016 C CA . SER B 1 27 ? -17 -13.594 -22.672 1 93.06 27 SER B CA 1
ATOM 3017 C C . SER B 1 27 ? -18.5 -13.812 -22.922 1 93.06 27 SER B C 1
ATOM 3019 O O . SER B 1 27 ? -18.906 -14.891 -23.328 1 93.06 27 SER B O 1
ATOM 3021 N N . PRO B 1 28 ? -19.188 -12.711 -22.781 1 93.75 28 PRO B N 1
ATOM 3022 C CA . PRO B 1 28 ? -20.625 -12.859 -23.031 1 93.75 28 PRO B CA 1
ATOM 3023 C C . PRO B 1 28 ? -20.953 -13.102 -24.5 1 93.75 28 PRO B C 1
ATOM 3025 O O . PRO B 1 28 ? -20.156 -12.75 -25.375 1 93.75 28 PRO B O 1
ATOM 3028 N N . ALA B 1 29 ? -22.094 -13.75 -24.75 1 92.38 29 ALA B N 1
ATOM 3029 C CA . ALA B 1 29 ? -22.562 -13.906 -26.109 1 92.38 29 ALA B CA 1
ATOM 3030 C C . ALA B 1 29 ? -23.016 -12.562 -26.688 1 92.38 29 ALA B C 1
ATOM 3032 O O . ALA B 1 29 ? -23.438 -11.672 -25.953 1 92.38 29 ALA B O 1
ATOM 3033 N N . SER B 1 30 ? -22.688 -12.359 -27.844 1 89.69 30 SER B N 1
ATOM 3034 C CA . SER B 1 30 ? -23.125 -11.141 -28.516 1 89.69 30 SER B CA 1
ATOM 3035 C C . SER B 1 30 ? -24.094 -11.445 -29.656 1 89.69 30 SER B C 1
ATOM 3037 O O . SER B 1 30 ? -23.906 -12.43 -30.375 1 89.69 30 SER B O 1
ATOM 3039 N N . ASP B 1 31 ? -25.188 -10.664 -29.688 1 84.69 31 ASP B N 1
ATOM 3040 C CA . ASP B 1 31 ? -26.125 -10.812 -30.797 1 84.69 31 ASP B CA 1
ATOM 3041 C C . ASP B 1 31 ? -25.484 -10.406 -32.125 1 84.69 31 ASP B C 1
ATOM 3043 O O . ASP B 1 31 ? -24.953 -9.297 -32.25 1 84.69 31 ASP B O 1
ATOM 3047 N N . VAL B 1 32 ? -25.562 -11.273 -33.094 1 84 32 VAL B N 1
ATOM 3048 C CA . VAL B 1 32 ? -24.906 -11.062 -34.375 1 84 32 VAL B CA 1
ATOM 3049 C C . VAL B 1 32 ? -25.578 -9.891 -35.125 1 84 32 VAL B C 1
ATOM 3051 O O . VAL B 1 32 ? -24.906 -9.148 -35.844 1 84 32 VAL B O 1
ATOM 3054 N N . GLN B 1 33 ? -26.859 -9.703 -34.875 1 82 33 GLN B N 1
ATOM 3055 C CA . GLN B 1 33 ? -27.625 -8.719 -35.656 1 82 33 GLN B CA 1
ATOM 3056 C C . GLN B 1 33 ? -27.453 -7.316 -35.094 1 82 33 GLN B C 1
ATOM 3058 O O . GLN B 1 33 ? -27.234 -6.359 -35.812 1 82 33 GLN B O 1
ATOM 3063 N N . ASN B 1 34 ? -27.453 -7.117 -33.812 1 82.5 34 ASN B N 1
ATOM 3064 C CA . ASN B 1 34 ? -27.438 -5.781 -33.219 1 82.5 34 ASN B CA 1
ATOM 3065 C C . ASN B 1 34 ? -26.172 -5.547 -32.406 1 82.5 34 ASN B C 1
ATOM 3067 O O . ASN B 1 34 ? -25.891 -4.418 -31.984 1 82.5 34 ASN B O 1
ATOM 3071 N N . GLY B 1 35 ? -25.422 -6.586 -32.125 1 86.31 35 GLY B N 1
ATOM 3072 C CA . GLY B 1 35 ? -24.141 -6.445 -31.453 1 86.31 35 GLY B CA 1
ATOM 3073 C C . GLY B 1 35 ? -24.25 -6.363 -29.953 1 86.31 35 GLY B C 1
ATOM 3074 O O . GLY B 1 35 ? -23.25 -6.188 -29.25 1 86.31 35 GLY B O 1
ATOM 3075 N N . TYR B 1 36 ? -25.5 -6.488 -29.453 1 89.19 36 TYR B N 1
ATOM 3076 C CA . TYR B 1 36 ? -25.688 -6.355 -28.016 1 89.19 36 TYR B CA 1
ATOM 3077 C C . TYR B 1 36 ? -25.25 -7.621 -27.281 1 89.19 36 TYR B C 1
ATOM 3079 O O . TYR B 1 36 ? -25.453 -8.734 -27.781 1 89.19 36 TYR B O 1
ATOM 3087 N N . TYR B 1 37 ? -24.703 -7.363 -26.141 1 92.31 37 TYR B N 1
ATOM 3088 C CA . TYR B 1 37 ? -24.25 -8.492 -25.328 1 92.31 37 TYR B CA 1
ATOM 3089 C C . TYR B 1 37 ? -25.406 -9.117 -24.562 1 92.31 37 TYR B C 1
ATOM 3091 O O . TYR B 1 37 ? -26.359 -8.43 -24.203 1 92.31 37 TYR B O 1
ATOM 3099 N N . ASP B 1 38 ? -25.281 -10.422 -24.469 1 94 38 ASP B N 1
ATOM 3100 C CA . ASP B 1 38 ? -26.156 -11.18 -23.578 1 94 38 ASP B CA 1
ATOM 3101 C C . ASP B 1 38 ? -25.359 -11.914 -22.516 1 94 38 ASP B C 1
ATOM 3103 O O . ASP B 1 38 ? -24.594 -12.828 -22.828 1 94 38 ASP B O 1
ATOM 3107 N N . PHE B 1 39 ? -25.609 -11.562 -21.25 1 95.19 39 PHE B N 1
ATOM 3108 C CA . PHE B 1 39 ? -24.812 -12.078 -20.141 1 95.19 39 PHE B CA 1
ATOM 3109 C C . PHE B 1 39 ? -25.531 -13.219 -19.438 1 95.19 39 PHE B C 1
ATOM 3111 O O . PHE B 1 39 ? -26.719 -13.102 -19.109 1 95.19 39 PHE B O 1
ATOM 3118 N N . SER B 1 40 ? -24.844 -14.289 -19.25 1 94.19 40 SER B N 1
ATOM 3119 C CA . SER B 1 40 ? -25.375 -15.445 -18.547 1 94.19 40 SER B CA 1
ATOM 3120 C C . SER B 1 40 ? -25.141 -15.336 -17.031 1 94.19 40 SER B C 1
ATOM 3122 O O . SER B 1 40 ? -24.531 -14.367 -16.562 1 94.19 40 SER B O 1
ATOM 3124 N N . GLU B 1 41 ? -25.625 -16.328 -16.281 1 93.44 41 GLU B N 1
ATOM 3125 C CA . GLU B 1 41 ? -25.391 -16.391 -14.852 1 93.44 41 GLU B CA 1
ATOM 3126 C C . GLU B 1 41 ? -23.906 -16.578 -14.539 1 93.44 41 GLU B C 1
ATOM 3128 O O . GLU B 1 41 ? -23.422 -16.109 -13.5 1 93.44 41 GLU B O 1
ATOM 3133 N N . GLU B 1 42 ? -23.281 -17.203 -15.375 1 94.31 42 GLU B N 1
ATOM 3134 C CA . GLU B 1 42 ? -21.844 -17.406 -15.203 1 94.31 42 GLU B CA 1
ATOM 3135 C C . GLU B 1 42 ? -21.094 -16.078 -15.18 1 94.31 42 GLU B C 1
ATOM 3137 O O . GLU B 1 42 ? -20.141 -15.914 -14.414 1 94.31 42 GLU B O 1
ATOM 3142 N N . GLU B 1 43 ? -21.547 -15.164 -16.016 1 95.25 43 GLU B N 1
ATOM 3143 C CA . GLU B 1 43 ? -20.891 -13.859 -16.062 1 95.25 43 GLU B CA 1
ATOM 3144 C C . GLU B 1 43 ? -21.094 -13.094 -14.758 1 95.25 43 GLU B C 1
ATOM 3146 O O . GLU B 1 43 ? -20.219 -12.352 -14.312 1 95.25 43 GLU B O 1
ATOM 3151 N N . VAL B 1 44 ? -22.219 -13.336 -14.18 1 94.5 44 VAL B N 1
ATOM 3152 C CA . VAL B 1 44 ? -22.5 -12.703 -12.898 1 94.5 44 VAL B CA 1
ATOM 3153 C C . VAL B 1 44 ? -21.531 -13.234 -11.844 1 94.5 44 VAL B C 1
ATOM 3155 O O . VAL B 1 44 ? -20.969 -12.461 -11.055 1 94.5 44 VAL B O 1
ATOM 3158 N N . LYS B 1 45 ? -21.312 -14.5 -11.828 1 96.5 45 LYS B N 1
ATOM 3159 C CA . LYS B 1 45 ? -20.375 -15.109 -10.898 1 96.5 45 LYS B CA 1
ATOM 3160 C C . LYS B 1 45 ? -18.953 -14.594 -11.133 1 96.5 45 LYS B C 1
ATOM 3162 O O . LYS B 1 45 ? -18.234 -14.281 -10.18 1 96.5 45 LYS B O 1
ATOM 3167 N N . ARG B 1 46 ? -18.641 -14.555 -12.391 1 97.06 46 ARG B N 1
ATOM 3168 C CA . ARG B 1 46 ? -17.312 -14.062 -12.742 1 97.06 46 ARG B CA 1
ATOM 3169 C C . ARG B 1 46 ? -17.094 -12.633 -12.25 1 97.06 46 ARG B C 1
ATOM 3171 O O . ARG B 1 46 ? -16.047 -12.305 -11.703 1 97.06 46 ARG B O 1
ATOM 3178 N N . LEU B 1 47 ? -18.125 -11.797 -12.414 1 96.69 47 LEU B N 1
ATOM 3179 C CA . LEU B 1 47 ? -18.031 -10.406 -11.984 1 96.69 47 LEU B CA 1
ATOM 3180 C C . LEU B 1 47 ? -17.891 -10.312 -10.469 1 96.69 47 LEU B C 1
ATOM 3182 O O . LEU B 1 47 ? -17.156 -9.461 -9.969 1 96.69 47 LEU B O 1
ATOM 3186 N N . SER B 1 48 ? -18.578 -11.117 -9.781 1 95.69 48 SER B N 1
ATOM 3187 C CA . SER B 1 48 ? -18.453 -11.148 -8.328 1 95.69 48 SER B CA 1
ATOM 3188 C C . SER B 1 48 ? -17.031 -11.516 -7.91 1 95.69 48 SER B C 1
ATOM 3190 O O . SER B 1 48 ? -16.469 -10.906 -6.996 1 95.69 48 SER B O 1
ATOM 3192 N N . LEU B 1 49 ? -16.484 -12.43 -8.594 1 96.81 49 LEU B N 1
ATOM 3193 C CA . LEU B 1 49 ? -15.125 -12.867 -8.289 1 96.81 49 LEU B CA 1
ATOM 3194 C C . LEU B 1 49 ? -14.109 -11.789 -8.648 1 96.81 49 LEU B C 1
ATOM 3196 O O . LEU B 1 49 ? -13.125 -11.594 -7.941 1 96.81 49 LEU B O 1
ATOM 3200 N N . ILE B 1 50 ? -14.352 -11.133 -9.742 1 96.62 50 ILE B N 1
ATOM 3201 C CA . ILE B 1 50 ? -13.492 -10.031 -10.141 1 96.62 50 ILE B CA 1
ATOM 3202 C C . ILE B 1 50 ? -13.461 -8.977 -9.031 1 96.62 50 ILE B C 1
ATOM 3204 O O . ILE B 1 50 ? -12.383 -8.508 -8.641 1 96.62 50 ILE B O 1
ATOM 3208 N N . ARG B 1 51 ? -14.602 -8.617 -8.523 1 94.19 51 ARG B N 1
ATOM 3209 C CA . ARG B 1 51 ? -14.68 -7.637 -7.445 1 94.19 51 ARG B CA 1
ATOM 3210 C C . ARG B 1 51 ? -13.906 -8.109 -6.219 1 94.19 51 ARG B C 1
ATOM 3212 O O . ARG B 1 51 ? -13.141 -7.348 -5.625 1 94.19 51 ARG B O 1
ATOM 3219 N N . LEU B 1 52 ? -14.094 -9.289 -5.887 1 94.62 52 LEU B N 1
ATOM 3220 C CA . LEU B 1 52 ? -13.438 -9.867 -4.719 1 94.62 52 LEU B CA 1
ATOM 3221 C C . LEU B 1 52 ? -11.922 -9.781 -4.84 1 94.62 52 LEU B C 1
ATOM 3223 O O . LEU B 1 52 ? -11.25 -9.273 -3.938 1 94.62 52 LEU B O 1
ATOM 3227 N N . PHE B 1 53 ? -11.391 -10.242 -5.965 1 96.19 53 PHE B N 1
ATOM 3228 C CA . PHE B 1 53 ? -9.945 -10.352 -6.125 1 96.19 53 PHE B CA 1
ATOM 3229 C C . PHE B 1 53 ? -9.32 -8.977 -6.359 1 96.19 53 PHE B C 1
ATOM 3231 O O . PHE B 1 53 ? -8.188 -8.719 -5.934 1 96.19 53 PHE B O 1
ATOM 3238 N N . ARG B 1 54 ? -10.07 -8.055 -6.969 1 94.56 54 ARG B N 1
ATOM 3239 C CA . ARG B 1 54 ? -9.586 -6.684 -7.113 1 94.56 54 ARG B CA 1
ATOM 3240 C C . ARG B 1 54 ? -9.461 -6.004 -5.754 1 94.56 54 ARG B C 1
ATOM 3242 O O . ARG B 1 54 ? -8.469 -5.32 -5.484 1 94.56 54 ARG B O 1
ATOM 3249 N N . ASN B 1 55 ? -10.492 -6.215 -4.984 1 92.56 55 ASN B N 1
ATOM 3250 C CA . ASN B 1 55 ? -10.461 -5.637 -3.643 1 92.56 55 ASN B CA 1
ATOM 3251 C C . ASN B 1 55 ? -9.32 -6.211 -2.811 1 92.56 55 ASN B C 1
ATOM 3253 O O . ASN B 1 55 ? -8.812 -5.551 -1.903 1 92.56 55 ASN B O 1
ATOM 3257 N N . ALA B 1 56 ? -8.906 -7.371 -3.191 1 94.81 56 ALA B N 1
ATOM 3258 C CA . ALA B 1 56 ? -7.809 -8.023 -2.477 1 94.81 56 ALA B CA 1
ATOM 3259 C C . ALA B 1 56 ? -6.457 -7.582 -3.033 1 94.81 56 ALA B C 1
ATOM 3261 O O . ALA B 1 56 ? -5.41 -7.914 -2.473 1 94.81 56 ALA B O 1
ATOM 3262 N N . GLY B 1 57 ? -6.461 -6.938 -4.16 1 94.12 57 GLY B N 1
ATOM 3263 C CA . GLY B 1 57 ? -5.234 -6.367 -4.691 1 94.12 57 GLY B CA 1
ATOM 3264 C C . GLY B 1 57 ? -4.621 -7.195 -5.805 1 94.12 57 GLY B C 1
ATOM 3265 O O . GLY B 1 57 ? -3.484 -6.953 -6.211 1 94.12 57 GLY B O 1
ATOM 3266 N N . LEU B 1 58 ? -5.324 -8.172 -6.324 1 95.69 58 LEU B N 1
ATOM 3267 C CA . LEU B 1 58 ? -4.789 -8.977 -7.41 1 95.69 58 LEU B CA 1
ATOM 3268 C C . LEU B 1 58 ? -4.875 -8.234 -8.742 1 95.69 58 LEU B C 1
ATOM 3270 O O . LEU B 1 58 ? -5.809 -7.461 -8.961 1 95.69 58 LEU B O 1
ATOM 3274 N N . SER B 1 59 ? -3.957 -8.5 -9.57 1 95.69 59 SER B N 1
ATOM 3275 C CA . SER B 1 59 ? -3.922 -7.848 -10.867 1 95.69 59 SER B CA 1
ATOM 3276 C C . SER B 1 59 ? -4.938 -8.461 -11.828 1 95.69 59 SER B C 1
ATOM 3278 O O . SER B 1 59 ? -5.379 -9.594 -11.625 1 95.69 59 SER B O 1
ATOM 3280 N N . ILE B 1 60 ? -5.219 -7.805 -12.852 1 96.25 60 ILE B N 1
ATOM 3281 C CA . ILE B 1 60 ? -6.176 -8.227 -13.867 1 96.25 60 ILE B CA 1
ATOM 3282 C C . ILE B 1 60 ? -5.68 -9.5 -14.547 1 96.25 60 ILE B C 1
ATOM 3284 O O . ILE B 1 60 ? -6.465 -10.414 -14.82 1 96.25 60 ILE B O 1
ATOM 3288 N N . SER B 1 61 ? -4.426 -9.594 -14.781 1 95.56 61 SER B N 1
ATOM 3289 C CA . SER B 1 61 ? -3.852 -10.766 -15.438 1 95.56 61 SER B CA 1
ATOM 3290 C C . SER B 1 61 ? -4.004 -12.016 -14.578 1 95.56 61 SER B C 1
ATOM 3292 O O . SER B 1 61 ? -4.363 -13.086 -15.078 1 95.56 61 SER B O 1
ATOM 3294 N N . VAL B 1 62 ? -3.764 -11.875 -13.312 1 96.44 62 VAL B N 1
ATOM 3295 C CA . VAL B 1 62 ? -3.891 -12.992 -12.391 1 96.44 62 VAL B CA 1
ATOM 3296 C C . VAL B 1 62 ? -5.355 -13.414 -12.289 1 96.44 62 VAL B C 1
ATOM 3298 O O . VAL B 1 62 ? -5.668 -14.609 -12.32 1 96.44 62 VAL B O 1
ATOM 3301 N N . ILE B 1 63 ? -6.215 -12.43 -12.195 1 97.56 63 ILE B N 1
ATOM 3302 C CA . ILE B 1 63 ? -7.641 -12.719 -12.078 1 97.56 63 ILE B CA 1
ATOM 3303 C C . ILE B 1 63 ? -8.125 -13.453 -13.328 1 97.56 63 ILE B C 1
ATOM 3305 O O . ILE B 1 63 ? -8.891 -14.414 -13.234 1 97.56 63 ILE B O 1
ATOM 3309 N N . ARG B 1 64 ? -7.684 -12.984 -14.461 1 96.31 64 ARG B N 1
ATOM 3310 C CA . ARG B 1 64 ? -8.039 -13.656 -15.711 1 96.31 64 ARG B CA 1
ATOM 3311 C C . ARG B 1 64 ? -7.617 -15.117 -15.68 1 96.31 64 ARG B C 1
ATOM 3313 O O . ARG B 1 64 ? -8.391 -16 -16.062 1 96.31 64 ARG B O 1
ATOM 3320 N N . SER B 1 65 ? -6.457 -15.367 -15.242 1 95.06 65 SER B N 1
ATOM 3321 C CA . SER B 1 65 ? -5.961 -16.734 -15.156 1 95.06 65 SER B CA 1
ATOM 3322 C C . SER B 1 65 ? -6.805 -17.578 -14.195 1 95.06 65 SER B C 1
ATOM 3324 O O . SER B 1 65 ? -7.168 -18.703 -14.508 1 95.06 65 SER B O 1
ATOM 3326 N N . ILE B 1 66 ? -7.137 -17.031 -13.07 1 96.38 66 ILE B N 1
ATOM 3327 C CA . ILE B 1 66 ? -7.945 -17.719 -12.07 1 96.38 66 ILE B CA 1
ATOM 3328 C C . ILE B 1 66 ? -9.305 -18.078 -12.672 1 96.38 66 ILE B C 1
ATOM 3330 O O . ILE B 1 66 ? -9.805 -19.188 -12.477 1 96.38 66 ILE B O 1
ATOM 3334 N N . LEU B 1 67 ? -9.828 -17.203 -13.414 1 96.19 67 LEU B N 1
ATOM 3335 C CA . LEU B 1 67 ? -11.156 -17.422 -13.984 1 96.19 67 LEU B CA 1
ATOM 3336 C C . LEU B 1 67 ? -11.094 -18.453 -15.109 1 96.19 67 LEU B C 1
ATOM 3338 O O . LEU B 1 67 ? -12.031 -19.234 -15.289 1 96.19 67 LEU B O 1
ATOM 3342 N N . ASN B 1 68 ? -10.016 -18.453 -15.836 1 91.94 68 ASN B N 1
ATOM 3343 C CA . ASN B 1 68 ? -9.891 -19.375 -16.953 1 91.94 68 ASN B CA 1
ATOM 3344 C C . ASN B 1 68 ? -9.383 -20.734 -16.5 1 91.94 68 ASN B C 1
ATOM 3346 O O . ASN B 1 68 ? -9.695 -21.766 -17.109 1 91.94 68 ASN B O 1
ATOM 3350 N N . THR B 1 69 ? -8.586 -20.719 -15.469 1 91.12 69 THR B N 1
ATOM 3351 C CA . THR B 1 69 ? -8.016 -21.922 -14.867 1 91.12 69 THR B CA 1
ATOM 3352 C C . THR B 1 69 ? -8.195 -21.906 -13.352 1 91.12 69 THR B C 1
ATOM 3354 O O . THR B 1 69 ? -7.219 -21.766 -12.609 1 91.12 69 THR B O 1
ATOM 3357 N N . PRO B 1 70 ? -9.383 -22.203 -12.914 1 92.31 70 PRO B N 1
ATOM 3358 C CA . PRO B 1 70 ? -9.695 -22.062 -11.492 1 92.31 70 PRO B CA 1
ATOM 3359 C C . PRO B 1 70 ? -8.789 -22.906 -10.602 1 92.31 70 PRO B C 1
ATOM 3361 O O . PRO B 1 70 ? -8.523 -22.547 -9.453 1 92.31 70 PRO B O 1
ATOM 3364 N N . ASP B 1 71 ? -8.242 -23.938 -11.156 1 89.25 71 ASP B N 1
ATOM 3365 C CA . ASP B 1 71 ? -7.383 -24.828 -10.383 1 89.25 71 ASP B CA 1
ATOM 3366 C C . ASP B 1 71 ? -6.062 -24.141 -10.031 1 89.25 71 ASP B C 1
ATOM 3368 O O . ASP B 1 71 ? -5.332 -24.609 -9.156 1 89.25 71 ASP B O 1
ATOM 3372 N N . SER B 1 72 ? -5.789 -23.062 -10.672 1 90.69 72 SER B N 1
ATOM 3373 C CA . SER B 1 72 ? -4.566 -22.312 -10.383 1 90.69 72 SER B CA 1
ATOM 3374 C C . SER B 1 72 ? -4.77 -21.328 -9.242 1 90.69 72 SER B C 1
ATOM 3376 O O . SER B 1 72 ? -3.822 -20.672 -8.805 1 90.69 72 SER B O 1
ATOM 3378 N N . THR B 1 73 ? -5.941 -21.234 -8.711 1 94.25 73 THR B N 1
ATOM 3379 C CA . THR B 1 73 ? -6.293 -20.234 -7.711 1 94.25 73 THR B CA 1
ATOM 3380 C C . THR B 1 73 ? -5.359 -20.312 -6.508 1 94.25 73 THR B C 1
ATOM 3382 O O . THR B 1 73 ? -4.859 -19.297 -6.031 1 94.25 73 THR B O 1
ATOM 3385 N N . GLY B 1 74 ? -5.102 -21.531 -6.066 1 92.94 74 GLY B N 1
ATOM 3386 C CA . GLY B 1 74 ? -4.258 -21.719 -4.895 1 92.94 74 GLY B CA 1
ATOM 3387 C C . GLY B 1 74 ? -2.852 -21.172 -5.078 1 92.94 74 GLY B C 1
ATOM 3388 O O . GLY B 1 74 ? -2.268 -20.625 -4.148 1 92.94 74 GLY B O 1
ATOM 3389 N N . LEU B 1 75 ? -2.377 -21.359 -6.238 1 91.81 75 LEU B N 1
ATOM 3390 C CA . LEU B 1 75 ? -1.033 -20.891 -6.551 1 91.81 75 LEU B CA 1
ATOM 3391 C C . LEU B 1 75 ? -0.951 -19.375 -6.434 1 91.81 75 LEU B C 1
ATOM 3393 O O . LEU B 1 75 ? -0.062 -18.844 -5.758 1 91.81 75 LEU B O 1
ATOM 3397 N N . TYR B 1 76 ? -1.896 -18.672 -6.969 1 93.94 76 TYR B N 1
ATOM 3398 C CA . TYR B 1 76 ? -1.885 -17.219 -6.992 1 93.94 76 TYR B CA 1
ATOM 3399 C C . TYR B 1 76 ? -2.205 -16.641 -5.617 1 93.94 76 TYR B C 1
ATOM 3401 O O . TYR B 1 76 ? -1.639 -15.625 -5.211 1 93.94 76 TYR B O 1
ATOM 3409 N N . LEU B 1 77 ? -3.078 -17.312 -4.961 1 95.31 77 LEU B N 1
ATOM 3410 C CA . LEU B 1 77 ? -3.416 -16.859 -3.619 1 95.31 77 LEU B CA 1
ATOM 3411 C C . LEU B 1 77 ? -2.207 -16.938 -2.695 1 95.31 77 LEU B C 1
ATOM 3413 O O . LEU B 1 77 ? -1.93 -16.016 -1.939 1 95.31 77 LEU B O 1
ATOM 3417 N N . ASN B 1 78 ? -1.559 -18.047 -2.795 1 93.88 78 ASN B N 1
ATOM 3418 C CA . ASN B 1 78 ? -0.379 -18.219 -1.955 1 93.88 78 ASN B CA 1
ATOM 3419 C C . ASN B 1 78 ? 0.686 -17.172 -2.254 1 93.88 78 ASN B C 1
ATOM 3421 O O . ASN B 1 78 ? 1.3 -16.625 -1.336 1 93.88 78 ASN B O 1
ATOM 3425 N N . GLN B 1 79 ? 0.889 -16.938 -3.449 1 91.94 79 GLN B N 1
ATOM 3426 C CA . GLN B 1 79 ? 1.848 -15.914 -3.852 1 91.94 79 GLN B CA 1
ATOM 3427 C C . GLN B 1 79 ? 1.429 -14.539 -3.346 1 91.94 79 GLN B C 1
ATOM 3429 O O . GLN B 1 79 ? 2.258 -13.773 -2.84 1 91.94 79 GLN B O 1
ATOM 3434 N N . HIS B 1 80 ? 0.182 -14.258 -3.467 1 94.56 80 HIS B N 1
ATOM 3435 C CA . HIS B 1 80 ? -0.335 -12.961 -3.047 1 94.56 80 HIS B CA 1
ATOM 3436 C C . HIS B 1 80 ? -0.23 -12.789 -1.535 1 94.56 80 HIS B C 1
ATOM 3438 O O . HIS B 1 80 ? 0.107 -11.703 -1.051 1 94.56 80 HIS B O 1
ATOM 3444 N N . ILE B 1 81 ? -0.523 -13.797 -0.842 1 95.12 81 ILE B N 1
ATOM 3445 C CA . ILE B 1 81 ? -0.434 -13.773 0.614 1 95.12 81 ILE B CA 1
ATOM 3446 C C . ILE B 1 81 ? 0.993 -13.438 1.038 1 95.12 81 ILE B C 1
ATOM 3448 O O . ILE B 1 81 ? 1.202 -12.609 1.934 1 95.12 81 ILE B O 1
ATOM 3452 N N . LYS B 1 82 ? 1.902 -13.992 0.397 1 92.81 82 LYS B N 1
ATOM 3453 C CA . LYS B 1 82 ? 3.299 -13.711 0.714 1 92.81 82 LYS B CA 1
ATOM 3454 C C . LYS B 1 82 ? 3.645 -12.25 0.422 1 92.81 82 LYS B C 1
ATOM 3456 O O . LYS B 1 82 ? 4.359 -11.609 1.195 1 92.81 82 LYS B O 1
ATOM 3461 N N . GLU B 1 83 ? 3.162 -11.797 -0.677 1 92.25 83 GLU B N 1
ATOM 3462 C CA . GLU B 1 83 ? 3.381 -10.398 -1.032 1 92.25 83 GLU B CA 1
ATOM 3463 C C . GLU B 1 83 ? 2.762 -9.461 0.001 1 92.25 83 GLU B C 1
ATOM 3465 O O . GLU B 1 83 ? 3.361 -8.445 0.365 1 92.25 83 GLU B O 1
ATOM 3470 N N . LEU B 1 84 ? 1.573 -9.789 0.413 1 94 84 LEU B N 1
ATOM 3471 C CA . LEU B 1 84 ? 0.874 -8.984 1.409 1 94 84 LEU B CA 1
ATOM 3472 C C . LEU B 1 84 ? 1.632 -8.977 2.732 1 94 84 LEU B C 1
ATOM 3474 O O . LEU B 1 84 ? 1.687 -7.949 3.416 1 94 84 LEU B O 1
ATOM 3478 N N . HIS B 1 85 ? 2.215 -10.086 3.096 1 93.56 85 HIS B N 1
ATOM 3479 C CA . HIS B 1 85 ? 3.006 -10.148 4.32 1 93.56 85 HIS B CA 1
ATOM 3480 C C . HIS B 1 85 ? 4.23 -9.242 4.23 1 93.56 85 HIS B C 1
ATOM 3482 O O . HIS B 1 85 ? 4.578 -8.562 5.199 1 93.56 85 HIS B O 1
ATOM 3488 N N . LYS B 1 86 ? 4.836 -9.281 3.156 1 91.38 86 LYS B N 1
ATOM 3489 C CA . LYS B 1 86 ? 5.984 -8.406 2.955 1 91.38 86 LYS B CA 1
ATOM 3490 C C . LYS B 1 86 ? 5.582 -6.941 3.061 1 91.38 86 LYS B C 1
ATOM 3492 O O . LYS B 1 86 ? 6.301 -6.133 3.658 1 91.38 86 LYS B O 1
ATOM 3497 N N . GLU B 1 87 ? 4.516 -6.621 2.438 1 92.44 87 GLU B N 1
ATOM 3498 C CA . GLU B 1 87 ? 4.004 -5.254 2.502 1 92.44 87 GLU B CA 1
ATOM 3499 C C . GLU B 1 87 ? 3.691 -4.852 3.939 1 92.44 87 GLU B C 1
ATOM 3501 O O . GLU B 1 87 ? 3.975 -3.721 4.348 1 92.44 87 GLU B O 1
ATOM 3506 N N . LYS B 1 88 ? 3.07 -5.727 4.656 1 93.81 88 LYS B N 1
ATOM 3507 C CA . LYS B 1 88 ? 2.744 -5.469 6.055 1 93.81 88 LYS B CA 1
ATOM 3508 C C . LYS B 1 88 ? 4.004 -5.199 6.875 1 93.81 88 LYS B C 1
ATOM 3510 O O . LYS B 1 88 ? 4.035 -4.277 7.691 1 93.81 88 LYS B O 1
ATOM 3515 N N . GLU B 1 89 ? 4.969 -6 6.66 1 92.62 89 GLU B N 1
ATOM 3516 C CA . GLU B 1 89 ? 6.23 -5.82 7.371 1 92.62 89 GLU B CA 1
ATOM 3517 C C . GLU B 1 89 ? 6.863 -4.469 7.043 1 92.62 89 GLU B C 1
ATOM 3519 O O . GLU B 1 89 ? 7.391 -3.793 7.93 1 92.62 89 GLU B O 1
ATOM 3524 N N . ARG B 1 90 ? 6.828 -4.18 5.84 1 92.56 90 ARG B N 1
ATOM 3525 C CA . ARG B 1 90 ? 7.359 -2.887 5.422 1 92.56 90 ARG B CA 1
ATOM 3526 C C . ARG B 1 90 ? 6.598 -1.744 6.086 1 92.56 90 ARG B C 1
ATOM 3528 O O . ARG B 1 90 ? 7.207 -0.804 6.602 1 92.56 90 ARG B O 1
ATOM 3535 N N . LEU B 1 91 ? 5.324 -1.773 6.043 1 94.5 91 LEU B N 1
ATOM 3536 C CA . LEU B 1 91 ? 4.477 -0.754 6.652 1 94.5 91 LEU B CA 1
ATOM 3537 C C . LEU B 1 91 ? 4.781 -0.616 8.141 1 94.5 91 LEU B C 1
ATOM 3539 O O . LEU B 1 91 ? 4.82 0.497 8.672 1 94.5 91 LEU B O 1
ATOM 3543 N N . GLU B 1 92 ? 5 -1.719 8.789 1 95.19 92 GLU B N 1
ATOM 3544 C CA . GLU B 1 92 ? 5.332 -1.706 10.211 1 95.19 92 GLU B CA 1
ATOM 3545 C C . GLU B 1 92 ? 6.68 -1.027 10.461 1 95.19 92 GLU B C 1
ATOM 3547 O O . GLU B 1 92 ? 6.844 -0.303 11.445 1 95.19 92 GLU B O 1
ATOM 3552 N N . GLY B 1 93 ? 7.562 -1.35 9.578 1 94.62 93 GLY B N 1
ATOM 3553 C CA . GLY B 1 93 ? 8.844 -0.671 9.664 1 94.62 93 GLY B CA 1
ATOM 3554 C C . GLY B 1 93 ? 8.742 0.832 9.492 1 94.62 93 GLY B C 1
ATOM 3555 O O . GLY B 1 93 ? 9.367 1.594 10.234 1 94.62 93 GLY B O 1
ATOM 3556 N N . ILE B 1 94 ? 7.988 1.297 8.562 1 95.94 94 ILE B N 1
ATOM 3557 C CA . ILE B 1 94 ? 7.785 2.719 8.312 1 95.94 94 ILE B CA 1
ATOM 3558 C C . ILE B 1 94 ? 7.102 3.361 9.516 1 95.94 94 ILE B C 1
ATOM 3560 O O . ILE B 1 94 ? 7.5 4.438 9.961 1 95.94 94 ILE B O 1
ATOM 3564 N N . LEU B 1 95 ? 6.031 2.723 10 1 96.38 95 LEU B N 1
ATOM 3565 C CA . LEU B 1 95 ? 5.301 3.215 11.164 1 96.38 95 LEU B CA 1
ATOM 3566 C C . LEU B 1 95 ? 6.234 3.396 12.359 1 96.38 95 LEU B C 1
ATOM 3568 O O . LEU B 1 95 ? 6.172 4.414 13.047 1 96.38 95 LEU B O 1
ATOM 3572 N N . SER B 1 96 ? 7.059 2.406 12.578 1 96 96 SER B N 1
ATOM 3573 C CA . SER B 1 96 ? 8.016 2.492 13.68 1 96 96 SER B CA 1
ATOM 3574 C C . SER B 1 96 ? 8.961 3.678 13.492 1 96 96 SER B C 1
ATOM 3576 O O . SER B 1 96 ? 9.211 4.422 14.445 1 96 96 SER B O 1
ATOM 3578 N N . ALA B 1 97 ? 9.438 3.832 12.32 1 95.56 97 ALA B N 1
ATOM 3579 C CA . ALA B 1 97 ? 10.352 4.93 12.016 1 95.56 97 ALA B CA 1
ATOM 3580 C C . ALA B 1 97 ? 9.664 6.281 12.195 1 95.56 97 ALA B C 1
ATOM 3582 O O . ALA B 1 97 ? 10.242 7.203 12.773 1 95.56 97 ALA B O 1
ATOM 3583 N N . MET B 1 98 ? 8.492 6.441 11.719 1 95.75 98 MET B N 1
ATOM 3584 C CA . MET B 1 98 ? 7.773 7.707 11.789 1 95.75 98 MET B CA 1
ATOM 3585 C C . MET B 1 98 ? 7.387 8.031 13.227 1 95.75 98 MET B C 1
ATOM 3587 O O . MET B 1 98 ? 7.402 9.203 13.625 1 95.75 98 MET B O 1
ATOM 3591 N N . ASN B 1 99 ? 7.008 7.016 13.953 1 95.38 99 ASN B N 1
ATOM 3592 C CA . ASN B 1 99 ? 6.734 7.227 15.367 1 95.38 99 ASN B CA 1
ATOM 3593 C C . ASN B 1 99 ? 7.98 7.703 16.109 1 95.38 99 ASN B C 1
ATOM 3595 O O . ASN B 1 99 ? 7.898 8.594 16.953 1 95.38 99 ASN B O 1
ATOM 3599 N N . ASP B 1 100 ? 9.039 7.023 15.805 1 95.44 100 ASP B N 1
ATOM 3600 C CA . ASP B 1 100 ? 10.305 7.441 16.406 1 95.44 100 ASP B CA 1
ATOM 3601 C C . ASP B 1 100 ? 10.625 8.898 16.062 1 95.44 100 ASP B C 1
ATOM 3603 O O . ASP B 1 100 ? 10.977 9.68 16.953 1 95.44 100 ASP B O 1
ATOM 3607 N N . LEU B 1 101 ? 10.516 9.242 14.812 1 95.19 101 LEU B N 1
ATOM 3608 C CA . LEU B 1 101 ? 10.758 10.602 14.359 1 95.19 101 LEU B CA 1
ATOM 3609 C C . LEU B 1 101 ? 9.828 11.586 15.062 1 95.19 101 LEU B C 1
ATOM 3611 O O . LEU B 1 101 ? 10.273 12.641 15.531 1 95.19 101 LEU B O 1
ATOM 3615 N N . PHE B 1 102 ? 8.617 11.266 15.172 1 94.38 102 PHE B N 1
ATOM 3616 C CA . PHE B 1 102 ? 7.613 12.117 15.805 1 94.38 102 PHE B CA 1
ATOM 3617 C C . PHE B 1 102 ? 7.945 12.344 17.281 1 94.38 102 PHE B C 1
ATOM 3619 O O . PHE B 1 102 ? 7.883 13.477 17.766 1 94.38 102 PHE B O 1
ATOM 3626 N N . GLU B 1 103 ? 8.258 11.312 17.969 1 91.44 103 GLU B N 1
ATOM 3627 C CA . GLU B 1 103 ? 8.523 11.375 19.391 1 91.44 103 GLU B CA 1
ATOM 3628 C C . GLU B 1 103 ? 9.766 12.211 19.688 1 91.44 103 GLU B C 1
ATOM 3630 O O . GLU B 1 103 ? 9.844 12.875 20.719 1 91.44 103 GLU B O 1
ATOM 3635 N N . ARG B 1 104 ? 10.703 12.164 18.766 1 92.31 104 ARG B N 1
ATOM 3636 C CA . ARG B 1 104 ? 11.984 12.828 19 1 92.31 104 ARG B CA 1
ATOM 3637 C C . ARG B 1 104 ? 12.008 14.219 18.375 1 92.31 104 ARG B C 1
ATOM 3639 O O . ARG B 1 104 ? 13.008 14.93 18.469 1 92.31 104 ARG B O 1
ATOM 3646 N N . LEU B 1 105 ? 10.938 14.586 17.766 1 91 105 LEU B N 1
ATOM 3647 C CA . LEU B 1 105 ? 10.883 15.883 17.094 1 91 105 LEU B CA 1
ATOM 3648 C C . LEU B 1 105 ? 11.047 17.016 18.109 1 91 105 LEU B C 1
ATOM 3650 O O . LEU B 1 105 ? 10.328 17.078 19.109 1 91 105 LEU B O 1
ATOM 3654 N N . PRO B 1 106 ? 11.969 17.875 17.844 1 84.75 106 PRO B N 1
ATOM 3655 C CA . PRO B 1 106 ? 12.109 19.016 18.75 1 84.75 106 PRO B CA 1
ATOM 3656 C C . PRO B 1 106 ? 10.914 19.953 18.703 1 84.75 106 PRO B C 1
ATOM 3658 O O . PRO B 1 106 ? 10.18 19.969 17.719 1 84.75 106 PRO B O 1
ATOM 3661 N N . VAL B 1 107 ? 10.727 20.656 19.812 1 78.06 107 VAL B N 1
ATOM 3662 C CA . VAL B 1 107 ? 9.617 21.594 19.922 1 78.06 107 VAL B CA 1
ATOM 3663 C C . VAL B 1 107 ? 9.672 22.609 18.781 1 78.06 107 VAL B C 1
ATOM 3665 O O . VAL B 1 107 ? 8.648 22.922 18.156 1 78.06 107 VAL B O 1
ATOM 3668 N N . ASN B 1 108 ? 10.828 23.172 18.547 1 79.62 108 ASN B N 1
ATOM 3669 C CA . ASN B 1 108 ? 11.086 24 17.375 1 79.62 108 ASN B CA 1
ATOM 3670 C C . ASN B 1 108 ? 11.984 23.266 16.359 1 79.62 108 ASN B C 1
ATOM 3672 O O . ASN B 1 108 ? 13.016 22.703 16.734 1 79.62 108 ASN B O 1
ATOM 3676 N N . THR B 1 109 ? 11.5 23.219 15.164 1 86.88 109 THR B N 1
ATOM 3677 C CA . THR B 1 109 ? 12.195 22.406 14.172 1 86.88 109 THR B CA 1
ATOM 3678 C C . THR B 1 109 ? 12.703 23.266 13.023 1 86.88 109 THR B C 1
ATOM 3680 O O . THR B 1 109 ? 12.016 24.188 12.578 1 86.88 109 THR B O 1
ATOM 3683 N N . ASP B 1 110 ? 13.969 23.094 12.703 1 90 110 ASP B N 1
ATOM 3684 C CA . ASP B 1 110 ? 14.531 23.641 11.469 1 90 110 ASP B CA 1
ATOM 3685 C C . ASP B 1 110 ? 15.172 22.547 10.625 1 90 110 ASP B C 1
ATOM 3687 O O . ASP B 1 110 ? 15.133 21.375 10.992 1 90 110 ASP B O 1
ATOM 3691 N N . ILE B 1 111 ? 15.711 22.891 9.57 1 93.44 111 ILE B N 1
ATOM 3692 C CA . ILE B 1 111 ? 16.219 21.922 8.617 1 93.44 111 ILE B CA 1
ATOM 3693 C C . ILE B 1 111 ? 17.391 21.156 9.227 1 93.44 111 ILE B C 1
ATOM 3695 O O . ILE B 1 111 ? 17.516 19.953 9.062 1 93.44 111 ILE B O 1
ATOM 3699 N N . ASP B 1 112 ? 18.188 21.922 9.938 1 94 112 ASP B N 1
ATOM 3700 C CA . ASP B 1 112 ? 19.375 21.312 10.531 1 94 112 ASP B CA 1
ATOM 3701 C C . ASP B 1 112 ? 19 20.266 11.57 1 94 112 ASP B C 1
ATOM 3703 O O . ASP B 1 112 ? 19.547 19.156 11.57 1 94 112 ASP B O 1
ATOM 3707 N N . LYS B 1 113 ? 18.078 20.562 12.367 1 92.69 113 LYS B N 1
ATOM 3708 C CA . LYS B 1 113 ? 17.609 19.641 13.398 1 92.69 113 LYS B CA 1
ATOM 3709 C C . LYS B 1 113 ? 16.906 18.438 12.781 1 92.69 113 LYS B C 1
ATOM 3711 O O . LYS B 1 113 ? 17.109 17.297 13.211 1 92.69 113 LYS B O 1
ATOM 3716 N N . LEU B 1 114 ? 16.078 18.781 11.875 1 94.56 114 LEU B N 1
ATOM 3717 C CA . LEU B 1 114 ? 15.352 17.719 11.203 1 94.56 114 LEU B CA 1
ATOM 3718 C C . LEU B 1 114 ? 16.312 16.766 10.484 1 94.56 114 LEU B C 1
ATOM 3720 O O . LEU B 1 114 ? 16.109 15.547 10.5 1 94.56 114 LEU B O 1
ATOM 3724 N N . TYR B 1 115 ? 17.328 17.344 9.867 1 95.81 115 TYR B N 1
ATOM 3725 C CA . TYR B 1 115 ? 18.344 16.547 9.188 1 95.81 115 TYR B CA 1
ATOM 3726 C C . TYR B 1 115 ? 19.078 15.664 10.18 1 95.81 115 TYR B C 1
ATOM 3728 O O . TYR B 1 115 ? 19.281 14.469 9.938 1 95.81 115 TYR B O 1
ATOM 3736 N N . ALA B 1 116 ? 19.5 16.266 11.25 1 95.12 116 ALA B N 1
ATOM 3737 C CA . ALA B 1 116 ? 20.234 15.516 12.273 1 95.12 116 ALA B CA 1
ATOM 3738 C C . ALA B 1 116 ? 19.406 14.344 12.789 1 95.12 116 ALA B C 1
ATOM 3740 O O . ALA B 1 116 ? 19.922 13.242 12.961 1 95.12 116 ALA B O 1
ATOM 3741 N N . LEU B 1 117 ? 18.203 14.562 13.016 1 95 117 LEU B N 1
ATOM 3742 C CA . LEU B 1 117 ? 17.312 13.516 13.469 1 95 117 LEU B CA 1
ATOM 3743 C C . LEU B 1 117 ? 17.078 12.477 12.375 1 95 117 LEU B C 1
ATOM 3745 O O . LEU B 1 117 ? 17.094 11.273 12.641 1 95 117 LEU B O 1
ATOM 3749 N N . GLY B 1 118 ? 16.844 12.914 11.164 1 94.69 118 GLY B N 1
ATOM 3750 C CA . GLY B 1 118 ? 16.578 12.039 10.039 1 94.69 118 GLY B CA 1
ATOM 3751 C C . GLY B 1 118 ? 17.688 11.039 9.773 1 94.69 118 GLY B C 1
ATOM 3752 O O . GLY B 1 118 ? 17.422 9.914 9.352 1 94.69 118 GLY B O 1
ATOM 3753 N N . THR B 1 119 ? 18.891 11.461 10.016 1 94.19 119 THR B N 1
ATOM 3754 C CA . THR B 1 119 ? 20.031 10.594 9.766 1 94.19 119 THR B CA 1
ATOM 3755 C C . THR B 1 119 ? 20.047 9.414 10.734 1 94.19 119 THR B C 1
ATOM 3757 O O . THR B 1 119 ? 20.719 8.406 10.492 1 94.19 119 THR B O 1
ATOM 3760 N N . GLN B 1 120 ? 19.312 9.602 11.797 1 94.88 120 GLN B N 1
ATOM 3761 C CA . GLN B 1 120 ? 19.266 8.555 12.812 1 94.88 120 GLN B CA 1
ATOM 3762 C C . GLN B 1 120 ? 18.062 7.633 12.609 1 94.88 120 GLN B C 1
ATOM 3764 O O . GLN B 1 120 ? 17.906 6.645 13.328 1 94.88 120 GLN B O 1
ATOM 3769 N N . ILE B 1 121 ? 17.281 7.992 11.664 1 93.25 121 ILE B N 1
ATOM 3770 C CA . ILE B 1 121 ? 16.062 7.242 11.43 1 93.25 121 ILE B CA 1
ATOM 3771 C C . ILE B 1 121 ? 16.25 6.293 10.25 1 93.25 121 ILE B C 1
ATOM 3773 O O . ILE B 1 121 ? 16.719 6.699 9.188 1 93.25 121 ILE B O 1
ATOM 3777 N N . HIS B 1 122 ? 15.922 5.051 10.398 1 88.25 122 HIS B N 1
ATOM 3778 C CA . HIS B 1 122 ? 16.031 4.055 9.344 1 88.25 122 HIS B CA 1
ATOM 3779 C C . HIS B 1 122 ? 14.656 3.668 8.805 1 88.25 122 HIS B C 1
ATOM 3781 O O . HIS B 1 122 ? 13.797 3.219 9.562 1 88.25 122 HIS B O 1
ATOM 3787 N N . ILE B 1 123 ? 14.484 3.924 7.586 1 87.69 123 ILE B N 1
ATOM 3788 C CA . ILE B 1 123 ? 13.258 3.496 6.922 1 87.69 123 ILE B CA 1
ATOM 3789 C C . ILE B 1 123 ? 13.555 2.305 6.012 1 87.69 123 ILE B C 1
ATOM 3791 O O . ILE B 1 123 ? 14.477 2.352 5.195 1 87.69 123 ILE B O 1
ATOM 3795 N N . PRO B 1 124 ? 12.828 1.293 6.176 1 81.75 124 PRO B N 1
ATOM 3796 C CA . PRO B 1 124 ? 13.062 0.132 5.312 1 81.75 124 PRO B CA 1
ATOM 3797 C C . PRO B 1 124 ? 12.898 0.456 3.828 1 81.75 124 PRO B C 1
ATOM 3799 O O . PRO B 1 124 ? 12.008 1.23 3.457 1 81.75 124 PRO B O 1
ATOM 3802 N N . GLU B 1 125 ? 13.898 0.241 3.029 1 71.62 125 GLU B N 1
ATOM 3803 C CA . GLU B 1 125 ? 13.797 0.432 1.585 1 71.62 125 GLU B CA 1
ATOM 3804 C C . GLU B 1 125 ? 12.812 -0.558 0.964 1 71.62 125 GLU B C 1
ATOM 3806 O O . GLU B 1 125 ? 12.555 -1.619 1.534 1 71.62 125 GLU B O 1
ATOM 3811 N N . ILE B 1 126 ? 12.117 0.101 -0.004 1 62.72 126 ILE B N 1
ATOM 3812 C CA . ILE B 1 126 ? 11.273 -0.818 -0.76 1 62.72 126 ILE B CA 1
ATOM 3813 C C . ILE B 1 126 ? 12.117 -1.976 -1.29 1 62.72 126 ILE B C 1
ATOM 3815 O O . ILE B 1 126 ? 13.023 -1.772 -2.105 1 62.72 126 ILE B O 1
ATOM 3819 N N . CYS B 1 127 ? 13.055 -2.383 -0.574 1 50.88 127 CYS B N 1
ATOM 3820 C CA . CYS B 1 127 ? 13.789 -3.486 -1.185 1 50.88 127 CYS B CA 1
ATOM 3821 C C . CYS B 1 127 ? 12.828 -4.543 -1.726 1 50.88 127 CYS B C 1
ATOM 3823 O O . CYS B 1 127 ? 11.805 -4.836 -1.104 1 50.88 127 CYS B O 1
ATOM 3825 N N . SER B 1 128 ? 12.797 -4.629 -3.008 1 46.81 128 SER B N 1
ATOM 3826 C CA . SER B 1 128 ? 12.297 -5.918 -3.477 1 46.81 128 SER B CA 1
ATOM 3827 C C . SER B 1 128 ? 12.648 -7.035 -2.498 1 46.81 128 SER B C 1
ATOM 3829 O O . SER B 1 128 ? 13.812 -7.434 -2.391 1 46.81 128 SER B O 1
ATOM 3831 N N . TYR B 1 129 ? 12.195 -6.727 -1.112 1 44.44 129 TYR B N 1
ATOM 3832 C CA . TYR B 1 129 ? 12.531 -7.855 -0.255 1 44.44 129 TYR B CA 1
ATOM 3833 C C . TYR B 1 129 ? 12.828 -9.102 -1.084 1 44.44 129 TYR B C 1
ATOM 3835 O O . TYR B 1 129 ? 12.062 -9.453 -1.982 1 44.44 129 TYR B O 1
ATOM 3843 N N . PRO B 1 130 ? 14.055 -9.375 -1.113 1 43.75 130 PRO B N 1
ATOM 3844 C CA . PRO B 1 130 ? 14.297 -10.648 -1.797 1 43.75 130 PRO B CA 1
ATOM 3845 C C . PRO B 1 130 ? 13.156 -11.648 -1.609 1 43.75 130 PRO B C 1
ATOM 3847 O O . PRO B 1 130 ? 12.445 -11.594 -0.604 1 43.75 130 PRO B O 1
ATOM 3850 N N . GLU B 1 131 ? 12.469 -11.953 -2.516 1 47.56 131 GLU B N 1
ATOM 3851 C CA . GLU B 1 131 ? 11.555 -13.094 -2.42 1 47.56 131 GLU B CA 1
ATOM 3852 C C . GLU B 1 131 ? 11.852 -13.93 -1.179 1 47.56 131 GLU B C 1
ATOM 3854 O O . GLU B 1 131 ? 12.914 -14.539 -1.071 1 47.56 131 GLU B O 1
ATOM 3859 N N . SER B 1 132 ? 11.742 -13.391 -0.052 1 49.53 132 SER B N 1
ATOM 3860 C CA . SER B 1 132 ? 11.898 -14.336 1.05 1 49.53 132 SER B CA 1
ATOM 3861 C C . SER B 1 132 ? 11.625 -15.766 0.595 1 49.53 132 SER B C 1
ATOM 3863 O O . SER B 1 132 ? 10.57 -16.047 0.017 1 49.53 132 SER B O 1
ATOM 3865 N N . ASP B 1 133 ? 12.555 -16.406 0.091 1 58.72 133 ASP B N 1
ATOM 3866 C CA . ASP B 1 133 ? 12.664 -17.828 -0.159 1 58.72 133 ASP B CA 1
ATOM 3867 C C . ASP B 1 133 ? 11.906 -18.641 0.9 1 58.72 133 ASP B C 1
ATOM 3869 O O . ASP B 1 133 ? 12.336 -19.719 1.287 1 58.72 133 ASP B O 1
ATOM 3873 N N . SER B 1 134 ? 10.828 -17.922 1.518 1 75.19 134 SER B N 1
ATOM 3874 C CA . SER B 1 134 ? 10.195 -18.719 2.572 1 75.19 134 SER B CA 1
ATOM 3875 C C . SER B 1 134 ? 9.352 -19.844 1.991 1 75.19 134 SER B C 1
ATOM 3877 O O . SER B 1 134 ? 8.477 -19.594 1.154 1 75.19 134 SER B O 1
ATOM 3879 N N . PHE B 1 135 ? 9.891 -20.953 2.062 1 85.19 135 PHE B N 1
ATOM 3880 C CA . PHE B 1 135 ? 9.195 -22.203 1.742 1 85.19 135 PHE B CA 1
ATOM 3881 C C . PHE B 1 135 ? 8.461 -22.734 2.963 1 85.19 135 PHE B C 1
ATOM 3883 O O . PHE B 1 135 ? 9.078 -23.266 3.889 1 85.19 135 PHE B O 1
ATOM 3890 N N . ASP B 1 136 ? 7.141 -22.453 2.959 1 87 136 ASP B N 1
ATOM 3891 C CA . ASP B 1 136 ? 6.367 -22.781 4.148 1 87 136 ASP B CA 1
ATOM 3892 C C . ASP B 1 136 ? 5.344 -23.875 3.85 1 87 136 ASP B C 1
ATOM 3894 O O . ASP B 1 136 ? 5.41 -24.531 2.803 1 87 136 ASP B O 1
ATOM 3898 N N . ALA B 1 137 ? 4.504 -24.156 4.75 1 84.94 137 ALA B N 1
ATOM 3899 C CA . ALA B 1 137 ? 3.541 -25.234 4.645 1 84.94 137 ALA B CA 1
ATOM 3900 C C . ALA B 1 137 ? 2.572 -25.016 3.49 1 84.94 137 ALA B C 1
ATOM 3902 O O . ALA B 1 137 ? 2.176 -25.953 2.805 1 84.94 137 ALA B O 1
ATOM 3903 N N . ASN B 1 138 ? 2.223 -23.812 3.232 1 87.5 138 ASN B N 1
ATOM 3904 C CA . ASN B 1 138 ? 1.315 -23.5 2.137 1 87.5 138 ASN B CA 1
ATOM 3905 C C . ASN B 1 138 ? 1.954 -23.781 0.78 1 87.5 138 ASN B C 1
ATOM 3907 O O . ASN B 1 138 ? 1.273 -24.203 -0.155 1 87.5 138 ASN B O 1
ATOM 3911 N N . ASP B 1 139 ? 3.193 -23.5 0.715 1 91 139 ASP B N 1
ATOM 3912 C CA . ASP B 1 139 ? 3.916 -23.812 -0.513 1 91 139 ASP B CA 1
ATOM 3913 C C . ASP B 1 139 ? 3.834 -25.312 -0.827 1 91 139 ASP B C 1
ATOM 3915 O O . ASP B 1 139 ? 3.572 -25.688 -1.968 1 91 139 ASP B O 1
ATOM 3919 N N . LYS B 1 140 ? 4.051 -26.094 0.214 1 89.5 140 LYS B N 1
ATOM 3920 C CA . LYS B 1 140 ? 4.027 -27.547 0.042 1 89.5 140 LYS B CA 1
ATOM 3921 C C . LYS B 1 140 ? 2.646 -28.016 -0.391 1 89.5 140 LYS B C 1
ATOM 3923 O O . LYS B 1 140 ? 2.529 -28.859 -1.282 1 89.5 140 LYS B O 1
ATOM 3928 N N . LEU B 1 141 ? 1.743 -27.453 0.218 1 88.19 141 LEU B N 1
ATOM 3929 C CA . LEU B 1 141 ? 0.372 -27.812 -0.121 1 88.19 141 LEU B CA 1
ATOM 3930 C C . LEU B 1 141 ? 0.063 -27.469 -1.575 1 88.19 141 LEU B C 1
ATOM 3932 O O . LEU B 1 141 ? -0.572 -28.266 -2.279 1 88.19 141 LEU B O 1
ATOM 3936 N N . GLN B 1 142 ? 0.526 -26.406 -1.986 1 89.5 142 GLN B N 1
ATOM 3937 C CA . GLN B 1 142 ? 0.231 -25.969 -3.35 1 89.5 142 GLN B CA 1
ATOM 3938 C C . GLN B 1 142 ? 1.001 -26.812 -4.367 1 89.5 142 GLN B C 1
ATOM 3940 O O . GLN B 1 142 ? 0.478 -27.141 -5.438 1 89.5 142 GLN B O 1
ATOM 3945 N N . VAL B 1 143 ? 2.205 -27.094 -4.016 1 90.88 143 VAL B N 1
ATOM 3946 C CA . VAL B 1 143 ? 2.984 -27.938 -4.906 1 90.88 143 VAL B CA 1
ATOM 3947 C C . VAL B 1 143 ? 2.291 -29.297 -5.066 1 90.88 143 VAL B C 1
ATOM 3949 O O . VAL B 1 143 ? 2.139 -29.797 -6.184 1 90.88 143 VAL B O 1
ATOM 3952 N N . ASN B 1 144 ? 1.84 -29.812 -3.994 1 89.31 144 ASN B N 1
ATOM 3953 C CA . ASN B 1 144 ? 1.129 -31.078 -4.039 1 89.31 144 ASN B CA 1
ATOM 3954 C C . ASN B 1 144 ? -0.144 -30.984 -4.875 1 89.31 144 ASN B C 1
ATOM 3956 O O . ASN B 1 144 ? -0.453 -31.891 -5.652 1 89.31 144 ASN B O 1
ATOM 3960 N N . ARG B 1 145 ? -0.781 -29.984 -4.66 1 89 145 ARG B N 1
ATOM 3961 C CA . ARG B 1 145 ? -2.002 -29.766 -5.43 1 89 145 ARG B CA 1
ATOM 3962 C C . ARG B 1 145 ? -1.707 -29.734 -6.926 1 89 145 ARG B C 1
ATOM 3964 O O . ARG B 1 145 ? -2.414 -30.359 -7.719 1 89 145 ARG B O 1
ATOM 3971 N N . ILE B 1 146 ? -0.708 -29.062 -7.273 1 89.81 146 ILE B N 1
ATOM 3972 C CA . ILE B 1 146 ? -0.381 -28.891 -8.688 1 89.81 146 ILE B CA 1
ATOM 3973 C C . ILE B 1 146 ? 0.071 -30.219 -9.281 1 89.81 146 ILE B C 1
ATOM 3975 O O . ILE B 1 146 ? -0.252 -30.531 -10.43 1 89.81 146 ILE B O 1
ATOM 3979 N N . LEU B 1 147 ? 0.693 -31 -8.477 1 90.69 147 LEU B N 1
ATOM 3980 C CA . LEU B 1 147 ? 1.195 -32.281 -8.938 1 90.69 147 LEU B CA 1
ATOM 3981 C C . LEU B 1 147 ? 0.046 -33.25 -9.211 1 90.69 147 LEU B C 1
ATOM 3983 O O . LEU B 1 147 ? 0.11 -34.062 -10.148 1 90.69 147 LEU B O 1
ATOM 3987 N N . TRP B 1 148 ? -1.04 -33.094 -8.453 1 92.5 148 TRP B N 1
ATOM 3988 C CA . TRP B 1 148 ? -1.987 -34.188 -8.445 1 92.5 148 TRP B CA 1
ATOM 3989 C C . TRP B 1 148 ? -3.371 -33.719 -8.891 1 92.5 148 TRP B C 1
ATOM 3991 O O . TRP B 1 148 ? -4.254 -34.562 -9.141 1 92.5 148 TRP B O 1
ATOM 4001 N N . ILE B 1 149 ? -3.574 -32.5 -9.047 1 89.31 149 ILE B N 1
ATOM 4002 C CA . ILE B 1 149 ? -4.906 -31.922 -9.211 1 89.31 149 ILE B CA 1
ATOM 4003 C C . ILE B 1 149 ? -5.586 -32.531 -10.43 1 89.31 149 ILE B C 1
ATOM 4005 O O . ILE B 1 149 ? -6.789 -32.812 -10.406 1 89.31 149 ILE B O 1
ATOM 4009 N N . HIS B 1 150 ? -4.898 -32.844 -11.43 1 90.06 150 HIS B N 1
ATOM 4010 C CA . HIS B 1 150 ? -5.473 -33.312 -12.688 1 90.06 150 HIS B CA 1
ATOM 4011 C C . HIS B 1 150 ? -5.941 -34.75 -12.57 1 90.06 150 HIS B C 1
ATOM 4013 O O . HIS B 1 150 ? -6.684 -35.25 -13.422 1 90.06 150 HIS B O 1
ATOM 4019 N N . PHE B 1 151 ? -5.527 -35.375 -11.562 1 93.19 151 PHE B N 1
ATOM 4020 C CA . PHE B 1 151 ? -5.879 -36.781 -11.375 1 93.19 151 PHE B CA 1
ATOM 4021 C C . PHE B 1 151 ? -7.031 -36.938 -10.391 1 93.19 151 PHE B C 1
ATOM 4023 O O . PHE B 1 151 ? -7.637 -38 -10.289 1 93.19 151 PHE B O 1
ATOM 4030 N N . LEU B 1 152 ? -7.234 -35.938 -9.695 1 89.06 152 LEU B N 1
ATOM 4031 C CA . LEU B 1 152 ? -8.219 -36.031 -8.625 1 89.06 152 LEU B CA 1
ATOM 4032 C C . LEU B 1 152 ? -9.625 -36.188 -9.188 1 89.06 152 LEU B C 1
ATOM 4034 O O . LEU B 1 152 ? -9.969 -35.562 -10.195 1 89.06 152 LEU B O 1
ATOM 4038 N N . PRO B 1 153 ? -10.383 -37.031 -8.539 1 87.25 153 PRO B N 1
ATOM 4039 C CA . PRO B 1 153 ? -11.758 -37.25 -9 1 87.25 153 PRO B CA 1
ATOM 4040 C C . PRO B 1 153 ? -12.633 -36 -8.82 1 87.25 153 PRO B C 1
ATOM 4042 O O . PRO B 1 153 ? -12.273 -35.094 -8.062 1 87.25 153 PRO B O 1
ATOM 4045 N N . GLU B 1 154 ? -13.742 -35.969 -9.57 1 79.88 154 GLU B N 1
ATOM 4046 C CA . GLU B 1 154 ? -14.688 -34.875 -9.461 1 79.88 154 GLU B CA 1
ATOM 4047 C C . GLU B 1 154 ? -15.297 -34.812 -8.062 1 79.88 154 GLU B C 1
ATOM 4049 O O . GLU B 1 154 ? -15.625 -35.844 -7.473 1 79.88 154 GLU B O 1
ATOM 4054 N N . PRO B 1 155 ? -15.453 -33.719 -7.531 1 75.69 155 PRO B N 1
ATOM 4055 C CA . PRO B 1 155 ? -16.062 -33.594 -6.203 1 75.69 155 PRO B CA 1
ATOM 4056 C C . PRO B 1 155 ? -17.531 -34 -6.184 1 75.69 155 PRO B C 1
ATOM 4058 O O . PRO B 1 155 ? -18.203 -33.938 -7.211 1 75.69 155 PRO B O 1
ATOM 4061 N N . PRO B 1 156 ? -18.047 -34.438 -4.984 1 78.62 156 PRO B N 1
ATOM 4062 C CA . PRO B 1 156 ? -17.375 -34.5 -3.682 1 78.62 156 PRO B CA 1
ATOM 4063 C C . PRO B 1 156 ? -16.578 -35.781 -3.479 1 78.62 156 PRO B C 1
ATOM 4065 O O . PRO B 1 156 ? -17.031 -36.875 -3.883 1 78.62 156 PRO B O 1
ATOM 4068 N N . LEU B 1 157 ? -15.438 -35.656 -2.891 1 83.62 157 LEU B N 1
ATOM 4069 C CA . LEU B 1 157 ? -14.641 -36.812 -2.512 1 83.62 157 LEU B CA 1
ATOM 4070 C C . LEU B 1 157 ? -15.297 -37.594 -1.364 1 83.62 157 LEU B C 1
ATOM 4072 O O . LEU B 1 157 ? -15.969 -37 -0.52 1 83.62 157 LEU B O 1
ATOM 4076 N N . THR B 1 158 ? -15.102 -38.875 -1.44 1 90 158 THR B N 1
ATOM 4077 C CA . THR B 1 158 ? -15.555 -39.656 -0.3 1 90 158 THR B CA 1
ATOM 4078 C C . THR B 1 158 ? -14.711 -39.344 0.935 1 90 158 THR B C 1
ATOM 4080 O O . THR B 1 158 ? -13.625 -38.781 0.826 1 90 158 THR B O 1
ATOM 4083 N N . GLU B 1 159 ? -15.227 -39.719 2.098 1 91.81 159 GLU B N 1
ATOM 4084 C CA . GLU B 1 159 ? -14.469 -39.531 3.334 1 91.81 159 GLU B CA 1
ATOM 4085 C C . GLU B 1 159 ? -13.125 -40.25 3.275 1 91.81 159 GLU B C 1
ATOM 4087 O O . GLU B 1 159 ? -12.117 -39.719 3.752 1 91.81 159 GLU B O 1
ATOM 4092 N N . TYR B 1 160 ? -13.227 -41.375 2.676 1 93.75 160 TYR B N 1
ATOM 4093 C CA . TYR B 1 160 ? -12.008 -42.156 2.547 1 93.75 160 TYR B CA 1
ATOM 4094 C C . TYR B 1 160 ? -11.008 -41.469 1.628 1 93.75 160 TYR B C 1
ATOM 4096 O O . TYR B 1 160 ? -9.812 -41.406 1.943 1 93.75 160 TYR B O 1
ATOM 4104 N N . GLN B 1 161 ? -11.422 -40.969 0.509 1 91.81 161 GLN B N 1
ATOM 4105 C CA . GLN B 1 161 ? -10.555 -40.25 -0.426 1 91.81 161 GLN B CA 1
ATOM 4106 C C . GLN B 1 161 ? -9.977 -39 0.214 1 91.81 161 GLN B C 1
ATOM 4108 O O . GLN B 1 161 ? -8.805 -38.688 0.001 1 91.81 161 GLN B O 1
ATOM 4113 N N . GLU B 1 162 ? -10.781 -38.375 0.994 1 89.38 162 GLU B N 1
ATOM 4114 C CA . GLU B 1 162 ? -10.32 -37.188 1.704 1 89.38 162 GLU B CA 1
ATOM 4115 C C . GLU B 1 162 ? -9.242 -37.562 2.719 1 89.38 162 GLU B C 1
ATOM 4117 O O . GLU B 1 162 ? -8.258 -36.812 2.865 1 89.38 162 GLU B O 1
ATOM 4122 N N . PHE B 1 163 ? -9.531 -38.562 3.383 1 93.88 163 PHE B N 1
ATOM 4123 C CA . PHE B 1 163 ? -8.547 -39.062 4.348 1 93.88 163 PHE B CA 1
ATOM 4124 C C . PHE B 1 163 ? -7.223 -39.344 3.658 1 93.88 163 PHE B C 1
ATOM 4126 O O . PHE B 1 163 ? -6.16 -38.969 4.148 1 93.88 163 PHE B O 1
ATOM 4133 N N . LEU B 1 164 ? -7.266 -40.031 2.545 1 94.62 164 LEU B N 1
ATOM 4134 C CA . LEU B 1 164 ? -6.066 -40.375 1.795 1 94.62 164 LEU B CA 1
ATOM 4135 C C . LEU B 1 164 ? -5.352 -39.125 1.29 1 94.62 164 LEU B C 1
ATOM 4137 O O . LEU B 1 164 ? -4.121 -39.062 1.272 1 94.62 164 LEU B O 1
ATOM 4141 N N . TRP B 1 165 ? -6.117 -38.188 0.879 1 91.5 165 TRP B N 1
ATOM 4142 C CA . TRP B 1 165 ? -5.535 -36.938 0.401 1 91.5 165 TRP B CA 1
ATOM 4143 C C . TRP B 1 165 ? -4.777 -36.219 1.518 1 91.5 165 TRP B C 1
ATOM 4145 O O . TRP B 1 165 ? -3.68 -35.719 1.299 1 91.5 165 TRP B O 1
ATOM 4155 N N . GLN B 1 166 ? -5.324 -36.188 2.699 1 90.69 166 GLN B N 1
ATOM 4156 C CA . GLN B 1 166 ? -4.648 -35.594 3.848 1 90.69 166 GLN B CA 1
ATOM 4157 C C . GLN B 1 166 ? -3.371 -36.344 4.188 1 90.69 166 GLN B C 1
ATOM 4159 O O . GLN B 1 166 ? -2.354 -35.75 4.531 1 90.69 166 GLN B O 1
ATOM 4164 N N . LYS B 1 167 ? -3.533 -37.625 4.125 1 93.81 167 LYS B N 1
ATOM 4165 C CA . LYS B 1 167 ? -2.363 -38.469 4.371 1 93.81 167 LYS B CA 1
ATOM 4166 C C . LYS B 1 167 ? -1.261 -38.188 3.357 1 93.81 167 LYS B C 1
ATOM 4168 O O . LYS B 1 167 ? -0.086 -38.094 3.719 1 93.81 167 LYS B O 1
ATOM 4173 N N . LEU B 1 168 ? -1.656 -38.062 2.119 1 93.06 168 LEU B N 1
ATOM 4174 C CA . LEU B 1 168 ? -0.719 -37.75 1.045 1 93.06 168 LEU B CA 1
ATOM 4175 C C . LEU B 1 168 ? -0.025 -36.438 1.299 1 93.06 168 LEU B C 1
ATOM 4177 O O . LEU B 1 168 ? 1.198 -36.344 1.176 1 93.06 168 LEU B O 1
ATOM 4181 N N . ASN B 1 169 ? -0.79 -35.469 1.665 1 89.5 169 ASN B N 1
ATOM 4182 C CA . ASN B 1 169 ? -0.239 -34.156 1.948 1 89.5 169 ASN B CA 1
ATOM 4183 C C . ASN B 1 169 ? 0.744 -34.188 3.115 1 89.5 169 ASN B C 1
ATOM 4185 O O . ASN B 1 169 ? 1.807 -33.562 3.061 1 89.5 169 ASN B O 1
ATOM 4189 N N . HIS B 1 170 ? 0.408 -34.906 4.094 1 90.06 170 HIS B N 1
ATOM 4190 C CA . HIS B 1 170 ? 1.264 -35.031 5.27 1 90.06 170 HIS B CA 1
ATOM 4191 C C . HIS B 1 170 ? 2.578 -35.719 4.926 1 90.06 170 HIS B C 1
ATOM 4193 O O . HIS B 1 170 ? 3.65 -35.281 5.328 1 90.06 170 HIS B O 1
ATOM 4199 N N . LEU B 1 171 ? 2.477 -36.781 4.168 1 89.75 171 LEU B N 1
ATOM 4200 C CA . LEU B 1 171 ? 3.656 -37.531 3.783 1 89.75 171 LEU B CA 1
ATOM 4201 C C . LEU B 1 171 ? 4.582 -36.688 2.906 1 89.75 171 LEU B C 1
ATOM 4203 O O . LEU B 1 171 ? 5.805 -36.75 3.064 1 89.75 171 LEU B O 1
ATOM 4207 N N . THR B 1 172 ? 4.012 -36.031 1.949 1 86.44 172 THR B N 1
ATOM 4208 C CA . THR B 1 172 ? 4.805 -35.188 1.07 1 86.44 172 THR B CA 1
ATOM 4209 C C . THR B 1 172 ? 5.535 -34.094 1.873 1 86.44 172 THR B C 1
ATOM 4211 O O . THR B 1 172 ? 6.691 -33.781 1.588 1 86.44 172 THR B O 1
ATOM 4214 N N . ASN B 1 173 ? 4.836 -33.594 2.84 1 82.25 173 ASN B N 1
ATOM 4215 C CA . ASN B 1 173 ? 5.391 -32.531 3.676 1 82.25 173 ASN B CA 1
ATOM 4216 C C . ASN B 1 173 ? 6.609 -33.031 4.457 1 82.25 173 ASN B C 1
ATOM 4218 O O . ASN B 1 173 ? 7.555 -32.25 4.676 1 82.25 173 ASN B O 1
ATOM 4222 N N . ILE B 1 174 ? 6.625 -34.188 4.828 1 85.75 174 ILE B N 1
ATOM 4223 C CA . ILE B 1 174 ? 7.66 -34.688 5.727 1 85.75 174 ILE B CA 1
ATOM 4224 C C . ILE B 1 174 ? 8.82 -35.25 4.91 1 85.75 174 ILE B C 1
ATOM 4226 O O . ILE B 1 174 ? 9.984 -35.062 5.266 1 85.75 174 ILE B O 1
ATOM 4230 N N . GLN B 1 175 ? 8.531 -35.906 3.83 1 87.12 175 GLN B N 1
ATOM 4231 C CA . GLN B 1 175 ? 9.555 -36.719 3.189 1 87.12 175 GLN B CA 1
ATOM 4232 C C . GLN B 1 175 ? 10.117 -36.031 1.947 1 87.12 175 GLN B C 1
ATOM 4234 O O . GLN B 1 175 ? 11.234 -36.312 1.524 1 87.12 175 GLN B O 1
ATOM 4239 N N . TYR B 1 176 ? 9.438 -35.125 1.394 1 87.69 176 TYR B N 1
ATOM 4240 C CA . TYR B 1 176 ? 9.867 -34.656 0.085 1 87.69 176 TYR B CA 1
ATOM 4241 C C . TYR B 1 176 ? 9.945 -33.125 0.06 1 87.69 176 TYR B C 1
ATOM 4243 O O . TYR B 1 176 ? 9.594 -32.5 -0.943 1 87.69 176 TYR B O 1
ATOM 4251 N N . ASN B 1 177 ? 10.383 -32.656 1.099 1 88.31 177 ASN B N 1
ATOM 4252 C CA . ASN B 1 177 ? 10.469 -31.219 1.285 1 88.31 177 ASN B CA 1
ATOM 4253 C C . ASN B 1 177 ? 11.359 -30.578 0.232 1 88.31 177 ASN B C 1
ATOM 4255 O O . ASN B 1 177 ? 11 -29.562 -0.355 1 88.31 177 ASN B O 1
ATOM 4259 N N . GLU B 1 178 ? 12.477 -31.203 0.015 1 91.25 178 GLU B N 1
ATOM 4260 C CA . GLU B 1 178 ? 13.422 -30.609 -0.929 1 91.25 178 GLU B CA 1
ATOM 4261 C C . GLU B 1 178 ? 12.875 -30.656 -2.355 1 91.25 178 GLU B C 1
ATOM 4263 O O . GLU B 1 178 ? 13.062 -29.703 -3.127 1 91.25 178 GLU B O 1
ATOM 4268 N N . ASN B 1 179 ? 12.242 -31.719 -2.711 1 93.75 179 ASN B N 1
ATOM 4269 C CA . ASN B 1 179 ? 11.625 -31.828 -4.031 1 93.75 179 ASN B CA 1
ATOM 4270 C C . ASN B 1 179 ? 10.547 -30.781 -4.234 1 93.75 179 ASN B C 1
ATOM 4272 O O . ASN B 1 179 ? 10.492 -30.125 -5.281 1 93.75 179 ASN B O 1
ATOM 4276 N N . CYS B 1 180 ? 9.797 -30.625 -3.186 1 92.56 180 CYS B N 1
ATOM 4277 C CA . CYS B 1 180 ? 8.727 -29.641 -3.256 1 92.56 180 CYS B CA 1
ATOM 4278 C C . CYS B 1 180 ? 9.289 -28.219 -3.393 1 92.56 180 CYS B C 1
ATOM 4280 O O . CYS B 1 180 ? 8.742 -27.406 -4.125 1 92.56 180 CYS B O 1
ATOM 4282 N N . ARG B 1 181 ? 10.336 -27.906 -2.691 1 92.12 181 ARG B N 1
ATOM 4283 C CA . ARG B 1 181 ? 10.984 -26.594 -2.762 1 92.12 181 ARG B CA 1
ATOM 4284 C C . ARG B 1 181 ? 11.469 -26.312 -4.176 1 92.12 181 ARG B C 1
ATOM 4286 O O . ARG B 1 181 ? 11.305 -25.188 -4.672 1 92.12 181 ARG B O 1
ATOM 4293 N N . LYS B 1 182 ? 12.062 -27.328 -4.777 1 94.38 182 LYS B N 1
ATOM 4294 C CA . LYS B 1 182 ? 12.562 -27.188 -6.141 1 94.38 182 LYS B CA 1
ATOM 4295 C C . LYS B 1 182 ? 11.422 -26.953 -7.125 1 94.38 182 LYS B C 1
ATOM 4297 O O . LYS B 1 182 ? 11.508 -26.062 -7.98 1 94.38 182 LYS B O 1
ATOM 4302 N N . ILE B 1 183 ? 10.406 -27.688 -6.961 1 94.06 183 ILE B N 1
ATOM 4303 C CA . ILE B 1 183 ? 9.258 -27.562 -7.859 1 94.06 183 ILE B CA 1
ATOM 4304 C C . ILE B 1 183 ? 8.641 -26.172 -7.699 1 94.06 183 ILE B C 1
ATOM 4306 O O . ILE B 1 183 ? 8.242 -25.547 -8.68 1 94.06 183 ILE B O 1
ATOM 4310 N N . ARG B 1 184 ? 8.57 -25.781 -6.48 1 92.31 184 ARG B N 1
ATOM 4311 C CA . ARG B 1 184 ? 8.062 -24.438 -6.234 1 92.31 184 ARG B CA 1
ATOM 4312 C C . ARG B 1 184 ? 8.922 -23.391 -6.945 1 92.31 184 ARG B C 1
ATOM 4314 O O . ARG B 1 184 ? 8.391 -22.438 -7.527 1 92.31 184 ARG B O 1
ATOM 4321 N N . GLN B 1 185 ? 10.156 -23.5 -6.914 1 91.5 185 GLN B N 1
ATOM 4322 C CA . GLN B 1 185 ? 11.07 -22.594 -7.598 1 91.5 185 GLN B CA 1
ATOM 4323 C C . GLN B 1 185 ? 10.82 -22.594 -9.102 1 91.5 185 GLN B C 1
ATOM 4325 O O . GLN B 1 185 ? 10.82 -21.531 -9.734 1 91.5 185 GLN B O 1
ATOM 4330 N N . PHE B 1 186 ? 10.617 -23.734 -9.57 1 93.25 186 PHE B N 1
ATOM 4331 C CA . PHE B 1 186 ? 10.297 -23.875 -10.992 1 93.25 186 PHE B CA 1
ATOM 4332 C C . PHE B 1 186 ? 9.031 -23.094 -11.336 1 93.25 186 PHE B C 1
ATOM 4334 O O . PHE B 1 186 ? 9.008 -22.328 -12.289 1 93.25 186 PHE B O 1
ATOM 4341 N N . LEU B 1 187 ? 8.047 -23.266 -10.547 1 90.44 187 LEU B N 1
ATOM 4342 C CA . LEU B 1 187 ? 6.762 -22.625 -10.805 1 90.44 187 LEU B CA 1
ATOM 4343 C C . LEU B 1 187 ? 6.895 -21.109 -10.781 1 90.44 187 LEU B C 1
ATOM 4345 O O . LEU B 1 187 ? 6.195 -20.406 -11.516 1 90.44 187 LEU B O 1
ATOM 4349 N N . HIS B 1 188 ? 7.777 -20.641 -10.023 1 87.5 188 HIS B N 1
ATOM 4350 C CA . HIS B 1 188 ? 7.969 -19.203 -9.883 1 87.5 188 HIS B CA 1
ATOM 4351 C C . HIS B 1 188 ? 8.695 -18.625 -11.094 1 87.5 188 HIS B C 1
ATOM 4353 O O . HIS B 1 188 ? 8.719 -17.406 -11.289 1 87.5 188 HIS B O 1
ATOM 4359 N N . THR B 1 189 ? 9.32 -19.5 -11.852 1 89.44 189 THR B N 1
ATOM 4360 C CA . THR B 1 189 ? 10 -19.016 -13.055 1 89.44 189 THR B CA 1
ATOM 4361 C C . THR B 1 189 ? 9.008 -18.844 -14.203 1 89.44 189 THR B C 1
ATOM 4363 O O . THR B 1 189 ? 9.32 -18.219 -15.211 1 89.44 189 THR B O 1
ATOM 4366 N N . LEU B 1 190 ? 7.84 -19.406 -14.016 1 89.12 190 LEU B N 1
ATOM 4367 C CA . LEU B 1 190 ? 6.844 -19.375 -15.078 1 89.12 190 LEU B CA 1
ATOM 4368 C C . LEU B 1 190 ? 6.008 -18.094 -15.008 1 89.12 190 LEU B C 1
ATOM 4370 O O . LEU B 1 190 ? 5.688 -17.625 -13.914 1 89.12 190 LEU B O 1
ATOM 4374 N N . ASP B 1 191 ? 5.668 -17.625 -16.172 1 89.44 191 ASP B N 1
ATOM 4375 C CA . ASP B 1 191 ? 4.738 -16.5 -16.203 1 89.44 191 ASP B CA 1
ATOM 4376 C C . ASP B 1 191 ? 3.291 -16.969 -16.219 1 89.44 191 ASP B C 1
ATOM 4378 O O . ASP B 1 191 ? 3.031 -18.172 -16.234 1 89.44 191 ASP B O 1
ATOM 4382 N N . ILE B 1 192 ? 2.436 -16.141 -16.219 1 90.25 192 ILE B N 1
ATOM 4383 C CA . ILE B 1 192 ? 1.017 -16.453 -16.062 1 90.25 192 ILE B CA 1
ATOM 4384 C C . ILE B 1 192 ? 0.532 -17.266 -17.25 1 90.25 192 ILE B C 1
ATOM 4386 O O . ILE B 1 192 ? -0.182 -18.266 -17.078 1 90.25 192 ILE B O 1
ATOM 4390 N N . THR B 1 193 ? 0.949 -16.875 -18.422 1 88.94 193 THR B N 1
ATOM 4391 C CA . THR B 1 193 ? 0.55 -17.578 -19.625 1 88.94 193 THR B CA 1
ATOM 4392 C C . THR B 1 193 ? 1.083 -19.016 -19.609 1 88.94 193 THR B C 1
ATOM 4394 O O . THR B 1 193 ? 0.388 -19.953 -20.031 1 88.94 193 THR B O 1
ATOM 4397 N N . ASP B 1 194 ? 2.271 -19.156 -19.156 1 90.38 194 ASP B N 1
ATOM 4398 C CA . ASP B 1 194 ? 2.891 -20.484 -19.062 1 90.38 194 ASP B CA 1
ATOM 4399 C C . ASP B 1 194 ? 2.127 -21.375 -18.078 1 90.38 194 ASP B C 1
ATOM 4401 O O . ASP B 1 194 ? 1.922 -22.562 -18.359 1 90.38 194 ASP B O 1
ATOM 4405 N N . ILE B 1 195 ? 1.712 -20.828 -17.031 1 89.5 195 ILE B N 1
ATOM 4406 C CA . ILE B 1 195 ? 0.983 -21.594 -16.016 1 89.5 195 ILE B CA 1
ATOM 4407 C C . ILE B 1 195 ? -0.357 -22.047 -16.594 1 89.5 195 ILE B C 1
ATOM 4409 O O . ILE B 1 195 ? -0.707 -23.234 -16.484 1 89.5 195 ILE B O 1
ATOM 4413 N N . ASP B 1 196 ? -1.033 -21.203 -17.234 1 88.75 196 ASP B N 1
ATOM 4414 C CA . ASP B 1 196 ? -2.316 -21.547 -17.828 1 88.75 196 ASP B CA 1
ATOM 4415 C C . ASP B 1 196 ? -2.15 -22.656 -18.859 1 88.75 196 ASP B C 1
ATOM 4417 O O . ASP B 1 196 ? -2.91 -23.641 -18.859 1 88.75 196 ASP B O 1
ATOM 4421 N N . ARG B 1 197 ? -1.199 -22.406 -19.625 1 89.81 197 ARG B N 1
ATOM 4422 C CA . ARG B 1 197 ? -0.929 -23.406 -20.656 1 89.81 197 ARG B CA 1
ATOM 4423 C C . ARG B 1 197 ? -0.565 -24.75 -20.047 1 89.81 197 ARG B C 1
ATOM 4425 O O . ARG B 1 197 ? -1.043 -25.797 -20.5 1 89.81 197 ARG B O 1
ATOM 4432 N N . LEU B 1 198 ? 0.266 -24.75 -19.078 1 90.31 198 LEU B N 1
ATOM 4433 C CA . LEU B 1 198 ? 0.711 -25.969 -18.406 1 90.31 198 LEU B CA 1
ATOM 4434 C C . LEU B 1 198 ? -0.476 -26.75 -17.859 1 90.31 198 LEU B C 1
ATOM 4436 O O . LEU B 1 198 ? -0.58 -27.953 -18.062 1 90.31 198 LEU B O 1
ATOM 4440 N N . PHE B 1 199 ? -1.401 -26.109 -17.25 1 89.31 199 PHE B N 1
ATOM 4441 C CA . PHE B 1 199 ? -2.557 -26.766 -16.656 1 89.31 199 PHE B CA 1
ATOM 4442 C C . PHE B 1 199 ? -3.467 -27.344 -17.734 1 89.31 199 PHE B C 1
ATOM 4444 O O . PHE B 1 199 ? -3.898 -28.5 -17.641 1 89.31 199 PHE B O 1
ATOM 4451 N N . LYS B 1 200 ? -3.631 -26.594 -18.703 1 89.31 200 LYS B N 1
ATOM 4452 C CA . LYS B 1 200 ? -4.527 -27.031 -19.781 1 89.31 200 LYS B CA 1
ATOM 4453 C C . LYS B 1 200 ? -3.936 -28.203 -20.547 1 89.31 200 LYS B C 1
ATOM 4455 O O . LYS B 1 200 ? -4.625 -29.188 -20.797 1 89.31 200 LYS B O 1
ATOM 4460 N N . LYS B 1 201 ? -2.762 -28.109 -20.875 1 91.94 201 LYS B N 1
ATOM 4461 C CA . LYS B 1 201 ? -2.117 -29.156 -21.672 1 91.94 201 LYS B CA 1
ATOM 4462 C C . LYS B 1 201 ? -1.939 -30.438 -20.859 1 91.94 201 LYS B C 1
ATOM 4464 O O . LYS B 1 201 ? -2.086 -31.531 -21.375 1 91.94 201 LYS B O 1
ATOM 4469 N N . LYS B 1 202 ? -1.633 -30.25 -19.641 1 92.19 202 LYS B N 1
ATOM 4470 C CA . LYS B 1 202 ? -1.494 -31.422 -18.781 1 92.19 202 LYS B CA 1
ATOM 4471 C C . LYS B 1 202 ? -2.82 -32.156 -18.641 1 92.19 202 LYS B C 1
ATOM 4473 O O . LYS B 1 202 ? -2.857 -33.406 -18.703 1 92.19 202 LYS B O 1
ATOM 4478 N N . ASP B 1 203 ? -3.787 -31.422 -18.453 1 90.44 203 ASP B N 1
ATOM 4479 C CA . ASP B 1 203 ? -5.113 -32.031 -18.344 1 90.44 203 ASP B CA 1
ATOM 4480 C C . ASP B 1 203 ? -5.469 -32.812 -19.594 1 90.44 203 ASP B C 1
ATOM 4482 O O . ASP B 1 203 ? -5.891 -33.969 -19.5 1 90.44 203 ASP B O 1
ATOM 4486 N N . LYS B 1 204 ? -5.262 -32.219 -20.672 1 92.56 204 LYS B N 1
ATOM 4487 C CA . LYS B 1 204 ? -5.559 -32.875 -21.953 1 92.56 204 LYS B CA 1
ATOM 4488 C C . LYS B 1 204 ? -4.688 -34.125 -22.141 1 92.56 204 LYS B C 1
ATOM 4490 O O . LYS B 1 204 ? -5.176 -35.156 -22.578 1 92.56 204 LYS B O 1
ATOM 4495 N N . HIS B 1 205 ? -3.492 -34 -21.812 1 94.69 205 HIS B N 1
ATOM 4496 C CA . HIS B 1 205 ? -2.543 -35.094 -22.016 1 94.69 205 HIS B CA 1
ATOM 4497 C C . HIS B 1 205 ? -2.883 -36.281 -21.109 1 94.69 205 HIS B C 1
ATOM 4499 O O . HIS B 1 205 ? -2.891 -37.438 -21.562 1 94.69 205 HIS B O 1
ATOM 4505 N N . ILE B 1 206 ? -3.154 -36 -19.875 1 94.5 206 ILE B N 1
ATOM 4506 C CA . ILE B 1 206 ? -3.461 -37.031 -18.891 1 94.5 206 ILE B CA 1
ATOM 4507 C C . ILE B 1 206 ? -4.715 -37.812 -19.328 1 94.5 206 ILE B C 1
ATOM 4509 O O . ILE B 1 206 ? -4.738 -39.031 -19.312 1 94.5 206 ILE B O 1
ATOM 4513 N N . ASN B 1 207 ? -5.637 -37.062 -19.75 1 95 207 ASN B N 1
ATOM 4514 C CA . ASN B 1 207 ? -6.879 -37.719 -20.172 1 95 207 ASN B CA 1
ATOM 4515 C C . ASN B 1 207 ? -6.668 -38.531 -21.438 1 95 207 ASN B C 1
ATOM 4517 O O . ASN B 1 207 ? -7.254 -39.625 -21.578 1 95 207 ASN B O 1
ATOM 4521 N N . TYR B 1 208 ? -5.875 -38 -22.281 1 96.44 208 TYR B N 1
ATOM 4522 C CA . TYR B 1 208 ? -5.555 -38.75 -23.5 1 96.44 208 TYR B CA 1
ATOM 4523 C C . TYR B 1 208 ? -4.883 -40.094 -23.172 1 96.44 208 TYR B C 1
ATOM 4525 O O . TYR B 1 208 ? -5.352 -41.125 -23.594 1 96.44 208 TYR B O 1
ATOM 4533 N N . VAL B 1 209 ? -3.879 -40.094 -22.406 1 97 209 VAL B N 1
ATOM 4534 C CA . VAL B 1 209 ? -3.111 -41.281 -22.078 1 97 209 VAL B CA 1
ATOM 4535 C C . VAL B 1 209 ? -3.992 -42.281 -21.312 1 97 209 VAL B C 1
ATOM 4537 O O . VAL B 1 209 ? -3.957 -43.469 -21.578 1 97 209 VAL B O 1
ATOM 4540 N N . ALA B 1 210 ? -4.754 -41.75 -20.422 1 97 210 ALA B N 1
ATOM 4541 C CA . ALA B 1 210 ? -5.609 -42.625 -19.594 1 97 210 ALA B CA 1
ATOM 4542 C C . ALA B 1 210 ? -6.664 -43.312 -20.438 1 97 210 ALA B C 1
ATOM 4544 O O . ALA B 1 210 ? -7.129 -44.406 -20.094 1 97 210 ALA B O 1
ATOM 4545 N N . SER B 1 211 ? -6.988 -42.75 -21.547 1 97.44 211 SER B N 1
ATOM 4546 C CA . SER B 1 211 ? -8.086 -43.25 -22.359 1 97.44 211 SER B CA 1
ATOM 4547 C C . SER B 1 211 ? -7.594 -44.312 -23.344 1 97.44 211 SER B C 1
ATOM 4549 O O . SER B 1 211 ? -8.398 -44.969 -24.016 1 97.44 211 SER B O 1
ATOM 4551 N N . LEU B 1 212 ? -6.367 -44.5 -23.422 1 97.62 212 LEU B N 1
ATOM 4552 C CA . LEU B 1 212 ? -5.797 -45.375 -24.422 1 97.62 212 LEU B CA 1
ATOM 4553 C C . LEU B 1 212 ? -6.07 -46.844 -24.078 1 97.62 212 LEU B C 1
ATOM 4555 O O . LEU B 1 212 ? -6.039 -47.219 -22.906 1 97.62 212 LEU B O 1
ATOM 4559 N N . ASP B 1 213 ? -6.359 -47.625 -25.094 1 97 213 ASP B N 1
ATOM 4560 C CA . ASP B 1 213 ? -6.363 -49.062 -24.938 1 97 213 ASP B CA 1
ATOM 4561 C C . ASP B 1 213 ? -5.004 -49.656 -25.297 1 97 213 ASP B C 1
ATOM 4563 O O . ASP B 1 213 ? -4.035 -48.938 -25.516 1 97 213 ASP B O 1
ATOM 4567 N N . HIS B 1 214 ? -4.898 -50.969 -25.312 1 96.31 214 HIS B N 1
ATOM 4568 C CA . HIS B 1 214 ? -3.617 -51.625 -25.547 1 96.31 214 HIS B CA 1
ATOM 4569 C C . HIS B 1 214 ? -3.018 -51.188 -26.891 1 96.31 214 HIS B C 1
ATOM 4571 O O . HIS B 1 214 ? -1.831 -50.844 -26.969 1 96.31 214 HIS B O 1
ATOM 4577 N N . ASP B 1 215 ? -3.789 -51.156 -27.953 1 97.19 215 ASP B N 1
ATOM 4578 C CA . ASP B 1 215 ? -3.316 -50.75 -29.281 1 97.19 215 ASP B CA 1
ATOM 4579 C C . ASP B 1 215 ? -2.957 -49.25 -29.297 1 97.19 215 ASP B C 1
ATOM 4581 O O . ASP B 1 215 ? -2.004 -48.844 -29.953 1 97.19 215 ASP B O 1
ATOM 4585 N N . GLY B 1 216 ? -3.74 -48.562 -28.609 1 97.75 216 GLY B N 1
ATOM 4586 C CA . GLY B 1 216 ? -3.453 -47.125 -28.5 1 97.75 216 GLY B CA 1
ATOM 4587 C C . GLY B 1 216 ? -2.121 -46.844 -27.828 1 97.75 216 GLY B C 1
ATOM 4588 O O . GLY B 1 216 ? -1.401 -45.938 -28.234 1 97.75 216 GLY B O 1
ATOM 4589 N N . CYS B 1 217 ? -1.794 -47.625 -26.844 1 97.75 217 CYS B N 1
ATOM 4590 C CA . CYS B 1 217 ? -0.518 -47.469 -26.156 1 97.75 217 CYS B CA 1
ATOM 4591 C C . CYS B 1 217 ? 0.647 -47.781 -27.078 1 97.75 217 CYS B C 1
ATOM 4593 O O . CYS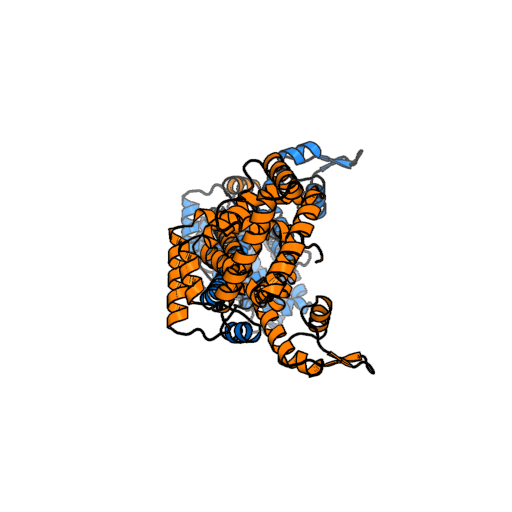 B 1 217 ? 1.681 -47.094 -27.031 1 97.75 217 CYS B O 1
ATOM 4595 N N . LEU B 1 218 ? 0.482 -48.781 -27.891 1 96.81 218 LEU B N 1
ATOM 4596 C CA . LEU B 1 218 ? 1.527 -49.125 -28.844 1 96.81 218 LEU B CA 1
ATOM 4597 C C . LEU B 1 218 ? 1.736 -48 -29.859 1 96.81 218 LEU B C 1
ATOM 4599 O O . LEU B 1 218 ? 2.875 -47.688 -30.219 1 96.81 218 LEU B O 1
ATOM 4603 N N . GLN B 1 219 ? 0.61 -47.5 -30.312 1 97.69 219 GLN B N 1
ATOM 4604 C CA . GLN B 1 219 ? 0.693 -46.375 -31.25 1 97.69 219 GLN B CA 1
ATOM 4605 C C . GLN B 1 219 ? 1.331 -45.156 -30.578 1 97.69 219 GLN B C 1
ATOM 4607 O O . GLN B 1 219 ? 2.121 -44.438 -31.219 1 97.69 219 GLN B O 1
ATOM 4612 N N . TYR B 1 220 ? 0.91 -44.938 -29.375 1 97.69 220 TYR B N 1
ATOM 4613 C CA . TYR B 1 220 ? 1.475 -43.812 -28.641 1 97.69 220 TYR B CA 1
ATOM 4614 C C . TYR B 1 220 ? 2.975 -44 -28.453 1 97.69 220 TYR B C 1
ATOM 4616 O O . TYR B 1 220 ? 3.732 -43.031 -28.484 1 97.69 220 TYR B O 1
ATOM 4624 N N . ALA B 1 221 ? 3.457 -45.188 -28.219 1 97.75 221 ALA B N 1
ATOM 4625 C CA . ALA B 1 221 ? 4.887 -45.469 -28.094 1 97.75 221 ALA B CA 1
ATOM 4626 C C . ALA B 1 221 ? 5.641 -45.062 -29.359 1 97.75 221 ALA B C 1
ATOM 4628 O O . ALA B 1 221 ? 6.738 -44.5 -29.281 1 97.75 221 ALA B O 1
ATOM 4629 N N . GLU B 1 222 ? 4.98 -45.344 -30.484 1 97.31 222 GLU B N 1
ATOM 4630 C CA . GLU B 1 222 ? 5.594 -44.938 -31.75 1 97.31 222 GLU B CA 1
ATOM 4631 C C . GLU B 1 222 ? 5.676 -43.438 -31.859 1 97.31 222 GLU B C 1
ATOM 4633 O O . GLU B 1 222 ? 6.68 -42.875 -32.344 1 97.31 222 GLU B O 1
ATOM 4638 N N . GLU B 1 223 ? 4.648 -42.875 -31.422 1 96.88 223 GLU B N 1
ATOM 4639 C CA . GLU B 1 223 ? 4.633 -41.406 -31.438 1 96.88 223 GLU B CA 1
ATOM 4640 C C . GLU B 1 223 ? 5.711 -40.844 -30.516 1 96.88 223 GLU B C 1
ATOM 4642 O O . GLU B 1 223 ? 6.363 -39.844 -30.859 1 96.88 223 GLU B O 1
ATOM 4647 N N . MET B 1 224 ? 5.855 -41.375 -29.391 1 97.06 224 MET B N 1
ATOM 4648 C CA . MET B 1 224 ? 6.859 -40.938 -28.422 1 97.06 224 MET B CA 1
ATOM 4649 C C . MET B 1 224 ? 8.258 -41.031 -29.016 1 97.06 224 MET B C 1
ATOM 4651 O O . MET B 1 224 ? 9.086 -40.125 -28.828 1 97.06 224 MET B O 1
ATOM 4655 N N . LYS B 1 225 ? 8.516 -42.125 -29.734 1 96.44 225 LYS B N 1
ATOM 4656 C CA . LYS B 1 225 ? 9.82 -42.281 -30.375 1 96.44 225 LYS B CA 1
ATOM 4657 C C . LYS B 1 225 ? 10.109 -41.125 -31.328 1 96.44 225 LYS B C 1
ATOM 4659 O O . LYS B 1 225 ? 11.195 -40.531 -31.297 1 96.44 225 LYS B O 1
ATOM 4664 N N . ASN B 1 226 ? 9.117 -40.781 -32.062 1 95.94 226 ASN B N 1
ATOM 4665 C CA . ASN B 1 226 ? 9.25 -39.688 -33 1 95.94 226 ASN B CA 1
ATOM 4666 C C . ASN B 1 226 ? 9.445 -38.375 -32.312 1 95.94 226 ASN B C 1
ATOM 4668 O O . ASN B 1 226 ? 10.242 -37.531 -32.75 1 95.94 226 ASN B O 1
ATOM 4672 N N . ARG B 1 227 ? 8.742 -38.188 -31.266 1 96.06 227 ARG B N 1
ATOM 4673 C CA . ARG B 1 227 ? 8.82 -36.938 -30.531 1 96.06 227 ARG B CA 1
ATOM 4674 C C . ARG B 1 227 ? 10.188 -36.781 -29.859 1 96.06 227 ARG B C 1
ATOM 4676 O O . ARG B 1 227 ? 10.719 -35.656 -29.781 1 96.06 227 ARG B O 1
ATOM 4683 N N . ILE B 1 228 ? 10.711 -37.844 -29.391 1 95.94 228 ILE B N 1
ATOM 4684 C CA . ILE B 1 228 ? 12.023 -37.781 -28.75 1 95.94 228 ILE B CA 1
ATOM 4685 C C . ILE B 1 228 ? 13.086 -37.438 -29.797 1 95.94 228 ILE B C 1
ATOM 4687 O O . ILE B 1 228 ? 13.992 -36.656 -29.531 1 95.94 228 ILE B O 1
ATOM 4691 N N . ARG B 1 229 ? 12.938 -38.062 -30.953 1 94.56 229 ARG B N 1
ATOM 4692 C CA . ARG B 1 229 ? 13.852 -37.719 -32.031 1 94.56 229 ARG B CA 1
ATOM 4693 C C . ARG B 1 229 ? 13.773 -36.25 -32.406 1 94.56 229 ARG B C 1
ATOM 4695 O O . ARG B 1 229 ? 14.805 -35.594 -32.594 1 94.56 229 ARG B O 1
ATOM 4702 N N . ALA B 1 230 ? 12.594 -35.812 -32.469 1 94.44 230 ALA B N 1
ATOM 4703 C CA . ALA B 1 230 ? 12.391 -34.406 -32.781 1 94.44 230 ALA B CA 1
ATOM 4704 C C . ALA B 1 230 ? 12.953 -33.5 -31.688 1 94.44 230 ALA B C 1
ATOM 4706 O O . ALA B 1 230 ? 13.508 -32.438 -31.969 1 94.44 230 ALA B O 1
ATOM 4707 N N . PHE B 1 231 ? 12.758 -33.875 -30.453 1 94.94 231 PHE B N 1
ATOM 4708 C CA . PHE B 1 231 ? 13.266 -33.156 -29.297 1 94.94 231 PHE B CA 1
ATOM 4709 C C . PHE B 1 231 ? 14.781 -32.969 -29.406 1 94.94 231 PHE B C 1
ATOM 4711 O O . PHE B 1 231 ? 15.297 -31.891 -29.109 1 94.94 231 PHE B O 1
ATOM 4718 N N . MET B 1 232 ? 15.461 -33.938 -29.859 1 93.12 232 MET B N 1
ATOM 4719 C CA . MET B 1 232 ? 16.922 -33.938 -29.906 1 93.12 232 MET B CA 1
ATOM 4720 C C . MET B 1 232 ? 17.453 -33.031 -30.984 1 93.12 232 MET B C 1
ATOM 4722 O O . MET B 1 232 ? 18.609 -32.625 -30.953 1 93.12 232 MET B O 1
ATOM 4726 N N . LYS B 1 233 ? 16.625 -32.625 -31.859 1 93.38 233 LYS B N 1
ATOM 4727 C CA . LYS B 1 233 ? 17.047 -31.781 -32.969 1 93.38 233 LYS B CA 1
ATOM 4728 C C . LYS B 1 233 ? 16.922 -30.312 -32.625 1 93.38 233 LYS B C 1
ATOM 4730 O O . LYS B 1 233 ? 17.391 -29.438 -33.375 1 93.38 233 LYS B O 1
ATOM 4735 N N . ASN B 1 234 ? 16.375 -30 -31.547 1 93.94 234 ASN B N 1
ATOM 4736 C CA . ASN B 1 234 ? 16.109 -28.625 -31.141 1 93.94 234 ASN B CA 1
ATOM 4737 C C . ASN B 1 234 ? 16.984 -28.203 -29.953 1 93.94 234 ASN B C 1
ATOM 4739 O O . ASN B 1 234 ? 16.766 -28.656 -28.828 1 93.94 234 ASN B O 1
ATOM 4743 N N . LYS B 1 235 ? 17.812 -27.219 -30.156 1 94.06 235 LYS B N 1
ATOM 4744 C CA . LYS B 1 235 ? 18.766 -26.781 -29.141 1 94.06 235 LYS B CA 1
ATOM 4745 C C . LYS B 1 235 ? 18.062 -26.109 -27.969 1 94.06 235 LYS B C 1
ATOM 4747 O O . LYS B 1 235 ? 18.484 -26.25 -26.828 1 94.06 235 LYS B O 1
ATOM 4752 N N . GLU B 1 236 ? 17.031 -25.484 -28.25 1 93.62 236 GLU B N 1
ATOM 4753 C CA . GLU B 1 236 ? 16.281 -24.812 -27.188 1 93.62 236 GLU B CA 1
ATOM 4754 C C . GLU B 1 236 ? 15.672 -25.812 -26.219 1 93.62 236 GLU B C 1
ATOM 4756 O O . GLU B 1 236 ? 15.617 -25.578 -25.016 1 93.62 236 GLU B O 1
ATOM 4761 N N . ASN B 1 237 ? 15.188 -26.875 -26.766 1 94 237 ASN B N 1
ATOM 4762 C CA . ASN B 1 237 ? 14.641 -27.938 -25.938 1 94 237 ASN B CA 1
ATOM 4763 C C . ASN B 1 237 ? 15.703 -28.516 -25.016 1 94 237 ASN B C 1
ATOM 4765 O O . ASN B 1 237 ? 15.453 -28.703 -23.812 1 94 237 ASN B O 1
ATOM 4769 N N . ILE B 1 238 ? 16.781 -28.734 -25.578 1 94.81 238 ILE B N 1
ATOM 4770 C CA . ILE B 1 238 ? 17.875 -29.359 -24.844 1 94.81 238 ILE B CA 1
ATOM 4771 C C . ILE B 1 238 ? 18.328 -28.453 -23.703 1 94.81 238 ILE B C 1
ATOM 4773 O O . ILE B 1 238 ? 18.5 -28.891 -22.562 1 94.81 238 ILE B O 1
ATOM 4777 N N . ASP B 1 239 ? 18.438 -27.203 -24 1 95.31 239 ASP B N 1
ATOM 4778 C CA . ASP B 1 239 ? 18.859 -26.234 -23 1 95.31 239 ASP B CA 1
ATOM 4779 C C . ASP B 1 239 ? 17.828 -26.109 -21.875 1 95.31 239 ASP B C 1
ATOM 4781 O O . ASP B 1 239 ? 18.188 -26.031 -20.703 1 95.31 239 ASP B O 1
ATOM 4785 N N . ALA B 1 240 ? 16.656 -26.109 -22.25 1 94.69 240 ALA B N 1
ATOM 4786 C CA . ALA B 1 240 ? 15.578 -26 -21.266 1 94.69 240 ALA B CA 1
ATOM 4787 C C . ALA B 1 240 ? 15.516 -27.234 -20.375 1 94.69 240 ALA B C 1
ATOM 4789 O O . ALA B 1 240 ? 15.289 -27.125 -19.172 1 94.69 240 ALA B O 1
ATOM 4790 N N . TRP B 1 241 ? 15.648 -28.406 -20.969 1 95.56 241 TRP B N 1
ATOM 4791 C CA . TRP B 1 241 ? 15.672 -29.641 -20.203 1 95.56 241 TRP B CA 1
ATOM 4792 C C . TRP B 1 241 ? 16.781 -29.609 -19.156 1 95.56 241 TRP B C 1
ATOM 4794 O O . TRP B 1 241 ? 16.547 -29.938 -17.984 1 95.56 241 TRP B O 1
ATOM 4804 N N . LYS B 1 242 ? 17.906 -29.125 -19.562 1 95.81 242 LYS B N 1
ATOM 4805 C CA . LYS B 1 242 ? 19.031 -29.047 -18.641 1 95.81 242 LYS B CA 1
ATOM 4806 C C . LYS B 1 242 ? 18.75 -28.047 -17.516 1 95.81 242 LYS B C 1
ATOM 4808 O O . LYS B 1 242 ? 19.109 -28.297 -16.359 1 95.81 242 LYS B O 1
ATOM 4813 N N . ARG B 1 243 ? 18.094 -27.031 -17.891 1 94.19 243 ARG B N 1
ATOM 4814 C CA . ARG B 1 243 ? 17.797 -25.953 -16.938 1 94.19 243 ARG B CA 1
ATOM 4815 C C . ARG B 1 243 ? 16.797 -26.422 -15.891 1 94.19 243 ARG B C 1
ATOM 4817 O O . ARG B 1 243 ? 16.906 -26.062 -14.719 1 94.19 243 ARG B O 1
ATOM 4824 N N . TYR B 1 244 ? 15.859 -27.266 -16.328 1 95 244 TYR B N 1
ATOM 4825 C CA . TYR B 1 244 ? 14.727 -27.578 -15.461 1 95 244 TYR B CA 1
ATOM 4826 C C . TYR B 1 244 ? 14.859 -28.969 -14.859 1 95 244 TYR B C 1
ATOM 4828 O O . TYR B 1 244 ? 14.039 -29.375 -14.031 1 95 244 TYR B O 1
ATOM 4836 N N . TYR B 1 245 ? 15.852 -29.672 -15.25 1 96.25 245 TYR B N 1
ATOM 4837 C CA . TYR B 1 245 ? 15.961 -31.062 -14.828 1 96.25 245 TYR B CA 1
ATOM 4838 C C . TYR B 1 245 ? 16 -31.156 -13.305 1 96.25 245 TYR B C 1
ATOM 4840 O O . TYR B 1 245 ? 15.203 -31.891 -12.711 1 96.25 245 TYR B O 1
ATOM 4848 N N . SER B 1 246 ? 16.844 -30.328 -12.719 1 95 246 SER B N 1
ATOM 4849 C CA . SER B 1 246 ? 17.016 -30.422 -11.273 1 95 246 SER B CA 1
ATOM 4850 C C . SER B 1 246 ? 15.883 -29.734 -10.531 1 95 246 S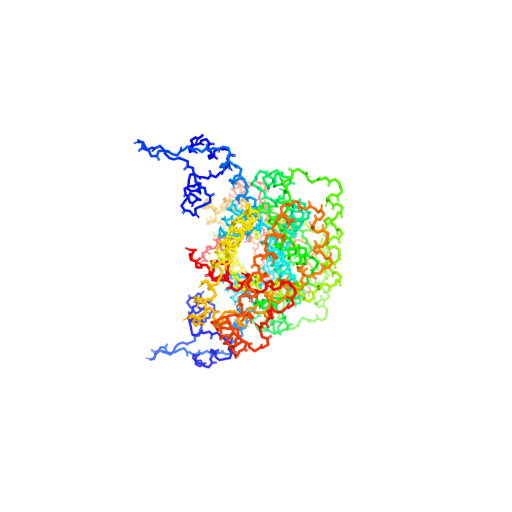ER B C 1
ATOM 4852 O O . SER B 1 246 ? 15.625 -30.031 -9.359 1 95 246 SER B O 1
ATOM 4854 N N . LEU B 1 247 ? 15.164 -28.859 -11.203 1 94.12 247 LEU B N 1
ATOM 4855 C CA . LEU B 1 247 ? 14.156 -28.031 -10.539 1 94.12 247 LEU B CA 1
ATOM 4856 C C . LEU B 1 247 ? 12.781 -28.688 -10.633 1 94.12 247 LEU B C 1
ATOM 4858 O O . LEU B 1 247 ? 11.953 -28.531 -9.734 1 94.12 247 LEU B O 1
ATOM 4862 N N . TYR B 1 248 ? 12.656 -29.422 -11.664 1 94.69 248 TYR B N 1
ATOM 4863 C CA . TYR B 1 248 ? 11.281 -29.859 -11.891 1 94.69 248 TYR B CA 1
ATOM 4864 C C . TYR B 1 248 ? 11.234 -31.328 -12.289 1 94.69 248 TYR B C 1
ATOM 4866 O O . TYR B 1 248 ? 10.57 -32.125 -11.641 1 94.69 248 TYR B O 1
ATOM 4874 N N . ILE B 1 249 ? 11.977 -31.781 -13.281 1 94.75 249 ILE B N 1
ATOM 4875 C CA . ILE B 1 249 ? 11.867 -33.094 -13.891 1 94.75 249 ILE B CA 1
ATOM 4876 C C . ILE B 1 249 ? 12.227 -34.188 -12.859 1 94.75 249 ILE B C 1
ATOM 4878 O O . ILE B 1 249 ? 11.398 -35.031 -12.531 1 94.75 249 ILE B O 1
ATOM 4882 N N . TYR B 1 250 ? 13.367 -34 -12.359 1 94.62 250 TYR B N 1
ATOM 4883 C CA . TYR B 1 250 ? 13.852 -35.031 -11.43 1 94.62 250 TYR B CA 1
ATOM 4884 C C . TYR B 1 250 ? 12.992 -35.062 -10.172 1 94.62 250 TYR B C 1
ATOM 4886 O O . TYR B 1 250 ? 12.531 -36.125 -9.766 1 94.62 250 TYR B O 1
ATOM 4894 N N . PRO B 1 251 ? 12.703 -33.906 -9.57 1 94.5 251 PRO B N 1
ATOM 4895 C CA . PRO B 1 251 ? 11.875 -33.938 -8.367 1 94.5 251 PRO B CA 1
ATOM 4896 C C . PRO B 1 251 ? 10.484 -34.531 -8.609 1 94.5 251 PRO B C 1
ATOM 4898 O O . PRO B 1 251 ? 9.961 -35.25 -7.773 1 94.5 251 PRO B O 1
ATOM 4901 N N . GLU B 1 252 ? 9.883 -34.219 -9.672 1 92.81 252 GLU B N 1
ATOM 4902 C CA . GLU B 1 252 ? 8.555 -34.719 -9.977 1 92.81 252 GLU B CA 1
ATOM 4903 C C . GLU B 1 252 ? 8.57 -36.25 -10.141 1 92.81 252 GLU B C 1
ATOM 4905 O O . GLU B 1 252 ? 7.719 -36.938 -9.586 1 92.81 252 GLU B O 1
ATOM 4910 N N . ILE B 1 253 ? 9.539 -36.781 -10.852 1 92.69 253 ILE B N 1
ATOM 4911 C CA . ILE B 1 253 ? 9.648 -38.188 -11.109 1 92.69 253 ILE B CA 1
ATOM 4912 C C . ILE B 1 253 ? 9.891 -38.938 -9.797 1 92.69 253 ILE B C 1
ATOM 4914 O O . ILE B 1 253 ? 9.352 -40.031 -9.586 1 92.69 253 ILE B O 1
ATOM 4918 N N . GLN B 1 254 ? 10.656 -38.344 -8.969 1 91.38 254 GLN B N 1
ATOM 4919 C CA . GLN B 1 254 ? 10.93 -38.938 -7.68 1 91.38 254 GLN B CA 1
ATOM 4920 C C . GLN B 1 254 ? 9.656 -39.094 -6.848 1 91.38 254 GLN B C 1
ATOM 4922 O O . GLN B 1 254 ? 9.461 -40.094 -6.152 1 91.38 254 GLN B O 1
ATOM 4927 N N . ILE B 1 255 ? 8.844 -38.125 -6.953 1 91.44 255 ILE B N 1
ATOM 4928 C CA . ILE B 1 255 ? 7.598 -38.125 -6.191 1 91.44 255 ILE B CA 1
ATOM 4929 C C . ILE B 1 255 ? 6.641 -39.156 -6.789 1 91.44 255 ILE B C 1
ATOM 4931 O O . ILE B 1 255 ? 6.02 -39.938 -6.062 1 91.44 255 ILE B O 1
ATOM 4935 N N . TYR B 1 256 ? 6.605 -39.25 -8.094 1 89.5 256 TYR B N 1
ATOM 4936 C CA . TYR B 1 256 ? 5.707 -40.156 -8.766 1 89.5 256 TYR B CA 1
ATOM 4937 C C . TYR B 1 256 ? 6.137 -41.625 -8.539 1 89.5 256 TYR B C 1
ATOM 4939 O O . TYR B 1 256 ? 5.312 -42.531 -8.586 1 89.5 256 TYR B O 1
ATOM 4947 N N . ASP B 1 257 ? 7.418 -41.75 -8.359 1 88.25 257 ASP B N 1
ATOM 4948 C CA . ASP B 1 257 ? 7.953 -43.094 -8.133 1 88.25 257 ASP B CA 1
ATOM 4949 C C . ASP B 1 257 ? 8.039 -43.406 -6.641 1 88.25 257 ASP B C 1
ATOM 4951 O O . ASP B 1 257 ? 8.711 -44.375 -6.238 1 88.25 257 ASP B O 1
ATOM 4955 N N . SER B 1 258 ? 7.34 -42.781 -5.789 1 89.81 258 SER B N 1
ATOM 4956 C CA . SER B 1 258 ? 7.414 -42.969 -4.344 1 89.81 258 SER B CA 1
ATOM 4957 C C . SER B 1 258 ? 6.137 -43.594 -3.799 1 89.81 258 SER B C 1
ATOM 4959 O O . SER B 1 258 ? 5.242 -43.969 -4.566 1 89.81 258 SER B O 1
ATOM 4961 N N . GLU B 1 259 ? 6.152 -43.75 -2.496 1 89.81 259 GLU B N 1
ATOM 4962 C CA . GLU B 1 259 ? 4.996 -44.344 -1.814 1 89.81 259 GLU B CA 1
ATOM 4963 C C . GLU B 1 259 ? 3.77 -43.438 -1.96 1 89.81 259 GLU B C 1
ATOM 4965 O O . GLU B 1 259 ? 2.635 -43.906 -1.821 1 89.81 259 GLU B O 1
ATOM 4970 N N . ILE B 1 260 ? 3.975 -42.219 -2.281 1 91.62 260 ILE B N 1
ATOM 4971 C CA . ILE B 1 260 ? 2.873 -41.281 -2.471 1 91.62 260 ILE B CA 1
ATOM 4972 C C . ILE B 1 260 ? 2.014 -41.719 -3.652 1 91.62 260 ILE B C 1
ATOM 4974 O O . ILE B 1 260 ? 0.79 -41.594 -3.631 1 91.62 260 ILE B O 1
ATOM 4978 N N . CYS B 1 261 ? 2.666 -42.25 -4.609 1 91.5 261 CYS B N 1
ATOM 4979 C CA . CYS B 1 261 ? 1.978 -42.75 -5.793 1 91.5 261 CYS B CA 1
ATOM 4980 C C . CYS B 1 261 ? 0.952 -43.812 -5.422 1 91.5 261 CYS B C 1
ATOM 4982 O O . CYS B 1 261 ? -0.156 -43.844 -5.961 1 91.5 261 CYS B O 1
ATOM 4984 N N . SER B 1 262 ? 1.344 -44.625 -4.473 1 93.88 262 SER B N 1
ATOM 4985 C CA . SER B 1 262 ? 0.444 -45.719 -4.047 1 93.88 262 SER B CA 1
ATOM 4986 C C . SER B 1 262 ? -0.845 -45.156 -3.459 1 93.88 262 SER B C 1
ATOM 4988 O O . SER B 1 262 ? -1.921 -45.719 -3.643 1 93.88 262 SER B O 1
ATOM 4990 N N . ILE B 1 263 ? -0.704 -44.062 -2.783 1 95.81 263 ILE B N 1
ATOM 4991 C CA . ILE B 1 263 ? -1.873 -43.406 -2.188 1 95.81 263 ILE B CA 1
ATOM 4992 C C . ILE B 1 263 ? -2.768 -42.844 -3.287 1 95.81 263 ILE B C 1
ATOM 4994 O O . ILE B 1 263 ? -3.988 -43 -3.25 1 95.81 263 ILE B O 1
ATOM 4998 N N . MET B 1 264 ? -2.184 -42.281 -4.238 1 95.44 264 MET B N 1
ATOM 4999 C CA . MET B 1 264 ? -2.957 -41.719 -5.328 1 95.44 264 MET B CA 1
ATOM 5000 C C . MET B 1 264 ? -3.648 -42.781 -6.148 1 95.44 264 MET B C 1
ATOM 5002 O O . MET B 1 264 ? -4.75 -42.594 -6.656 1 95.44 264 MET B O 1
ATOM 5006 N N . LEU B 1 265 ? -3.051 -43.938 -6.238 1 96.12 265 LEU B N 1
ATOM 5007 C CA . LEU B 1 265 ? -3.662 -45.062 -6.941 1 96.12 265 LEU B CA 1
ATOM 5008 C C . LEU B 1 265 ? -4.969 -45.469 -6.273 1 96.12 265 LEU B C 1
ATOM 5010 O O . LEU B 1 265 ? -5.898 -45.938 -6.945 1 96.12 265 LEU B O 1
ATOM 5014 N N . GLU B 1 266 ? -4.98 -45.188 -5.023 1 95.69 266 GLU B N 1
ATOM 5015 C CA . GLU B 1 266 ? -6.188 -45.531 -4.273 1 95.69 266 GLU B CA 1
ATOM 5016 C C . GLU B 1 266 ? -7.246 -44.469 -4.398 1 95.69 266 GLU B C 1
ATOM 5018 O O . GLU B 1 266 ? -8.445 -44.719 -4.336 1 95.69 266 GLU B O 1
ATOM 5023 N N . ILE B 1 267 ? -6.816 -43.312 -4.602 1 94.5 267 ILE B N 1
ATOM 5024 C CA . ILE B 1 267 ? -7.719 -42.156 -4.625 1 94.5 267 ILE B CA 1
ATOM 5025 C C . ILE B 1 267 ? -8.375 -42.031 -6 1 94.5 267 ILE B C 1
ATOM 5027 O O . ILE B 1 267 ? -9.57 -41.75 -6.105 1 94.5 267 ILE B O 1
ATOM 5031 N N . SER B 1 268 ? -7.633 -42.375 -7.059 1 95.56 268 SER B N 1
ATOM 5032 C CA . SER B 1 268 ? -8.055 -41.906 -8.383 1 95.56 268 SER B CA 1
ATOM 5033 C C . SER B 1 268 ? -8.023 -43.062 -9.391 1 95.56 268 SER B C 1
ATOM 5035 O O . SER B 1 268 ? -6.953 -43.5 -9.82 1 95.56 268 SER B O 1
ATOM 5037 N N . PRO B 1 269 ? -9.117 -43.438 -9.852 1 95.06 269 PRO B N 1
ATOM 5038 C CA . PRO B 1 269 ? -9.148 -44.406 -10.945 1 95.06 269 PRO B CA 1
ATOM 5039 C C . PRO B 1 269 ? -8.477 -43.906 -12.219 1 95.06 269 PRO B C 1
ATOM 5041 O O . PRO B 1 269 ? -7.859 -44.656 -12.945 1 95.06 269 PRO B O 1
ATOM 5044 N N . LEU B 1 270 ? -8.633 -42.625 -12.445 1 96.19 270 LEU B N 1
ATOM 5045 C CA . LEU B 1 270 ? -7.984 -42.031 -13.609 1 96.19 270 LEU B CA 1
ATOM 5046 C C . LEU B 1 270 ? -6.473 -42.219 -13.539 1 96.19 270 LEU B C 1
ATOM 5048 O O . LEU B 1 270 ? -5.828 -42.5 -14.555 1 96.19 270 LEU B O 1
ATOM 5052 N N . PHE B 1 271 ? -5.973 -42.094 -12.391 1 96.62 271 PHE B N 1
ATOM 5053 C CA . PHE B 1 271 ? -4.535 -42.25 -12.211 1 96.62 271 PHE B CA 1
ATOM 5054 C C . PHE B 1 271 ? -4.109 -43.688 -12.453 1 96.62 271 PHE B C 1
ATOM 5056 O O . PHE B 1 271 ? -3.033 -43.938 -12.992 1 96.62 271 PHE B O 1
ATOM 5063 N N . VAL B 1 272 ? -4.891 -44.594 -12.062 1 96.88 272 VAL B N 1
ATOM 5064 C CA . VAL B 1 272 ? -4.609 -46 -12.297 1 96.88 272 VAL B CA 1
ATOM 5065 C C . VAL B 1 272 ? -4.492 -46.25 -13.797 1 96.88 272 VAL B C 1
ATOM 5067 O O . VAL B 1 272 ? -3.523 -46.875 -14.258 1 96.88 272 VAL B O 1
ATOM 5070 N N . ASP B 1 273 ? -5.465 -45.75 -14.477 1 97.56 273 ASP B N 1
ATOM 5071 C CA . ASP B 1 273 ? -5.461 -45.938 -15.93 1 97.56 273 ASP B CA 1
ATOM 5072 C C . ASP B 1 273 ? -4.238 -45.25 -16.547 1 97.56 273 ASP B C 1
ATOM 5074 O O . ASP B 1 273 ? -3.584 -45.844 -17.422 1 97.56 273 ASP B O 1
ATOM 5078 N N . TYR B 1 274 ? -4.02 -44.094 -16.094 1 97.31 274 TYR B N 1
ATOM 5079 C CA . TYR B 1 274 ? -2.885 -43.344 -16.625 1 97.31 274 TYR B CA 1
ATOM 5080 C C . TYR B 1 274 ? -1.578 -44.094 -16.375 1 97.31 274 TYR B C 1
ATOM 5082 O O . TYR B 1 274 ? -0.767 -44.25 -17.281 1 97.31 274 TYR B O 1
ATOM 5090 N N . CYS B 1 275 ? -1.344 -44.531 -15.148 1 95.81 275 CYS B N 1
ATOM 5091 C CA . CYS B 1 275 ? -0.112 -45.188 -14.758 1 95.81 275 CYS B CA 1
ATOM 5092 C C . CYS B 1 275 ? 0.061 -46.5 -15.539 1 95.81 275 CYS B C 1
ATOM 5094 O O . CYS B 1 275 ? 1.163 -46.812 -15.992 1 95.81 275 CYS B O 1
ATOM 5096 N N . THR B 1 276 ? -0.975 -47.188 -15.656 1 96.69 276 THR B N 1
ATOM 5097 C CA . THR B 1 276 ? -0.922 -48.469 -16.391 1 96.69 276 THR B CA 1
ATOM 5098 C C . THR B 1 276 ? -0.492 -48.219 -17.828 1 96.69 276 THR B C 1
ATOM 5100 O O . THR B 1 276 ? 0.409 -48.906 -18.344 1 96.69 276 THR B O 1
ATOM 5103 N N . ASN B 1 277 ? -1.149 -47.281 -18.422 1 97.62 277 ASN B N 1
ATOM 5104 C CA . ASN B 1 277 ? -0.904 -47.031 -19.828 1 97.62 277 ASN B CA 1
ATOM 5105 C C . ASN B 1 277 ? 0.482 -46.406 -20.047 1 97.62 277 ASN B C 1
ATOM 5107 O O . ASN B 1 277 ? 1.185 -46.812 -20.984 1 97.62 277 ASN B O 1
ATOM 5111 N N . ILE B 1 278 ? 0.853 -45.531 -19.172 1 96.12 278 ILE B N 1
ATOM 5112 C CA . ILE B 1 278 ? 2.119 -44.844 -19.391 1 96.12 278 ILE B CA 1
ATOM 5113 C C . ILE B 1 278 ? 3.281 -45.812 -19.141 1 96.12 278 ILE B C 1
ATOM 5115 O O . ILE B 1 278 ? 4.312 -45.719 -19.812 1 96.12 278 ILE B O 1
ATOM 5119 N N . HIS B 1 279 ? 3.135 -46.688 -18.172 1 95.56 279 HIS B N 1
ATOM 5120 C CA . HIS B 1 279 ? 4.172 -47.688 -17.906 1 95.56 279 HIS B CA 1
ATOM 5121 C C . HIS B 1 279 ? 4.352 -48.625 -19.078 1 95.56 279 HIS B C 1
ATOM 5123 O O . HIS B 1 279 ? 5.48 -48.969 -19.453 1 95.56 279 HIS B O 1
ATOM 5129 N N . LEU B 1 280 ? 3.27 -48.969 -19.594 1 97 280 LEU B N 1
ATOM 5130 C CA . LEU B 1 280 ? 3.32 -49.844 -20.766 1 97 280 LEU B CA 1
ATOM 5131 C C . LEU B 1 280 ? 4.004 -49.156 -21.938 1 97 280 LEU B C 1
ATOM 5133 O O . LEU B 1 280 ? 4.863 -49.719 -22.594 1 97 280 LEU B O 1
ATOM 5137 N N . THR B 1 281 ? 3.604 -47.969 -22.156 1 97.56 281 THR B N 1
ATOM 5138 C CA . THR B 1 281 ? 4.133 -47.188 -23.266 1 97.56 281 THR B CA 1
ATOM 5139 C C . THR B 1 281 ? 5.629 -46.938 -23.109 1 97.56 281 THR B C 1
ATOM 5141 O O . THR B 1 281 ? 6.406 -47.156 -24.031 1 97.56 281 THR B O 1
ATOM 5144 N N . CYS B 1 282 ? 6 -46.562 -21.969 1 97.25 282 CYS B N 1
ATOM 5145 C CA . CYS B 1 282 ? 7.402 -46.25 -21.703 1 97.25 282 CYS B CA 1
ATOM 5146 C C . CYS B 1 282 ? 8.25 -47.531 -21.797 1 97.25 282 CYS B C 1
ATOM 5148 O O . CYS B 1 282 ? 9.383 -47.469 -22.281 1 97.25 282 CYS B O 1
ATOM 5150 N N . GLU B 1 283 ? 7.73 -48.625 -21.297 1 97.12 283 GLU B N 1
ATOM 5151 C CA . GLU B 1 283 ? 8.438 -49.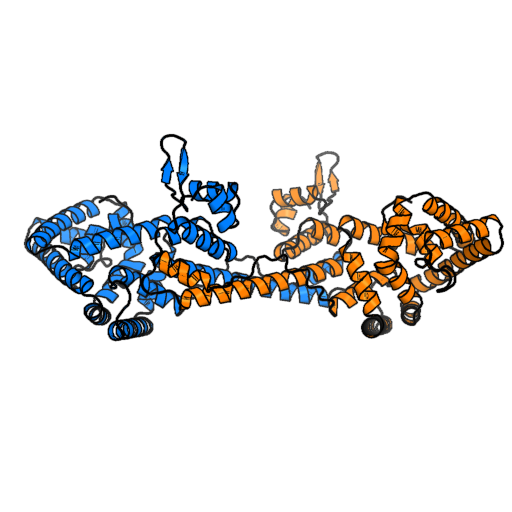875 -21.422 1 97.12 283 GLU B CA 1
ATOM 5152 C C . GLU B 1 283 ? 8.688 -50.25 -22.875 1 97.12 283 GLU B C 1
ATOM 5154 O O . GLU B 1 283 ? 9.773 -50.719 -23.234 1 97.12 283 GLU B O 1
ATOM 5159 N N . ARG B 1 284 ? 7.727 -50.031 -23.672 1 97.31 284 ARG B N 1
ATOM 5160 C CA . ARG B 1 284 ? 7.852 -50.344 -25.094 1 97.31 284 ARG B CA 1
ATOM 5161 C C . ARG B 1 284 ? 8.938 -49.469 -25.734 1 97.31 284 ARG B C 1
ATOM 5163 O O . ARG B 1 284 ? 9.664 -49.938 -26.625 1 97.31 284 ARG B O 1
ATOM 5170 N N . VAL B 1 285 ? 8.938 -48.281 -25.359 1 97.75 285 VAL B N 1
ATOM 5171 C CA . VAL B 1 285 ? 9.945 -47.375 -25.906 1 97.75 285 VAL B CA 1
ATOM 5172 C C . VAL B 1 285 ? 11.328 -47.781 -25.422 1 97.75 285 VAL B C 1
ATOM 5174 O O . VAL B 1 285 ? 12.297 -47.75 -26.188 1 97.75 285 VAL B O 1
ATOM 5177 N N . TYR B 1 286 ? 11.398 -48.125 -24.188 1 97.75 286 TYR B N 1
ATOM 5178 C CA . TYR B 1 286 ? 12.688 -48.5 -23.625 1 97.75 286 TYR B CA 1
ATOM 5179 C C . TYR B 1 286 ? 13.219 -49.781 -24.281 1 97.75 286 TYR B C 1
ATOM 5181 O O . TYR B 1 286 ? 14.414 -49.875 -24.562 1 97.75 286 TYR B O 1
ATOM 5189 N N . VAL B 1 287 ? 12.375 -50.719 -24.469 1 97.25 287 VAL B N 1
ATOM 5190 C CA . VAL B 1 287 ? 12.758 -51.938 -25.141 1 97.25 287 VAL B CA 1
ATOM 5191 C C . VAL B 1 287 ? 13.289 -51.625 -26.531 1 97.25 287 VAL B C 1
ATOM 5193 O O . VAL B 1 287 ? 14.281 -52.219 -26.969 1 97.25 287 VAL B O 1
ATOM 5196 N N . TRP B 1 288 ? 12.625 -50.781 -27.188 1 97.06 288 TRP B N 1
ATOM 5197 C CA . TRP B 1 288 ? 13.086 -50.344 -28.5 1 97.06 288 TRP B CA 1
ATOM 5198 C C . TRP B 1 288 ? 14.469 -49.719 -28.406 1 97.06 288 TRP B C 1
ATOM 5200 O O . TRP B 1 288 ? 15.328 -49.969 -29.25 1 97.06 288 TRP B O 1
ATOM 5210 N N . LEU B 1 289 ? 14.719 -48.906 -27.422 1 96.62 289 LEU B N 1
ATOM 5211 C CA . LEU B 1 289 ? 16.016 -48.25 -27.219 1 96.62 289 LEU B CA 1
ATOM 5212 C C . LEU B 1 289 ? 17.109 -49.312 -27.047 1 96.62 289 LEU B C 1
ATOM 5214 O O . LEU B 1 289 ? 18.234 -49.125 -27.516 1 96.62 289 LEU B O 1
ATOM 5218 N N . GLN B 1 290 ? 16.734 -50.438 -26.438 1 95.81 290 GLN B N 1
ATOM 5219 C CA . GLN B 1 290 ? 17.734 -51.438 -26.062 1 95.81 290 GLN B CA 1
ATOM 5220 C C . GLN B 1 290 ? 17.906 -52.469 -27.172 1 95.81 290 GLN B C 1
ATOM 5222 O O . GLN B 1 290 ? 18.984 -53.094 -27.297 1 95.81 290 GLN B O 1
ATOM 5227 N N . GLN B 1 291 ? 16.984 -52.625 -28.016 1 96.38 291 GLN B N 1
ATOM 5228 C CA . GLN B 1 291 ? 16.984 -53.812 -28.875 1 96.38 291 GLN B CA 1
ATOM 5229 C C . GLN B 1 291 ? 17.266 -53.406 -30.328 1 96.38 291 GLN B C 1
ATOM 5231 O O . GLN B 1 291 ? 17.672 -54.25 -31.125 1 96.38 291 GLN B O 1
ATOM 5236 N N . THR B 1 292 ? 17.047 -52.219 -30.688 1 96.44 292 THR B N 1
ATOM 5237 C CA . THR B 1 292 ? 17.234 -51.812 -32.094 1 96.44 292 THR B CA 1
ATOM 5238 C C . THR B 1 292 ? 18.5 -50.969 -32.25 1 96.44 292 THR B C 1
ATOM 5240 O O . THR B 1 292 ? 18.938 -50.312 -31.297 1 96.44 292 THR B O 1
ATOM 5243 N N . LEU B 1 293 ? 19.047 -51 -33.438 1 96.19 293 LEU B N 1
ATOM 5244 C CA . LEU B 1 293 ? 20.25 -50.219 -33.719 1 96.19 293 LEU B CA 1
ATOM 5245 C C . LEU B 1 293 ? 19.953 -48.719 -33.625 1 96.19 293 LEU B C 1
ATOM 5247 O O . LEU B 1 293 ? 20.766 -47.969 -33.062 1 96.19 293 LEU B O 1
ATOM 5251 N N . GLU B 1 294 ? 18.906 -48.375 -34.125 1 94.88 294 GLU B N 1
ATOM 5252 C CA . GLU B 1 294 ? 18.5 -47 -34.062 1 94.88 294 GLU B CA 1
ATOM 5253 C C . GLU B 1 294 ? 18.266 -46.531 -32.625 1 94.88 294 GLU B C 1
ATOM 5255 O O . GLU B 1 294 ? 18.656 -45.438 -32.219 1 94.88 294 GLU B O 1
ATOM 5260 N N . GLY B 1 295 ? 17.609 -47.344 -31.891 1 95.88 295 GLY B N 1
ATOM 5261 C CA . GLY B 1 295 ? 17.344 -47.062 -30.5 1 95.88 295 GLY B CA 1
ATOM 5262 C C . GLY B 1 295 ? 18.609 -46.938 -29.672 1 95.88 295 GLY B C 1
ATOM 5263 O O . GLY B 1 295 ? 18.75 -45.969 -28.891 1 95.88 295 GLY B O 1
ATOM 5264 N N . LYS B 1 296 ? 19.516 -47.812 -29.859 1 96.69 296 LYS B N 1
ATOM 5265 C CA . LYS B 1 296 ? 20.781 -47.781 -29.125 1 96.69 296 LYS B CA 1
ATOM 5266 C C . LYS B 1 296 ? 21.578 -46.5 -29.453 1 96.69 296 LYS B C 1
ATOM 5268 O O . LYS B 1 296 ? 22.203 -45.938 -28.562 1 96.69 296 LYS B O 1
ATOM 5273 N N . ALA B 1 297 ? 21.469 -46.188 -30.672 1 96.38 297 ALA B N 1
ATOM 5274 C CA . ALA B 1 297 ? 22.156 -44.969 -31.078 1 96.38 297 ALA B CA 1
ATOM 5275 C C . ALA B 1 297 ? 21.547 -43.75 -30.406 1 96.38 297 ALA B C 1
ATOM 5277 O O . ALA B 1 297 ? 22.266 -42.844 -29.969 1 96.38 297 ALA B O 1
ATOM 5278 N N . LEU B 1 298 ? 20.266 -43.75 -30.391 1 95.81 298 LEU B N 1
ATOM 5279 C CA . LEU B 1 298 ? 19.578 -42.625 -29.766 1 95.81 298 LEU B CA 1
ATOM 5280 C C . LEU B 1 298 ? 19.875 -42.594 -28.266 1 95.81 298 LEU B C 1
ATOM 5282 O O . LEU B 1 298 ? 20.078 -41.5 -27.703 1 95.81 298 LEU B O 1
ATOM 5286 N N . GLU B 1 299 ? 19.828 -43.688 -27.641 1 95.81 299 GLU B N 1
ATOM 5287 C CA . GLU B 1 299 ? 20.141 -43.781 -26.219 1 95.81 299 GLU B CA 1
ATOM 5288 C C . GLU B 1 299 ? 21.531 -43.219 -25.922 1 95.81 299 GLU B C 1
ATOM 5290 O O . GLU B 1 299 ? 21.719 -42.469 -24.969 1 95.81 299 GLU B O 1
ATOM 5295 N N . LYS B 1 300 ? 22.453 -43.625 -26.719 1 95.88 300 LYS B N 1
ATOM 5296 C CA . LYS B 1 300 ? 23.812 -43.125 -26.562 1 95.88 300 LYS B CA 1
ATOM 5297 C C . LYS B 1 300 ? 23.875 -41.625 -26.719 1 95.88 300 LYS B C 1
ATOM 5299 O O . LYS B 1 300 ? 24.562 -40.938 -25.953 1 95.88 300 LYS B O 1
ATOM 5304 N N . GLN B 1 301 ? 23.203 -41.094 -27.625 1 95.69 301 GLN B N 1
ATOM 5305 C CA . GLN B 1 301 ? 23.172 -39.625 -27.844 1 95.69 301 GLN B CA 1
ATOM 5306 C C . GLN B 1 301 ? 22.578 -38.906 -26.641 1 95.69 301 GLN B C 1
ATOM 5308 O O . GLN B 1 301 ? 23.094 -37.875 -26.234 1 95.69 301 GLN B O 1
ATOM 5313 N N . LEU B 1 302 ? 21.484 -39.469 -26.188 1 95.88 302 LEU B N 1
ATOM 5314 C CA . LEU B 1 302 ? 20.812 -38.875 -25.031 1 95.88 302 LEU B CA 1
ATOM 5315 C C . LEU B 1 302 ? 21.75 -38.875 -23.828 1 95.88 302 LEU B C 1
ATOM 5317 O O . LEU B 1 302 ? 21.875 -37.844 -23.141 1 95.88 302 LEU B O 1
ATOM 5321 N N . LEU B 1 303 ? 22.422 -39.938 -23.578 1 95.19 303 LEU B N 1
ATOM 5322 C CA . LEU B 1 303 ? 23.297 -40.062 -22.422 1 95.19 303 LEU B CA 1
ATOM 5323 C C . LEU B 1 303 ? 24.516 -39.156 -22.578 1 95.19 303 LEU B C 1
ATOM 5325 O O . LEU B 1 303 ? 24.969 -38.562 -21.594 1 95.19 303 LEU B O 1
ATOM 5329 N N . ASP B 1 304 ? 25 -39.031 -23.781 1 94.81 304 ASP B N 1
ATOM 5330 C CA . ASP B 1 304 ? 26.156 -38.188 -24.031 1 94.81 304 ASP B CA 1
ATOM 5331 C C . ASP B 1 304 ? 25.781 -36.719 -23.859 1 94.81 304 ASP B C 1
ATOM 5333 O O . ASP B 1 304 ? 26.594 -35.938 -23.344 1 94.81 304 ASP B O 1
ATOM 5337 N N . LEU B 1 305 ? 24.641 -36.406 -24.25 1 94.69 305 LEU B N 1
ATOM 5338 C CA . LEU B 1 305 ? 24.219 -35 -24.266 1 94.69 305 LEU B CA 1
ATOM 5339 C C . LEU B 1 305 ? 23.844 -34.531 -22.859 1 94.69 305 LEU B C 1
ATOM 5341 O O . LEU B 1 305 ? 24.109 -33.375 -22.5 1 94.69 305 LEU B O 1
ATOM 5345 N N . PHE B 1 306 ? 23.156 -35.375 -22.125 1 95.62 306 PHE B N 1
ATOM 5346 C CA . PHE B 1 306 ? 22.562 -34.938 -20.875 1 95.62 306 PHE B CA 1
ATOM 5347 C C . PHE B 1 306 ? 23.375 -35.406 -19.672 1 95.62 306 PHE B C 1
ATOM 5349 O O . PHE B 1 306 ? 23.219 -34.906 -18.562 1 95.62 306 PHE B O 1
ATOM 5356 N N . ASP B 1 307 ? 24.172 -36.375 -19.922 1 92.19 307 ASP B N 1
ATOM 5357 C CA . ASP B 1 307 ? 25.062 -36.906 -18.875 1 92.19 307 ASP B CA 1
ATOM 5358 C C . ASP B 1 307 ? 24.281 -37.281 -17.625 1 92.19 307 ASP B C 1
ATOM 5360 O O . ASP B 1 307 ? 23.5 -38.25 -17.641 1 92.19 307 ASP B O 1
ATOM 5364 N N . ASP B 1 308 ? 24.25 -36.438 -16.609 1 91.94 308 ASP B N 1
ATOM 5365 C CA . ASP B 1 308 ? 23.641 -36.781 -15.328 1 91.94 308 ASP B CA 1
ATOM 5366 C C . ASP B 1 308 ? 22.234 -36.188 -15.227 1 91.94 308 ASP B C 1
ATOM 5368 O O . ASP B 1 308 ? 21.547 -36.344 -14.211 1 91.94 308 ASP B O 1
ATOM 5372 N N . LYS B 1 309 ? 21.781 -35.625 -16.297 1 96 309 LYS B N 1
ATOM 5373 C CA . LYS B 1 309 ? 20.469 -34.969 -16.281 1 96 309 LYS B CA 1
ATOM 5374 C C . LYS B 1 309 ? 19.453 -35.781 -17.062 1 96 309 LYS B C 1
ATOM 5376 O O . LYS B 1 309 ? 18.641 -35.219 -17.812 1 96 309 LYS B O 1
ATOM 5381 N N . ILE B 1 310 ? 19.625 -37.062 -16.953 1 95.75 310 ILE B N 1
ATOM 5382 C CA . ILE B 1 310 ? 18.625 -37.938 -17.531 1 95.75 310 ILE B CA 1
ATOM 5383 C C . ILE B 1 310 ? 18.75 -39.344 -16.906 1 95.75 310 ILE B C 1
ATOM 5385 O O . ILE B 1 310 ? 19.844 -39.781 -16.594 1 95.75 310 ILE B O 1
ATOM 5389 N N . ASP B 1 311 ? 17.641 -39.906 -16.672 1 95.38 311 ASP B N 1
ATOM 5390 C CA . ASP B 1 311 ? 17.547 -41.281 -16.172 1 95.38 311 ASP B CA 1
ATOM 5391 C C . ASP B 1 311 ? 16.516 -42.062 -16.953 1 95.38 311 ASP B C 1
ATOM 5393 O O . ASP B 1 311 ? 15.305 -41.875 -16.781 1 95.38 311 ASP B O 1
ATOM 5397 N N . LEU B 1 312 ? 17.031 -43.031 -17.75 1 94.94 312 LEU B N 1
ATOM 5398 C CA . LEU B 1 312 ? 16.125 -43.75 -18.625 1 94.94 312 LEU B CA 1
ATOM 5399 C C . LEU B 1 312 ? 15.781 -45.125 -18.047 1 94.94 312 LEU B C 1
ATOM 5401 O O . LEU B 1 312 ? 14.906 -45.812 -18.547 1 94.94 312 LEU B O 1
ATOM 5405 N N . ILE B 1 313 ? 16.438 -45.469 -16.984 1 93.5 313 ILE B N 1
ATOM 5406 C CA . ILE B 1 313 ? 16.359 -46.844 -16.484 1 93.5 313 ILE B CA 1
ATOM 5407 C C . ILE B 1 313 ? 15.383 -46.906 -15.32 1 93.5 313 ILE B C 1
ATOM 5409 O O . ILE B 1 313 ? 14.531 -47.812 -15.273 1 93.5 313 ILE B O 1
ATOM 5413 N N . HIS B 1 314 ? 15.43 -46.062 -14.43 1 92.44 314 HIS B N 1
ATOM 5414 C CA . HIS B 1 314 ? 14.664 -46.156 -13.195 1 92.44 314 HIS B CA 1
ATOM 5415 C C . HIS B 1 314 ? 13.281 -45.531 -13.344 1 92.44 314 HIS B C 1
ATOM 5417 O O . HIS B 1 314 ? 12.938 -45.031 -14.422 1 92.44 314 HIS B O 1
ATOM 5423 N N . SER B 1 315 ? 12.383 -45.656 -12.383 1 92.06 315 SER B N 1
ATOM 5424 C CA . SER B 1 315 ? 11.055 -45.062 -12.297 1 92.06 315 SER B CA 1
ATOM 5425 C C . SER B 1 315 ? 10.18 -45.469 -13.477 1 92.06 315 SER B C 1
ATOM 5427 O O . SER B 1 315 ? 9.523 -44.625 -14.094 1 92.06 315 SER B O 1
ATOM 5429 N N . GLN B 1 316 ? 10.352 -46.688 -13.859 1 92.38 316 GLN B N 1
ATOM 5430 C CA . GLN B 1 316 ? 9.562 -47.281 -14.938 1 92.38 316 GLN B CA 1
ATOM 5431 C C . GLN B 1 316 ? 9.758 -46.531 -16.234 1 92.38 316 GLN B C 1
ATOM 5433 O O . GLN B 1 316 ? 8.805 -46.312 -17 1 92.38 316 GLN B O 1
ATOM 5438 N N . HIS B 1 317 ? 10.891 -45.906 -16.422 1 94.69 317 HIS B N 1
ATOM 5439 C CA . HIS B 1 317 ? 11.297 -45.188 -17.625 1 94.69 317 HIS B CA 1
ATOM 5440 C C . HIS B 1 317 ? 10.445 -43.938 -17.844 1 94.69 317 HIS B C 1
ATOM 5442 O O . HIS B 1 317 ? 10.148 -43.594 -18.984 1 94.69 317 HIS B O 1
ATOM 5448 N N . GLY B 1 318 ? 10.031 -43.344 -16.766 1 93.19 318 GLY B N 1
ATOM 5449 C CA . GLY B 1 318 ? 9.086 -42.25 -16.828 1 93.19 318 GLY B CA 1
ATOM 5450 C C . GLY B 1 318 ? 9.656 -41 -17.5 1 93.19 318 GLY B C 1
ATOM 5451 O O . GLY B 1 318 ? 8.914 -40.188 -18.047 1 93.19 318 GLY B O 1
ATOM 5452 N N . GLU B 1 319 ? 10.93 -40.812 -17.438 1 95.19 319 GLU B N 1
ATOM 5453 C CA . GLU B 1 319 ? 11.531 -39.625 -18.031 1 95.19 319 GLU B CA 1
ATOM 5454 C C . GLU B 1 319 ? 11.398 -39.625 -19.547 1 95.19 319 GLU B C 1
ATOM 5456 O O . GLU B 1 319 ? 11.516 -38.594 -20.203 1 95.19 319 GLU B O 1
ATOM 5461 N N . LEU B 1 320 ? 11.156 -40.844 -20.094 1 95.69 320 LEU B N 1
ATOM 5462 C CA . LEU B 1 320 ? 10.93 -40.938 -21.531 1 95.69 320 LEU B CA 1
ATOM 5463 C C . LEU B 1 320 ? 9.641 -40.219 -21.922 1 95.69 320 LEU B C 1
ATOM 5465 O O . LEU B 1 320 ? 9.586 -39.531 -22.953 1 95.69 320 LEU B O 1
ATOM 5469 N N . GLU B 1 321 ? 8.672 -40.406 -21.078 1 94.75 321 GLU B N 1
ATOM 5470 C CA . GLU B 1 321 ? 7.402 -39.75 -21.328 1 94.75 321 GLU B CA 1
ATOM 5471 C C . GLU B 1 321 ? 7.562 -38.219 -21.219 1 94.75 321 GLU B C 1
ATOM 5473 O O . GLU B 1 321 ? 7.008 -37.469 -22.031 1 94.75 321 GLU B O 1
ATOM 5478 N N . LEU B 1 322 ? 8.219 -37.781 -20.25 1 93.38 322 LEU B N 1
ATOM 5479 C CA . LEU B 1 322 ? 8.43 -36.375 -20.062 1 93.38 322 LEU B CA 1
ATOM 5480 C C . LEU B 1 322 ? 9.266 -35.781 -21.203 1 93.38 322 LEU B C 1
ATOM 5482 O O . LEU B 1 322 ? 9.008 -34.688 -21.656 1 93.38 322 LEU B O 1
ATOM 5486 N N . LEU B 1 323 ? 10.234 -36.5 -21.562 1 94.88 323 LEU B N 1
ATOM 5487 C CA . LEU B 1 323 ? 11.078 -36.062 -22.672 1 94.88 323 LEU B CA 1
ATOM 5488 C C . LEU B 1 323 ? 10.258 -35.875 -23.938 1 94.88 323 LEU B C 1
ATOM 5490 O O . LEU B 1 323 ? 10.422 -34.875 -24.656 1 94.88 323 LEU B O 1
ATOM 5494 N N . ALA B 1 324 ? 9.414 -36.812 -24.219 1 95.44 324 ALA B N 1
ATOM 5495 C CA . ALA B 1 324 ? 8.609 -36.812 -25.438 1 95.44 324 ALA B CA 1
ATOM 5496 C C . ALA B 1 324 ? 7.641 -35.625 -25.453 1 95.44 324 ALA B C 1
ATOM 5498 O O . ALA B 1 324 ? 7.32 -35.094 -26.516 1 95.44 324 ALA B O 1
ATOM 5499 N N . ASN B 1 325 ? 7.219 -35.25 -24.312 1 94.31 325 ASN B N 1
ATOM 5500 C CA . ASN B 1 325 ? 6.145 -34.25 -24.25 1 94.31 325 ASN B CA 1
ATOM 5501 C C . ASN B 1 325 ? 6.629 -32.938 -23.672 1 94.31 325 ASN B C 1
ATOM 5503 O O . ASN B 1 325 ? 5.852 -31.984 -23.531 1 94.31 325 ASN B O 1
ATOM 5507 N N . PHE B 1 326 ? 7.855 -32.812 -23.422 1 93.44 326 PHE B N 1
ATOM 5508 C CA . PHE B 1 326 ? 8.453 -31.656 -22.766 1 93.44 326 PHE B CA 1
ATOM 5509 C C . PHE B 1 326 ? 8.188 -30.391 -23.562 1 93.44 326 PHE B C 1
ATOM 5511 O O . PHE B 1 326 ? 7.758 -29.375 -23 1 93.44 326 PHE B O 1
ATOM 5518 N N . PRO B 1 327 ? 8.375 -30.375 -24.875 1 92.56 327 PRO B N 1
ATOM 5519 C CA . PRO B 1 327 ? 8.141 -29.141 -25.641 1 92.56 327 PRO B CA 1
ATOM 5520 C C . PRO B 1 327 ? 6.703 -28.656 -25.547 1 92.56 327 PRO B C 1
ATOM 5522 O O . PRO B 1 327 ? 6.465 -27.438 -25.453 1 92.56 327 PRO B O 1
ATOM 5525 N N . GLN B 1 328 ? 5.809 -29.578 -25.516 1 89.88 328 GLN B N 1
ATOM 5526 C CA . GLN B 1 328 ? 4.398 -29.203 -25.5 1 89.88 328 GLN B CA 1
ATOM 5527 C C . GLN B 1 328 ? 3.951 -28.828 -24.094 1 89.88 328 GLN B C 1
ATOM 5529 O O . GLN B 1 328 ? 3.275 -27.812 -23.891 1 89.88 328 GLN B O 1
ATOM 5534 N N . LEU B 1 329 ? 4.395 -29.547 -23.141 1 87.25 329 LEU B N 1
ATOM 5535 C CA . LEU B 1 329 ? 3.879 -29.391 -21.797 1 87.25 329 LEU B CA 1
ATOM 5536 C C . LEU B 1 329 ? 4.574 -28.234 -21.078 1 87.25 329 LEU B C 1
ATOM 5538 O O . LEU B 1 329 ? 3.945 -27.5 -20.312 1 87.25 329 LEU B O 1
ATOM 5542 N N . ILE B 1 330 ? 5.855 -28.078 -21.375 1 86 330 ILE B N 1
ATOM 5543 C CA . ILE B 1 330 ? 6.629 -27.141 -20.562 1 86 330 ILE B CA 1
ATOM 5544 C C . ILE B 1 330 ? 6.98 -25.922 -21.406 1 86 330 ILE B C 1
ATOM 5546 O O . ILE B 1 330 ? 6.93 -24.797 -20.906 1 86 330 ILE B O 1
ATOM 5550 N N . LEU B 1 331 ? 7.219 -26.078 -22.672 1 87.38 331 LEU B N 1
ATOM 5551 C CA . LEU B 1 331 ? 7.711 -24.953 -23.484 1 87.38 331 LEU B CA 1
ATOM 5552 C C . LEU B 1 331 ? 6.594 -24.375 -24.344 1 87.38 331 LEU B C 1
ATOM 5554 O O . LEU B 1 331 ? 6.785 -23.359 -25.016 1 87.38 331 LEU B O 1
ATOM 5558 N N . GLY B 1 332 ? 5.449 -24.969 -24.375 1 81.69 332 GLY B N 1
ATOM 5559 C CA . GLY B 1 332 ? 4.277 -24.406 -25.031 1 81.69 332 GLY B CA 1
ATOM 5560 C C . GLY B 1 332 ? 4.23 -24.672 -26.516 1 81.69 332 GLY B C 1
ATOM 5561 O O . GLY B 1 332 ? 3.578 -23.953 -27.266 1 81.69 332 GLY B O 1
ATOM 5562 N N . ALA B 1 333 ? 4.961 -25.656 -26.906 1 81.69 333 ALA B N 1
ATOM 5563 C CA . ALA B 1 333 ? 4.914 -26.031 -28.328 1 81.69 333 ALA B CA 1
ATOM 5564 C C . ALA B 1 333 ? 3.574 -26.672 -28.672 1 81.69 333 ALA B C 1
ATOM 5566 O O . ALA B 1 333 ? 2.855 -27.156 -27.797 1 81.69 333 ALA B O 1
ATOM 5567 N N . ASP B 1 334 ? 3.164 -26.453 -29.922 1 78.25 334 ASP B N 1
ATOM 5568 C CA . ASP B 1 334 ? 1.94 -27.109 -30.391 1 78.25 334 ASP B CA 1
ATOM 5569 C C . ASP B 1 334 ? 2.143 -28.609 -30.547 1 78.25 334 ASP B C 1
ATOM 5571 O O . ASP B 1 334 ? 3.266 -29.062 -30.75 1 78.25 334 ASP B O 1
ATOM 5575 N N . TRP B 1 335 ? 1.11 -29.328 -30.234 1 69.81 335 TRP B N 1
ATOM 5576 C CA . TRP B 1 335 ? 1.199 -30.75 -30.469 1 69.81 335 TRP B CA 1
ATOM 5577 C C . TRP B 1 335 ? 1.27 -31.062 -31.969 1 69.81 335 TRP B C 1
ATOM 5579 O O . TRP B 1 335 ? 0.703 -30.328 -32.781 1 69.81 335 TRP B O 1
#

pLDDT: mean 91.79, std 7.86, range [43.44, 97.75]

Secondary structure (DSSP, 8-state):
--HHHHHHHH---HHHHHHHHHTTS---EE-TTT--EE--HHHHHHHHHHHHHHHTT--HHHHHHHHH-GGGHHHHHHHHHHHHHHHHHHHHHHHHHHHHHHHH--SS--HHHHHHHHTT----------------HHHHHHHHHHHHGGGSPSSSPPHHHHHHHHHHHHHHHHH-HHHHHHHHHHHHHS-HHHHHHHHHHHHHHHHHHHH--HHHHHHHHHHHHHHHHHHHT-HHHHHHHHHHIIIIIHHHHHHHTSHHHHHHHHH-HHHHHHHHHHHHHHHHHHHHHHHSHHHHHHHHHHHHHHTTS--SSSGGGHHHHHHHHHHHHTS----/--HHHHHHHH---HHHHHHHHHTTS---EE-TTT--EE--HHHHHHHHHHHHHHHTT--HHHHHHHHH-GGGHHHHHHHHHHHHHHHHHHHHHHHHHHHHHHHH--SS--HHHHHHHHTT----------------HHHHHHHHHHHHGGGSPSSSPPHHHHHHHHHHHHHHHHH-HHHHHHHHHHHHHS-HHHHHHHHHHHHHHHHHHHH--HHHHHHHHHHHHHHHHHHHT-HHHHHHHHHHIIIIIHHHHHHHTSHHHHHHHHH-HHHHHHHHHHHHHHHHHHHHHHHSHHHHHHHHHHHHHHTTS--SSSGGGHHHHHHHHHHHHTS----